Protein AF-A0A7S2LY78-F1 (afdb_monomer_lite)

Secondary structure (DSSP, 8-state):
----TTHHHHHHHHHHHHHHHHHHHHHHHHHHHHHHHHHHHHHHHHHHHHHHHHHHHHHHHHHHHHHHHHHHHHHHHHHHHHHHHHHTT--TTTHHHHHHHHHHHHHHHHTTS-HHHHHHHHHHHHHHHHHHHHHHHHHHHHHHHHHHHHHHHHHHHHHHHHHHH-TTS-SEEEEEHHHHHHHH-GGGHHHHHHHHHH--EEE--SS---TTSEEEEEEES-HHHHHHHHHHHHHHHTT--HHHHHHHHTT-EEEE-----HHHHHHHHHHHHHHHHHH-PPEEE-SSEEEE-------SSS--HHHHHHHHHHHHHHHHHHS-EEEEEEE-GGG---HHHHHHHHHHHHHHH--EEEEPPPBTTBEEEEEEESHHHHHHHHHHHHHHHTS--EEEEEE-STTTGGGS-HHHHHHHHHHHHHHHHHHT-EEEE-SSEEEEEESSHHHHHHHHHHHHHHHHHH-TTTEEEE-S--HHHHHHHTT-HHHHHHHHSTT-EEEEEGGGTEEEEES-HHHHHHHHHHHHHHHS-TTHHHHTTT--PPP-----

Sequence (548 aa):
KGGGGGWQQQQQQQLLKQKSDAERQLMAQKQQEALQKVRAEEEARRKNREELLKKNREVMMAKKKAEDEKRKQLAALGATRAAIQKVRLATPENFEQLKLEVDALMTAELSKLGPDAANALFAEAEKHLEFARQRVGQMKDQQRRLDQRKQEVERRRKAAAEDAADPTAPPKIDVPMAAVGIVIGKSGSTLKRIVSETGCQIDIPQRGWSADGMVAIKLQGVAKQRRLAAEAIHLVVDGASPEDVTARTAGALVVPHGLRHAGREEWLAWRLVAVEHTYGPKATLNKTSVRFDVKDTAYAEDLSAERAALREAAEAAIAEAQALSEETVMAKADHEPTDERLAEALGPLGQRYGVLARGLPAEEDGVPVLVLGPPDAARDAAALLWARFVQGRSVAAVLQPPGRVQMMSEMMAKDFDKDLRALEEECEVEVTQSDLSLWLSARNDEIVGQGRWTVYEMLQFYMPEDFLLLEGLRTAGLEQLRQDPELRALSLAAEGGAALHAAEGAAWLCGKPVARGPLERRIRALAGDPVAKADAAGEAKPAVAATS

Radius of gyration: 65.88 Å; chains: 1; bounding box: 159×84×214 Å

pLDDT: mean 83.86, std 14.22, range [30.53, 97.88]

Foldseek 3Di:
DDDDPPPVVVVVVVVVVVVVVVVVVVVVVVVVVVVVVVVVVVVVVVVVVVVVVVVVVVVVVVVVVVVVVVVVLVVLVVVLVVLLVVLLVDALVCNVVSLVVNVVSLVVNPVPDDPVVNVVSVVSSVVSNVNSVVVNVVVVVVVVVVVVVVVVVVVVVVQVVVQPPPPLQHQKDKAALVLVDQCCDDVRPLVVLLCVLLVWDKAWDPDDADPVRITIIGTDDTSSSSNLSNVLSVCSRVPHDSVQSSLVSNVKDKAFQQDPDVVLLVLLQLLCLLLCVVLPFDWDDDPTIIITDDPDPPRDDDQDPSNVVSNVSSVVSSVQSVQKDKDKAFFAPVLDCDQVNLCVLLQQLCLQWVKDKDWDPADPRHIIIIIITHPQSSVVSNVSCCLCGVVVWDKDKAFEQFCPLVPDDPVLNVVLVVVVVVLCVPLVWDWDDDRTTIMIIHRDDVSNVVSNVVVLVSCCVSPVQFKDKDAPWALVLLVVLSPDSQLSNLSNDHFWHKGGDSVRNMMIIGGGCVSRVSNVCSRCVRTNDPVVVVVVVVPPDDDDDDDD

Structure (mmCIF, N/CA/C/O backbone):
data_AF-A0A7S2LY78-F1
#
_entry.id   AF-A0A7S2LY78-F1
#
loop_
_atom_site.group_PDB
_atom_site.id
_atom_site.type_symbol
_atom_site.label_atom_id
_atom_site.label_alt_id
_atom_site.label_comp_id
_atom_site.label_asym_id
_atom_site.label_entity_id
_atom_site.label_seq_id
_atom_site.pdbx_PDB_ins_code
_atom_site.Cartn_x
_atom_site.Cartn_y
_atom_site.Cartn_z
_atom_site.occupancy
_atom_site.B_iso_or_equiv
_atom_site.auth_seq_id
_atom_site.auth_comp_id
_atom_site.auth_asym_id
_atom_site.auth_atom_id
_atom_site.pdbx_PDB_model_num
ATOM 1 N N . LYS A 1 1 ? 120.838 39.178 -176.682 1.00 38.50 1 LYS A N 1
ATOM 2 C CA . LYS A 1 1 ? 120.537 40.593 -176.351 1.00 38.50 1 LYS A CA 1
ATOM 3 C C . LYS A 1 1 ? 119.090 40.648 -175.858 1.00 38.50 1 LYS A C 1
ATOM 5 O O . LYS A 1 1 ? 118.214 40.529 -176.689 1.00 38.50 1 LYS A O 1
ATOM 10 N N . GLY A 1 2 ? 118.724 40.684 -174.583 1.00 37.84 2 GLY A N 1
ATOM 11 C CA . GLY A 1 2 ? 119.452 40.808 -173.324 1.00 37.84 2 GLY A CA 1
ATOM 12 C C . GLY A 1 2 ? 118.518 41.504 -172.326 1.00 37.84 2 GLY A C 1
ATOM 13 O O . GLY A 1 2 ? 118.131 42.632 -172.590 1.00 37.84 2 GLY A O 1
ATOM 14 N N . GLY A 1 3 ? 118.188 40.837 -171.214 1.00 34.44 3 GLY A N 1
ATOM 15 C CA . GLY A 1 3 ? 117.663 41.465 -169.994 1.00 34.44 3 GLY A CA 1
ATOM 16 C C . GLY A 1 3 ? 116.142 41.638 -169.902 1.00 34.44 3 GLY A C 1
ATOM 17 O O . GLY A 1 3 ? 115.543 42.349 -170.696 1.00 34.44 3 GLY A O 1
ATOM 18 N N . GLY A 1 4 ? 115.530 41.029 -168.879 1.00 40.78 4 GLY A N 1
ATOM 19 C CA . GLY A 1 4 ? 114.164 41.368 -168.455 1.00 40.78 4 GLY A CA 1
ATOM 20 C C . GLY A 1 4 ? 113.365 40.265 -167.750 1.00 40.78 4 GLY A C 1
ATOM 21 O O . GLY A 1 4 ? 112.323 40.557 -167.182 1.00 40.78 4 GLY A O 1
ATOM 22 N N . GLY A 1 5 ? 113.842 39.015 -167.731 1.00 45.81 5 GLY A N 1
ATOM 23 C CA . GLY A 1 5 ? 113.149 37.846 -167.154 1.00 45.81 5 GLY A CA 1
ATOM 24 C C . GLY A 1 5 ? 113.088 37.750 -165.620 1.00 45.81 5 GLY A C 1
ATOM 25 O O . GLY A 1 5 ? 112.818 36.674 -165.104 1.00 45.81 5 GLY A O 1
ATOM 26 N N . GLY A 1 6 ? 113.347 38.831 -164.876 1.00 53.34 6 GLY A N 1
ATOM 27 C CA . GLY A 1 6 ? 113.344 38.823 -163.401 1.00 53.34 6 GLY A CA 1
ATOM 28 C C . GLY A 1 6 ? 112.078 39.398 -162.753 1.00 53.34 6 GLY A C 1
ATOM 29 O O . GLY A 1 6 ? 111.686 38.967 -161.673 1.00 53.34 6 GLY A O 1
ATOM 30 N N . TRP A 1 7 ? 111.398 40.342 -163.414 1.00 49.75 7 TRP A N 1
ATOM 31 C CA . TRP A 1 7 ? 110.313 41.113 -162.787 1.00 49.75 7 TRP A CA 1
ATOM 32 C C . TRP A 1 7 ? 108.986 40.348 -162.681 1.00 49.75 7 TRP A C 1
ATOM 34 O O . TRP A 1 7 ? 108.273 40.475 -161.688 1.00 49.75 7 TRP A O 1
ATOM 44 N N . GLN A 1 8 ? 108.674 39.491 -163.655 1.00 58.22 8 GLN A N 1
ATOM 45 C CA . GLN A 1 8 ? 107.414 38.736 -163.676 1.00 58.22 8 GLN A CA 1
ATOM 46 C C . GLN A 1 8 ? 107.397 37.576 -162.664 1.00 58.22 8 GLN A C 1
ATOM 48 O O . GLN A 1 8 ? 106.357 37.277 -162.079 1.00 58.22 8 GLN A O 1
ATOM 53 N N . GLN A 1 9 ? 108.557 36.975 -162.378 1.00 58.00 9 GLN A N 1
ATOM 54 C CA . GLN A 1 9 ? 108.688 35.892 -161.396 1.00 58.00 9 GLN A CA 1
ATOM 55 C C . GLN A 1 9 ? 108.671 36.424 -159.949 1.00 58.00 9 GLN A C 1
ATOM 57 O O . GLN A 1 9 ? 108.140 35.772 -159.049 1.00 58.00 9 GLN A O 1
ATOM 62 N N . GLN A 1 10 ? 109.163 37.651 -159.734 1.00 59.44 10 GLN A N 1
ATOM 63 C CA . GLN A 1 10 ? 109.139 38.323 -158.432 1.00 59.44 10 GLN A CA 1
ATOM 64 C C . GLN A 1 10 ? 107.727 38.813 -158.056 1.00 59.44 10 GLN A C 1
ATOM 66 O O . GLN A 1 10 ? 107.318 38.672 -156.902 1.00 59.44 10 GLN A O 1
ATOM 71 N N . GLN A 1 11 ? 106.940 39.290 -159.031 1.00 60.19 11 GLN A N 1
ATOM 72 C CA . GLN A 1 11 ? 105.526 39.644 -158.828 1.00 60.19 11 GLN A CA 1
ATOM 73 C C . GLN A 1 11 ? 104.667 38.426 -158.462 1.00 60.19 11 GLN A C 1
ATOM 75 O O . GLN A 1 11 ? 103.822 38.503 -157.569 1.00 60.19 11 GLN A O 1
ATOM 80 N N . GLN A 1 12 ? 104.909 37.279 -159.105 1.00 61.25 12 GLN A N 1
ATOM 81 C CA . GLN A 1 12 ? 104.155 36.053 -158.835 1.00 61.25 12 GLN A CA 1
ATOM 82 C C . GLN A 1 12 ? 104.483 35.473 -157.448 1.00 61.25 12 GLN A C 1
ATOM 84 O O . GLN A 1 12 ? 103.576 35.036 -156.738 1.00 61.25 12 GLN A O 1
ATOM 89 N N . GLN A 1 13 ? 105.748 35.550 -157.008 1.00 62.56 13 GLN A N 1
ATOM 90 C CA . GLN A 1 13 ? 106.138 35.176 -155.643 1.00 62.56 13 GLN A CA 1
ATOM 91 C C . GLN A 1 13 ? 105.574 36.129 -154.579 1.00 62.56 13 GLN A C 1
ATOM 93 O O . GLN A 1 13 ? 105.161 35.655 -153.522 1.00 62.56 13 GLN A O 1
ATOM 98 N N . GLN A 1 14 ? 105.495 37.441 -154.838 1.00 63.53 14 GLN A N 1
ATOM 99 C CA . GLN A 1 14 ? 104.860 38.386 -153.908 1.00 63.53 14 GLN A CA 1
ATOM 100 C C . GLN A 1 14 ? 103.355 38.135 -153.756 1.00 63.53 14 GLN A C 1
ATOM 102 O O . GLN A 1 14 ? 102.858 38.139 -152.631 1.00 63.53 14 GLN A O 1
ATOM 107 N N . LEU A 1 15 ? 102.645 37.840 -154.849 1.00 66.00 15 LEU A N 1
ATOM 108 C CA . LEU A 1 15 ? 101.220 37.484 -154.817 1.00 66.00 15 LEU A CA 1
ATOM 109 C C . LEU A 1 15 ? 100.958 36.170 -154.067 1.00 66.00 15 LEU A C 1
ATOM 111 O O . LEU A 1 15 ? 100.010 36.090 -153.288 1.00 66.00 15 LEU A O 1
ATOM 115 N N . LEU A 1 16 ? 101.808 35.154 -154.251 1.00 67.25 16 LEU A N 1
ATOM 116 C CA . LEU A 1 16 ? 101.734 33.892 -153.502 1.00 67.25 16 LEU A CA 1
ATOM 117 C C . LEU A 1 16 ? 102.018 34.087 -152.007 1.00 67.25 16 LEU A C 1
ATOM 119 O O . LEU A 1 16 ? 101.335 33.488 -151.177 1.00 67.25 16 LEU A O 1
ATOM 123 N N . LYS A 1 17 ? 102.971 34.959 -151.653 1.00 68.56 17 LYS A N 1
ATOM 124 C CA . LYS A 1 17 ? 103.273 35.295 -150.255 1.00 68.56 17 LYS A CA 1
ATOM 125 C C . LYS A 1 17 ? 102.123 36.069 -149.603 1.00 68.56 17 LYS A C 1
ATOM 127 O O . LYS A 1 17 ? 101.695 35.694 -148.521 1.00 68.56 17 LYS A O 1
ATOM 132 N N . GLN A 1 18 ? 101.548 37.052 -150.304 1.00 70.88 18 GLN A N 1
ATOM 133 C CA . GLN A 1 18 ? 100.360 37.782 -149.845 1.00 70.88 18 GLN A CA 1
ATOM 134 C C . GLN A 1 18 ? 99.137 36.870 -149.687 1.00 70.88 18 GLN A C 1
ATOM 136 O O . GLN A 1 18 ? 98.426 36.991 -148.693 1.00 70.88 18 GLN A O 1
ATOM 141 N N . LYS A 1 19 ? 98.910 35.921 -150.609 1.00 71.88 19 LYS A N 1
ATOM 142 C CA . LYS A 1 19 ? 97.851 34.908 -150.459 1.00 71.88 19 LYS A CA 1
ATOM 143 C C . LYS A 1 19 ? 98.087 34.002 -149.251 1.00 71.88 19 LYS A C 1
ATOM 145 O O . LYS A 1 19 ? 97.166 33.810 -148.468 1.00 71.88 19 LYS A O 1
ATOM 150 N N . SER A 1 20 ? 99.309 33.498 -149.069 1.00 70.62 20 SER A N 1
ATOM 151 C CA . SER A 1 20 ? 99.674 32.658 -147.918 1.00 70.62 20 SER A CA 1
ATOM 152 C C . SER A 1 20 ? 99.513 33.401 -146.588 1.00 70.62 20 SER A C 1
ATOM 154 O O . SER A 1 20 ? 99.010 32.836 -145.619 1.00 70.62 20 SER A O 1
ATOM 156 N N . ASP A 1 21 ? 99.928 34.666 -146.520 1.00 73.00 21 ASP A N 1
ATOM 157 C CA . ASP A 1 21 ? 99.815 35.468 -145.300 1.00 73.00 21 ASP A CA 1
ATOM 158 C C . ASP A 1 21 ? 98.352 35.847 -145.007 1.00 73.00 21 ASP A C 1
ATOM 160 O O . ASP A 1 21 ? 97.927 35.776 -143.853 1.00 73.00 21 ASP A O 1
ATOM 164 N N . ALA A 1 22 ? 97.546 36.133 -146.038 1.00 75.75 22 ALA A N 1
ATOM 165 C CA . ALA A 1 22 ? 96.104 36.347 -145.900 1.00 75.75 22 ALA A CA 1
ATOM 166 C C . ALA A 1 22 ? 95.360 35.072 -145.458 1.00 75.75 22 ALA A C 1
ATOM 168 O O . ALA A 1 22 ? 94.482 35.138 -144.599 1.00 75.75 22 ALA A O 1
ATOM 169 N N . GLU A 1 23 ? 95.730 33.897 -145.979 1.00 73.88 23 GLU A N 1
ATOM 170 C CA . GLU A 1 23 ? 95.170 32.608 -145.550 1.00 73.88 23 GLU A CA 1
ATOM 171 C C . GLU A 1 23 ? 95.541 32.279 -144.098 1.00 73.88 23 GLU A C 1
ATOM 173 O O . GLU A 1 23 ? 94.689 31.820 -143.334 1.00 73.88 23 GLU A O 1
ATOM 178 N N . ARG A 1 24 ? 96.780 32.572 -143.677 1.00 74.44 24 ARG A N 1
ATOM 179 C CA . ARG A 1 24 ? 97.208 32.425 -142.275 1.00 74.44 24 ARG A CA 1
ATOM 180 C C . ARG A 1 24 ? 96.463 33.380 -141.345 1.00 74.44 24 ARG A C 1
ATOM 182 O O . ARG A 1 24 ? 96.059 32.956 -140.265 1.00 74.44 24 ARG A O 1
ATOM 189 N N . GLN A 1 25 ? 96.238 34.628 -141.757 1.00 75.44 25 GLN A N 1
ATOM 190 C CA . GLN A 1 25 ? 95.446 35.592 -140.985 1.00 75.44 25 GLN A CA 1
ATOM 191 C C . GLN A 1 25 ? 93.977 35.170 -140.881 1.00 75.44 25 GLN A C 1
ATOM 193 O O . GLN A 1 25 ? 93.419 35.196 -139.787 1.00 75.44 25 GLN A O 1
ATOM 198 N N . LEU A 1 26 ? 93.371 34.697 -141.974 1.00 78.38 26 LEU A N 1
ATOM 199 C CA . LEU A 1 26 ? 91.991 34.209 -141.973 1.00 78.38 26 LEU A CA 1
ATOM 200 C C . LEU A 1 26 ? 91.828 32.954 -141.100 1.00 78.38 26 LEU A C 1
ATOM 202 O O . LEU A 1 26 ? 90.845 32.832 -140.371 1.00 78.38 26 LEU A O 1
ATOM 206 N N . MET A 1 27 ? 92.793 32.028 -141.137 1.00 75.81 27 MET A N 1
ATOM 207 C CA . MET A 1 27 ? 92.805 30.841 -140.273 1.00 75.81 27 MET A CA 1
ATOM 208 C C . MET A 1 27 ? 93.001 31.203 -138.799 1.00 75.81 27 MET A C 1
ATOM 210 O O . MET A 1 27 ? 92.301 30.653 -137.951 1.00 75.81 27 MET A O 1
ATOM 214 N N . ALA A 1 28 ? 93.888 32.152 -138.488 1.00 76.81 28 ALA A N 1
ATOM 215 C CA . ALA A 1 28 ? 94.070 32.649 -137.126 1.00 76.81 28 ALA A CA 1
ATOM 216 C C . ALA A 1 28 ? 92.801 33.342 -136.603 1.00 76.81 28 ALA A C 1
ATOM 218 O O . ALA A 1 28 ? 92.396 33.092 -135.470 1.00 76.81 28 ALA A O 1
ATOM 219 N N . GLN A 1 29 ? 92.124 34.134 -137.441 1.00 77.88 29 GLN A N 1
ATOM 220 C CA . GLN A 1 29 ? 90.875 34.812 -137.092 1.00 77.88 29 GLN A CA 1
ATOM 221 C C . GLN A 1 29 ? 89.730 33.811 -136.868 1.00 77.88 29 GLN A C 1
ATOM 223 O O . GLN A 1 29 ? 89.035 33.891 -135.856 1.00 77.88 29 GLN A O 1
ATOM 228 N N . LYS A 1 30 ? 89.597 32.795 -137.735 1.00 78.31 30 LYS A N 1
ATOM 229 C CA . LYS A 1 30 ? 88.633 31.695 -137.549 1.00 78.31 30 LYS A CA 1
ATOM 230 C C . LYS A 1 30 ? 88.930 30.851 -136.308 1.00 78.31 30 LYS A C 1
ATOM 232 O O . LYS A 1 30 ? 87.996 30.449 -135.617 1.00 78.31 30 LYS A O 1
ATOM 237 N N . GLN A 1 31 ? 90.203 30.591 -135.996 1.00 73.69 31 GLN A N 1
ATOM 238 C CA . GLN A 1 31 ? 90.584 29.913 -134.752 1.00 73.69 31 GLN A CA 1
ATOM 239 C C . GLN A 1 31 ? 90.252 30.763 -133.520 1.00 73.69 31 GLN A C 1
ATOM 241 O O . GLN A 1 31 ? 89.753 30.218 -132.537 1.00 73.69 31 GLN A O 1
ATOM 246 N N . GLN A 1 32 ? 90.464 32.082 -133.574 1.00 73.12 32 GLN A N 1
ATOM 247 C CA . GLN A 1 32 ? 90.110 32.996 -132.486 1.00 73.12 32 GLN A CA 1
ATOM 248 C C . GLN A 1 32 ? 88.593 33.067 -132.259 1.00 73.12 32 GLN A C 1
ATOM 250 O O . GLN A 1 32 ? 88.155 32.965 -131.113 1.00 73.12 32 GLN A O 1
ATOM 255 N N . GLU A 1 33 ? 87.788 33.166 -133.321 1.00 77.94 33 GLU A N 1
ATOM 256 C CA . GLU A 1 33 ? 86.321 33.140 -133.219 1.00 77.94 33 GLU A CA 1
ATOM 257 C C . GLU A 1 33 ? 85.795 31.796 -132.698 1.00 77.94 33 GLU A C 1
ATOM 259 O O . GLU A 1 33 ? 84.884 31.772 -131.868 1.00 77.94 33 GLU A O 1
ATOM 264 N N . ALA A 1 34 ? 86.377 30.671 -133.130 1.00 77.56 34 ALA A N 1
ATOM 265 C CA . ALA A 1 34 ? 86.002 29.350 -132.627 1.00 77.56 34 ALA A CA 1
ATOM 266 C C . ALA A 1 34 ? 86.304 29.207 -131.124 1.00 77.56 34 ALA A C 1
ATOM 268 O O . ALA A 1 34 ? 85.453 28.746 -130.364 1.00 77.56 34 ALA A O 1
ATOM 269 N N . LEU A 1 35 ? 87.474 29.673 -130.673 1.00 74.50 35 LEU A N 1
ATOM 270 C CA . LEU A 1 35 ? 87.844 29.700 -129.253 1.00 74.50 35 LEU A CA 1
ATOM 271 C C . LEU A 1 35 ? 86.945 30.628 -128.425 1.00 74.50 35 LEU A C 1
ATOM 273 O O . LEU A 1 35 ? 86.593 30.281 -127.296 1.00 74.50 35 LEU A O 1
ATOM 277 N N . GLN A 1 36 ? 86.547 31.784 -128.965 1.00 77.25 36 GLN A N 1
ATOM 278 C CA . GLN A 1 36 ? 85.611 32.688 -128.289 1.00 77.25 36 GLN A CA 1
ATOM 279 C C . GLN A 1 36 ? 84.205 32.087 -128.179 1.00 77.25 36 GLN A C 1
ATOM 281 O O . GLN A 1 36 ? 83.598 32.186 -127.113 1.00 77.25 36 GLN A O 1
ATOM 286 N N . LYS A 1 37 ? 83.710 31.407 -129.223 1.00 78.31 37 LYS A N 1
ATOM 287 C CA . LYS A 1 37 ? 82.421 30.698 -129.169 1.00 78.31 37 LYS A CA 1
ATOM 288 C C . LYS A 1 37 ? 82.419 29.591 -128.120 1.00 78.31 37 LYS A C 1
ATOM 290 O O . LYS A 1 37 ? 81.495 29.556 -127.317 1.00 78.31 37 LYS A O 1
ATOM 295 N N . VAL A 1 38 ? 83.461 28.757 -128.069 1.00 78.94 38 VAL A N 1
ATOM 296 C CA . VAL A 1 38 ? 83.566 27.678 -127.069 1.00 78.94 38 VAL A CA 1
ATOM 297 C C . VAL A 1 38 ? 83.599 28.243 -125.645 1.00 78.94 38 VAL A C 1
ATOM 299 O O . VAL A 1 38 ? 82.867 27.760 -124.785 1.00 78.94 38 VAL A O 1
ATOM 302 N N . ARG A 1 39 ? 84.366 29.316 -125.393 1.00 76.25 39 ARG A N 1
ATOM 303 C CA . ARG A 1 39 ? 84.395 29.975 -124.072 1.00 76.25 39 ARG A CA 1
ATOM 304 C C . ARG A 1 39 ? 83.042 30.573 -123.677 1.00 76.25 39 ARG A C 1
ATOM 306 O O . ARG A 1 39 ? 82.638 30.433 -122.526 1.00 76.25 39 ARG A O 1
ATOM 313 N N . ALA A 1 40 ? 82.336 31.209 -124.612 1.00 76.50 40 ALA A N 1
ATOM 314 C CA . ALA A 1 40 ? 81.008 31.765 -124.356 1.00 76.50 40 ALA A CA 1
ATOM 315 C C . ALA A 1 40 ? 79.962 30.666 -124.083 1.00 76.50 40 ALA A C 1
ATOM 317 O O . ALA A 1 40 ? 79.122 30.817 -123.194 1.00 76.50 40 ALA A O 1
ATOM 318 N N . GLU A 1 41 ? 80.034 29.538 -124.798 1.00 76.00 41 GLU A N 1
ATOM 319 C CA . GLU A 1 41 ? 79.170 28.373 -124.573 1.00 76.00 41 GLU A CA 1
ATOM 320 C C . GLU A 1 41 ? 79.443 27.700 -123.218 1.00 76.00 41 GLU A C 1
ATOM 322 O O . GLU A 1 41 ? 78.503 27.323 -122.511 1.00 76.00 41 GLU A O 1
ATOM 327 N N . GLU A 1 42 ? 80.713 27.590 -122.814 1.00 72.75 42 GLU A N 1
ATOM 328 C CA . GLU A 1 42 ? 81.099 27.071 -121.497 1.00 72.75 42 GLU A CA 1
ATOM 329 C C . GLU A 1 42 ? 80.650 27.989 -120.352 1.00 72.75 42 GLU A C 1
ATOM 331 O O . GLU A 1 42 ? 80.107 27.496 -119.359 1.00 72.75 42 GLU A O 1
ATOM 336 N N . GLU A 1 43 ? 80.792 29.313 -120.480 1.00 76.62 43 GLU A N 1
ATOM 337 C CA . GLU A 1 43 ? 80.293 30.260 -119.473 1.00 76.62 43 GLU A CA 1
ATOM 338 C C . GLU A 1 43 ? 78.764 30.257 -119.366 1.00 76.62 43 GLU A C 1
ATOM 340 O O . GLU A 1 43 ? 78.229 30.284 -118.252 1.00 76.62 43 GLU A O 1
ATOM 345 N N . ALA A 1 44 ? 78.047 30.171 -120.491 1.00 78.50 44 ALA A N 1
ATOM 346 C CA . ALA A 1 44 ? 76.590 30.059 -120.496 1.00 78.50 44 ALA A CA 1
ATOM 347 C C . ALA A 1 44 ? 76.125 28.750 -119.835 1.00 78.50 44 ALA A C 1
ATOM 349 O O . ALA A 1 44 ? 75.216 28.762 -118.999 1.00 78.50 44 ALA A O 1
ATOM 350 N N . ARG A 1 45 ? 76.793 27.622 -120.126 1.00 77.56 45 ARG A N 1
ATOM 351 C CA . ARG A 1 45 ? 76.542 26.341 -119.444 1.00 77.56 45 ARG A CA 1
ATOM 352 C C . ARG A 1 45 ? 76.851 26.412 -117.950 1.00 77.56 45 ARG A C 1
ATOM 354 O O . ARG A 1 45 ? 76.091 25.848 -117.161 1.00 77.56 45 ARG A O 1
ATOM 361 N N . ARG A 1 46 ? 77.917 27.111 -117.543 1.00 77.38 46 ARG A N 1
ATOM 362 C CA . ARG A 1 46 ? 78.266 27.294 -116.125 1.00 77.38 46 ARG A CA 1
ATOM 363 C C . ARG A 1 46 ? 77.193 28.091 -115.386 1.00 77.38 46 ARG A C 1
ATOM 365 O O . ARG A 1 46 ? 76.722 27.624 -114.352 1.00 77.38 46 ARG A O 1
ATOM 372 N N . LYS A 1 47 ? 76.747 29.222 -115.947 1.00 78.88 47 LYS A N 1
ATOM 373 C CA . LYS A 1 47 ? 75.682 30.054 -115.360 1.00 78.88 47 LYS A CA 1
ATOM 374 C C . LYS A 1 47 ? 74.353 29.301 -115.251 1.00 78.88 47 LYS A C 1
ATOM 376 O O . LYS A 1 47 ? 73.781 29.266 -114.167 1.00 78.88 47 LYS A O 1
ATOM 381 N N . ASN A 1 48 ? 73.913 28.609 -116.308 1.00 76.06 48 ASN A N 1
ATOM 382 C CA . ASN A 1 48 ? 72.685 27.800 -116.255 1.00 76.06 48 ASN A CA 1
ATOM 383 C C . ASN A 1 48 ? 72.768 26.672 -115.215 1.00 76.06 48 ASN A C 1
ATOM 385 O O . ASN A 1 48 ? 71.789 26.382 -114.528 1.00 76.06 48 ASN A O 1
ATOM 389 N N . ARG A 1 49 ? 73.936 26.029 -115.071 1.00 74.44 49 ARG A N 1
ATOM 390 C CA . ARG A 1 49 ? 74.143 24.975 -114.069 1.00 74.44 49 ARG A CA 1
ATOM 391 C C . ARG A 1 49 ? 74.106 25.530 -112.643 1.00 74.44 49 ARG A C 1
ATOM 393 O O . ARG A 1 49 ? 73.494 24.905 -111.779 1.00 74.44 49 ARG A O 1
ATOM 400 N N . GLU A 1 50 ? 74.719 26.685 -112.394 1.00 75.38 50 GLU A N 1
ATOM 401 C CA . GLU A 1 50 ? 74.664 27.364 -111.092 1.00 75.38 50 GLU A CA 1
ATOM 402 C C . GLU A 1 50 ? 73.243 27.818 -110.735 1.00 75.38 50 GLU A C 1
ATOM 404 O O . GLU A 1 50 ? 72.797 27.615 -109.605 1.00 75.38 50 GLU A O 1
ATOM 409 N N . GLU A 1 51 ? 72.495 28.360 -111.696 1.00 77.69 51 GLU A N 1
ATOM 410 C CA . GLU A 1 51 ? 71.122 28.822 -111.477 1.00 77.69 51 GLU A CA 1
ATOM 411 C C . GLU A 1 51 ? 70.155 27.654 -111.213 1.00 77.69 51 GLU A C 1
ATOM 413 O O . GLU A 1 51 ? 69.325 27.716 -110.299 1.00 77.69 51 GLU A O 1
ATOM 418 N N . LEU A 1 52 ? 70.323 26.535 -111.930 1.00 76.62 52 LEU A N 1
ATOM 419 C CA . LEU A 1 52 ? 69.575 25.297 -111.692 1.00 76.62 52 LEU A CA 1
ATOM 420 C C . LEU A 1 52 ? 69.886 24.699 -110.311 1.00 76.62 52 LEU A C 1
ATOM 422 O O . LEU A 1 52 ? 68.977 24.268 -109.600 1.00 76.62 52 LEU A O 1
ATOM 426 N N . LEU A 1 53 ? 71.160 24.700 -109.900 1.00 75.69 53 LEU A N 1
ATOM 427 C CA . LEU A 1 53 ? 71.569 24.250 -108.567 1.00 75.69 53 LEU A CA 1
ATOM 428 C C . LEU A 1 53 ? 70.981 25.137 -107.465 1.00 75.69 53 LEU A C 1
ATOM 430 O O . LEU A 1 53 ? 70.567 24.613 -106.430 1.00 75.69 53 LEU A O 1
ATOM 434 N N . LYS A 1 54 ? 70.899 26.455 -107.684 1.00 79.75 54 LYS A N 1
ATOM 435 C CA . LYS A 1 54 ? 70.291 27.398 -106.738 1.00 79.75 54 LYS A CA 1
ATOM 436 C C . LYS A 1 54 ? 68.783 27.163 -106.593 1.00 79.75 54 LYS A C 1
ATOM 438 O O . LYS A 1 54 ? 68.322 26.978 -105.468 1.00 79.75 54 LYS A O 1
ATOM 443 N N . LYS A 1 55 ? 68.044 27.041 -107.704 1.00 78.06 55 LYS A N 1
ATOM 444 C CA . LYS A 1 55 ? 66.610 26.684 -107.691 1.00 78.06 55 LYS A CA 1
ATOM 445 C C . LYS A 1 55 ? 66.354 25.334 -107.017 1.00 78.06 55 LYS A C 1
ATOM 447 O O . LYS A 1 55 ? 65.468 25.231 -106.172 1.00 78.06 55 LYS A O 1
ATOM 452 N N . ASN A 1 56 ? 67.159 24.312 -107.315 1.00 74.81 56 ASN A N 1
ATOM 453 C CA . ASN A 1 56 ? 67.022 23.000 -106.675 1.00 74.81 56 ASN A CA 1
ATOM 454 C C . ASN A 1 56 ? 67.307 23.051 -105.165 1.00 74.81 56 ASN A C 1
ATOM 456 O O . ASN A 1 56 ? 66.628 22.372 -104.395 1.00 74.81 56 ASN A O 1
ATOM 460 N N . ARG A 1 57 ? 68.271 23.872 -104.720 1.00 74.00 57 ARG A N 1
ATOM 461 C CA . ARG A 1 57 ? 68.539 24.102 -103.290 1.00 74.00 57 ARG A CA 1
ATOM 462 C C . ARG A 1 57 ? 67.369 24.786 -102.590 1.00 74.00 57 ARG A C 1
ATOM 464 O O . ARG A 1 57 ? 66.998 24.355 -101.502 1.00 74.00 57 ARG A O 1
ATOM 471 N N . GLU A 1 58 ? 66.780 25.809 -103.201 1.00 77.25 58 GLU A N 1
ATOM 472 C CA . GLU A 1 58 ? 65.623 26.522 -102.645 1.00 77.25 58 GLU A CA 1
ATOM 473 C C . GLU A 1 58 ? 64.400 25.600 -102.524 1.00 77.25 58 GLU A C 1
ATOM 475 O O . GLU A 1 58 ? 63.786 25.539 -101.458 1.00 77.25 58 GLU A O 1
ATOM 480 N N . VAL A 1 59 ? 64.114 24.790 -103.549 1.00 77.25 59 VAL A N 1
ATOM 481 C CA . VAL A 1 59 ? 63.024 23.798 -103.516 1.00 77.25 59 VAL A CA 1
ATOM 482 C C . VAL A 1 59 ? 63.274 22.717 -102.459 1.00 77.25 59 VAL A C 1
ATOM 484 O O . VAL A 1 59 ? 62.361 22.377 -101.710 1.00 77.25 59 VAL A O 1
ATOM 487 N N . MET A 1 60 ? 64.502 22.200 -102.337 1.00 73.12 60 MET A N 1
ATOM 488 C CA . MET A 1 60 ? 64.847 21.216 -101.299 1.00 73.12 60 MET A CA 1
ATOM 489 C C . MET A 1 60 ? 64.722 21.789 -99.885 1.00 73.12 60 MET A C 1
ATOM 491 O O . MET A 1 60 ? 64.207 21.113 -98.998 1.00 73.12 60 MET A O 1
ATOM 495 N N . MET A 1 61 ? 65.152 23.034 -99.663 1.00 72.31 61 MET A N 1
ATOM 496 C CA . MET A 1 61 ? 65.035 23.692 -98.357 1.00 72.31 61 MET A CA 1
ATOM 497 C C . MET A 1 61 ? 63.577 24.012 -98.008 1.00 72.31 61 MET A C 1
ATOM 499 O O . MET A 1 61 ? 63.185 23.838 -96.856 1.00 72.31 61 MET A O 1
ATOM 503 N N . ALA A 1 62 ? 62.758 24.414 -98.985 1.00 76.19 62 ALA A N 1
ATOM 504 C CA . ALA A 1 62 ? 61.322 24.612 -98.796 1.00 76.19 62 ALA A CA 1
ATOM 505 C C . ALA A 1 62 ? 60.597 23.287 -98.508 1.00 76.19 62 ALA A C 1
ATOM 507 O O . ALA A 1 62 ? 59.787 23.220 -97.585 1.00 76.19 62 ALA A O 1
ATOM 508 N N . LYS A 1 63 ? 60.941 22.210 -99.230 1.00 74.69 63 LYS A N 1
ATOM 509 C CA . LYS A 1 63 ? 60.386 20.869 -99.002 1.00 74.69 63 LYS A CA 1
ATOM 510 C C . LYS A 1 63 ? 60.774 20.326 -97.626 1.00 74.69 63 LYS A C 1
ATOM 512 O O . LYS A 1 63 ? 59.904 19.845 -96.912 1.00 74.69 63 LYS A O 1
ATOM 517 N N . LYS A 1 64 ? 62.039 20.481 -97.219 1.00 73.19 64 LYS A N 1
ATOM 518 C CA . LYS A 1 64 ? 62.525 20.054 -95.899 1.00 73.19 64 LYS A CA 1
ATOM 519 C C . LYS A 1 64 ? 61.888 20.855 -94.759 1.00 73.19 64 LYS A C 1
ATOM 521 O O . LYS A 1 64 ? 61.486 20.257 -93.771 1.00 73.19 64 LYS A O 1
ATOM 526 N N . LYS A 1 65 ? 61.722 22.177 -94.911 1.00 71.25 65 LYS A N 1
ATOM 527 C CA . LYS A 1 65 ? 60.976 22.995 -93.939 1.00 71.25 65 LYS A CA 1
ATOM 528 C C . LYS A 1 65 ? 59.515 22.559 -93.833 1.00 71.25 65 LYS A C 1
ATOM 530 O O . LYS A 1 65 ? 59.053 22.337 -92.725 1.00 71.25 65 LYS A O 1
ATOM 535 N N . ALA A 1 66 ? 58.819 22.359 -94.954 1.00 70.56 66 ALA A N 1
ATOM 536 C CA . ALA A 1 66 ? 57.427 21.905 -94.948 1.00 70.56 66 ALA A CA 1
ATOM 537 C C . ALA A 1 66 ? 57.257 20.494 -94.347 1.00 70.56 66 ALA A C 1
ATOM 539 O O . ALA A 1 66 ? 56.259 20.215 -93.684 1.00 70.56 66 ALA A O 1
ATOM 540 N N . GLU A 1 67 ? 58.226 19.603 -94.566 1.00 67.19 67 GLU A N 1
ATOM 541 C CA . GLU A 1 67 ? 58.240 18.253 -93.998 1.00 67.19 67 GLU A CA 1
ATOM 542 C C . GLU A 1 67 ? 58.540 18.266 -92.489 1.00 67.19 67 GLU A C 1
ATOM 544 O O . GLU A 1 67 ? 57.852 17.579 -91.735 1.00 67.19 67 GLU A O 1
ATOM 549 N N . ASP A 1 68 ? 59.469 19.110 -92.023 1.00 63.00 68 ASP A N 1
ATOM 550 C CA . ASP A 1 68 ? 59.716 19.337 -90.592 1.00 63.00 68 ASP A CA 1
ATOM 551 C C . ASP A 1 68 ? 58.517 20.014 -89.895 1.00 63.00 68 ASP A C 1
ATOM 553 O O . ASP A 1 68 ? 58.187 19.650 -88.764 1.00 63.00 68 ASP A O 1
ATOM 557 N N . GLU A 1 69 ? 57.817 20.944 -90.557 1.00 62.81 69 GLU A N 1
ATOM 558 C CA . GLU A 1 69 ? 56.576 21.564 -90.057 1.00 62.81 69 GLU A CA 1
ATOM 559 C C . GLU A 1 69 ? 55.469 20.507 -89.889 1.00 62.81 69 GLU A C 1
ATOM 561 O O . GLU A 1 69 ? 54.867 20.395 -88.818 1.00 62.81 69 GLU A O 1
ATOM 566 N N . LYS A 1 70 ? 55.258 19.653 -90.905 1.00 62.62 70 LYS A N 1
ATOM 567 C CA . LYS A 1 70 ? 54.305 18.529 -90.839 1.00 62.62 70 LYS A CA 1
ATOM 568 C C . LYS A 1 70 ? 54.691 17.500 -89.777 1.00 62.62 70 LYS A C 1
ATOM 570 O O . LYS A 1 70 ? 53.821 16.993 -89.070 1.00 62.62 70 LYS A O 1
ATOM 575 N N . ARG A 1 71 ? 55.983 17.195 -89.623 1.00 63.34 71 ARG A N 1
ATOM 576 C CA . ARG A 1 71 ? 56.477 16.263 -88.599 1.00 63.34 71 ARG A CA 1
ATOM 577 C C . ARG A 1 71 ? 56.245 16.802 -87.186 1.00 63.34 71 ARG A C 1
ATOM 579 O O . ARG A 1 71 ? 55.850 16.034 -86.311 1.00 63.34 71 ARG A O 1
ATOM 586 N N . LYS A 1 72 ? 56.430 18.109 -86.964 1.00 61.44 72 LYS A N 1
ATOM 587 C CA . LYS A 1 72 ? 56.116 18.773 -85.686 1.00 61.44 72 LYS A CA 1
ATOM 588 C C . LYS A 1 72 ? 54.612 18.778 -85.388 1.00 61.44 72 LYS A C 1
ATOM 590 O O . LYS A 1 72 ? 54.238 18.505 -84.252 1.00 61.44 72 LYS A O 1
ATOM 595 N N . GLN A 1 73 ? 53.761 19.002 -86.394 1.00 58.53 73 GLN A N 1
ATOM 596 C CA . GLN A 1 73 ? 52.297 18.929 -86.248 1.00 58.53 73 GLN A CA 1
ATOM 597 C C . GLN A 1 73 ? 51.813 17.515 -85.878 1.00 58.53 73 GLN A C 1
ATOM 599 O O . GLN A 1 73 ? 51.002 17.353 -84.969 1.00 58.53 73 GLN A O 1
ATOM 604 N N . LEU A 1 74 ? 52.348 16.474 -86.526 1.00 59.84 74 LEU A N 1
ATOM 605 C CA . LEU A 1 74 ? 51.999 15.081 -86.218 1.00 59.84 74 LEU A CA 1
ATOM 606 C C . LEU A 1 74 ? 52.519 14.623 -84.843 1.00 59.84 74 LEU A C 1
ATOM 608 O O . LEU A 1 74 ? 51.858 13.826 -84.178 1.00 59.84 74 LEU A O 1
ATOM 612 N N . ALA A 1 75 ? 53.669 15.135 -84.392 1.00 61.16 75 ALA A N 1
ATOM 613 C CA . ALA A 1 75 ? 54.202 14.844 -83.059 1.00 61.16 75 ALA A CA 1
ATOM 614 C C . ALA A 1 75 ? 53.355 15.468 -81.933 1.00 61.16 75 ALA A C 1
ATOM 616 O O . ALA A 1 75 ? 53.149 14.826 -80.903 1.00 61.16 75 ALA A O 1
ATOM 617 N N . ALA A 1 76 ? 52.824 16.679 -82.138 1.00 58.56 76 ALA A N 1
ATOM 618 C CA . ALA A 1 76 ? 51.983 17.366 -81.157 1.00 58.56 76 ALA A CA 1
ATOM 619 C C . ALA A 1 76 ? 50.638 16.643 -80.923 1.00 58.56 76 ALA A C 1
ATOM 621 O O . ALA A 1 76 ? 50.240 16.427 -79.779 1.00 58.56 76 ALA A O 1
ATOM 622 N N . LEU A 1 77 ? 50.015 16.118 -81.988 1.00 64.25 77 LEU A N 1
ATOM 623 C CA . LEU A 1 77 ? 48.818 15.265 -81.897 1.00 64.25 77 LEU A CA 1
ATOM 624 C C . LEU A 1 77 ? 49.054 13.951 -81.125 1.00 64.25 77 LEU A C 1
ATOM 626 O O . LEU A 1 77 ? 48.134 13.417 -80.499 1.00 64.25 77 LEU A O 1
ATOM 630 N N . GLY A 1 78 ? 50.282 13.424 -81.144 1.00 69.75 78 GLY A N 1
ATOM 631 C CA . GLY A 1 78 ? 50.659 12.229 -80.387 1.00 69.75 78 GLY A CA 1
ATOM 632 C C . GLY A 1 78 ? 50.660 12.445 -78.870 1.00 69.75 78 GLY A C 1
ATOM 633 O O . GLY A 1 78 ? 50.275 11.543 -78.126 1.00 69.75 78 GLY A O 1
ATOM 634 N N . ALA A 1 79 ? 51.036 13.642 -78.408 1.00 72.00 79 ALA A N 1
ATOM 635 C CA . ALA A 1 79 ? 51.090 13.971 -76.984 1.00 72.00 79 ALA A CA 1
ATOM 636 C C . ALA A 1 79 ? 49.687 14.040 -76.356 1.00 72.00 79 ALA A C 1
ATOM 638 O O . ALA A 1 79 ? 49.449 13.424 -75.316 1.00 72.00 79 ALA A O 1
ATOM 639 N N . THR A 1 80 ? 48.736 14.703 -77.022 1.00 73.56 80 THR A N 1
ATOM 640 C CA . THR A 1 80 ? 47.348 14.812 -76.540 1.00 73.56 80 THR A CA 1
ATOM 641 C C . THR A 1 80 ? 46.665 13.447 -76.497 1.00 73.56 80 THR A C 1
ATOM 643 O O . THR A 1 80 ? 46.046 13.096 -75.494 1.00 73.56 80 THR A O 1
ATOM 646 N N . ARG A 1 81 ? 46.854 12.606 -77.523 1.00 79.75 81 ARG A N 1
ATOM 647 C CA . ARG A 1 81 ? 46.336 11.226 -77.509 1.00 79.75 81 ARG A CA 1
ATOM 648 C C . ARG A 1 81 ? 46.956 10.367 -76.406 1.00 79.75 81 ARG A C 1
ATOM 650 O O . ARG A 1 81 ? 46.249 9.569 -75.796 1.00 79.75 81 ARG A O 1
ATOM 657 N N . ALA A 1 82 ? 48.243 10.538 -76.103 1.00 79.88 82 ALA A N 1
ATOM 658 C CA . ALA A 1 82 ? 48.880 9.837 -74.989 1.00 79.88 82 ALA A CA 1
ATOM 659 C C . ALA A 1 82 ? 48.294 10.257 -73.628 1.00 79.88 82 ALA A C 1
ATOM 661 O O . ALA A 1 82 ? 48.064 9.397 -72.777 1.00 79.88 82 ALA A O 1
ATOM 662 N N . ALA A 1 83 ? 47.998 11.546 -73.430 1.00 80.94 83 ALA A N 1
ATOM 663 C CA . ALA A 1 83 ? 47.334 12.039 -72.222 1.00 80.94 83 ALA A CA 1
ATOM 664 C C . ALA A 1 83 ? 45.901 11.488 -72.087 1.00 80.94 83 ALA A C 1
ATOM 666 O O . ALA A 1 83 ? 45.542 10.969 -71.030 1.00 80.94 83 ALA A O 1
ATOM 667 N N . ILE A 1 84 ? 45.125 11.467 -73.178 1.00 83.25 84 ILE A N 1
ATOM 668 C CA . ILE A 1 84 ? 43.782 10.857 -73.224 1.00 83.25 84 ILE A CA 1
ATOM 669 C C . ILE A 1 84 ? 43.826 9.371 -72.814 1.00 83.25 84 ILE A C 1
ATOM 671 O O . ILE A 1 84 ? 42.984 8.906 -72.042 1.00 83.25 84 ILE A O 1
ATOM 675 N N . GLN A 1 85 ? 44.837 8.615 -73.262 1.00 80.94 85 GLN A N 1
ATOM 676 C CA . GLN A 1 85 ? 45.001 7.213 -72.852 1.00 80.94 85 GLN A CA 1
ATOM 677 C C . GLN A 1 85 ? 45.345 7.057 -71.360 1.00 80.94 85 GLN A C 1
ATOM 679 O O . GLN A 1 85 ? 44.913 6.080 -70.748 1.00 80.94 85 GLN A O 1
ATOM 684 N N . LYS A 1 86 ? 46.063 8.008 -70.744 1.00 84.06 86 LYS A N 1
ATOM 685 C CA . LYS A 1 86 ? 46.338 7.987 -69.294 1.00 84.06 86 LYS A CA 1
ATOM 686 C C . LYS A 1 86 ? 45.075 8.228 -68.467 1.00 84.06 86 LYS A C 1
ATOM 688 O O . LYS A 1 86 ? 44.855 7.510 -67.494 1.00 84.06 86 LYS A O 1
ATOM 693 N N . VAL A 1 87 ? 44.215 9.167 -68.877 1.00 86.50 87 VAL A N 1
ATOM 694 C CA . VAL A 1 87 ? 42.929 9.447 -68.203 1.00 86.50 87 VAL A CA 1
ATOM 695 C C . VAL A 1 87 ? 42.063 8.190 -68.110 1.00 86.50 87 VAL A C 1
ATOM 697 O O . VAL A 1 87 ? 41.439 7.933 -67.084 1.00 86.50 87 VAL A O 1
ATOM 700 N N . ARG A 1 88 ? 42.063 7.351 -69.150 1.00 81.19 88 ARG A N 1
ATOM 701 C CA . ARG A 1 88 ? 41.281 6.104 -69.195 1.00 81.19 88 ARG A CA 1
ATOM 702 C C . ARG A 1 88 ? 41.632 5.111 -68.073 1.00 81.19 88 ARG A C 1
ATOM 704 O O . ARG A 1 88 ? 40.808 4.261 -67.726 1.00 81.19 88 ARG A O 1
ATOM 711 N N . LEU A 1 89 ? 42.842 5.200 -67.521 1.00 80.44 89 LEU A N 1
ATOM 712 C CA . LEU A 1 89 ? 43.336 4.364 -66.423 1.00 80.44 89 LEU A CA 1
ATOM 713 C C . LEU A 1 89 ? 43.385 5.110 -65.078 1.00 80.44 89 LEU A C 1
ATOM 715 O O . LEU A 1 89 ? 44.019 4.625 -64.143 1.00 80.44 89 LEU A O 1
ATOM 719 N N . ALA A 1 90 ? 42.717 6.261 -64.964 1.00 85.25 90 ALA A N 1
ATOM 720 C CA . ALA A 1 90 ? 42.716 7.063 -63.749 1.00 85.25 90 ALA A CA 1
ATOM 721 C C . ALA A 1 90 ? 42.105 6.331 -62.536 1.00 85.25 90 ALA A C 1
ATOM 723 O O . ALA A 1 90 ? 41.108 5.608 -62.641 1.00 85.25 90 ALA A O 1
ATOM 724 N N . THR A 1 91 ? 42.703 6.562 -61.370 1.00 85.69 91 THR A N 1
ATOM 725 C CA . THR A 1 91 ? 42.178 6.226 -60.045 1.00 85.69 91 THR A CA 1
ATOM 726 C C . THR A 1 91 ? 41.432 7.434 -59.460 1.00 85.69 91 THR A C 1
ATOM 728 O O . THR A 1 91 ? 41.571 8.558 -59.955 1.00 85.69 91 THR A O 1
ATOM 731 N N . PRO A 1 92 ? 40.622 7.248 -58.404 1.00 82.50 92 PRO A N 1
ATOM 732 C CA . PRO A 1 92 ? 39.879 8.341 -57.778 1.00 82.50 92 PRO A CA 1
ATOM 733 C C . PRO A 1 92 ? 40.726 9.526 -57.301 1.00 82.50 92 PRO A C 1
ATOM 735 O O . PRO A 1 92 ? 40.206 10.639 -57.229 1.00 82.50 92 PRO A O 1
ATOM 738 N N . GLU A 1 93 ? 41.998 9.286 -56.990 1.00 85.19 93 GLU A N 1
ATOM 739 C CA . GLU A 1 93 ? 42.945 10.260 -56.447 1.00 85.19 93 GLU A CA 1
ATOM 740 C C . GLU A 1 93 ? 43.647 11.072 -57.543 1.00 85.19 93 GLU A C 1
ATOM 742 O O . GLU A 1 93 ? 43.980 12.232 -57.319 1.00 85.19 93 GLU A O 1
ATOM 747 N N . ASN A 1 94 ? 43.861 10.492 -58.732 1.00 87.06 94 ASN A N 1
ATOM 748 C CA . ASN A 1 94 ? 44.629 11.123 -59.816 1.00 87.06 94 ASN A CA 1
ATOM 749 C C . ASN A 1 94 ? 43.766 11.628 -60.992 1.00 87.06 94 ASN A C 1
ATOM 751 O O . ASN A 1 94 ? 44.279 12.307 -61.882 1.00 87.06 94 ASN A O 1
ATOM 755 N N . PHE A 1 95 ? 42.460 11.336 -60.992 1.00 88.12 95 PHE A N 1
ATOM 756 C CA . PHE A 1 95 ? 41.544 11.683 -62.083 1.00 88.12 95 PHE A CA 1
ATOM 757 C C . PHE A 1 95 ? 41.452 13.189 -62.359 1.00 88.12 95 PHE A C 1
ATOM 759 O O . PHE A 1 95 ? 41.537 13.597 -63.515 1.00 88.12 95 PHE A O 1
ATOM 766 N N . GLU A 1 96 ? 41.324 14.022 -61.321 1.00 85.88 96 GLU A N 1
ATOM 767 C CA . GLU A 1 96 ? 41.204 15.481 -61.491 1.00 85.88 96 GLU A CA 1
ATOM 768 C C . GLU A 1 96 ? 42.480 16.093 -62.087 1.00 85.88 96 GLU A C 1
ATOM 770 O O . GLU A 1 96 ? 42.412 16.953 -62.962 1.00 85.88 96 GLU A O 1
ATOM 775 N N . GLN A 1 97 ? 43.651 15.596 -61.679 1.00 86.44 97 GLN A N 1
ATOM 776 C CA . GLN A 1 97 ? 44.932 16.051 -62.218 1.00 86.44 97 GLN A CA 1
ATOM 777 C C . GLN A 1 97 ? 45.098 15.656 -63.693 1.00 86.44 97 GLN A C 1
ATOM 779 O O . GLN A 1 97 ? 45.487 16.486 -64.513 1.00 86.44 97 GLN A O 1
ATOM 784 N N . LEU A 1 98 ? 44.770 14.408 -64.044 1.00 86.88 98 LEU A N 1
ATOM 785 C CA . LEU A 1 98 ? 44.856 13.910 -65.421 1.00 86.88 98 LEU A CA 1
ATOM 786 C C . LEU A 1 98 ? 43.844 14.594 -66.355 1.00 86.88 98 LEU A C 1
ATOM 788 O O . LEU A 1 98 ? 44.140 14.817 -67.528 1.00 86.88 98 LEU A O 1
ATOM 792 N N . LYS A 1 99 ? 42.666 14.959 -65.839 1.00 87.12 99 LYS A N 1
ATOM 793 C CA . LYS A 1 99 ? 41.673 15.753 -66.570 1.00 87.12 99 LYS A CA 1
ATOM 794 C C . LYS A 1 99 ? 42.213 17.143 -66.916 1.00 87.12 99 LYS A C 1
ATOM 796 O O . LYS A 1 99 ? 42.160 17.536 -68.076 1.00 87.12 99 LYS A O 1
ATOM 801 N N . LEU A 1 100 ? 42.786 17.845 -65.935 1.00 86.81 100 LEU A N 1
ATOM 802 C CA . LEU A 1 100 ? 43.398 19.161 -66.151 1.00 86.81 100 LEU A CA 1
ATOM 803 C C . LEU A 1 100 ? 44.558 19.104 -67.160 1.00 86.81 100 LEU A C 1
ATOM 805 O O . LEU A 1 100 ? 44.707 20.016 -67.970 1.00 86.81 100 LEU A O 1
ATOM 809 N N . GLU A 1 101 ? 45.361 18.032 -67.141 1.00 86.25 101 GLU A N 1
ATOM 810 C CA . GLU A 1 101 ? 46.436 17.804 -68.119 1.00 86.25 101 GLU A CA 1
ATOM 811 C C . GLU A 1 101 ? 45.883 17.679 -69.550 1.00 86.25 101 GLU A C 1
ATOM 813 O O . GLU A 1 101 ? 46.414 18.300 -70.473 1.00 86.25 101 GLU A O 1
ATOM 818 N N . VAL A 1 102 ? 44.791 16.929 -69.740 1.00 84.88 102 VAL A N 1
ATOM 819 C CA . VAL A 1 102 ? 44.126 16.797 -71.047 1.00 84.88 102 VAL A CA 1
ATOM 820 C C . VAL A 1 102 ? 43.516 18.121 -71.504 1.00 84.88 102 VAL A C 1
ATOM 822 O O . VAL A 1 102 ? 43.774 18.528 -72.636 1.00 84.88 102 VAL A O 1
ATOM 825 N N . ASP A 1 103 ? 42.798 18.834 -70.636 1.00 84.81 103 ASP A N 1
ATOM 826 C CA . ASP A 1 103 ? 42.165 20.118 -70.971 1.00 84.81 103 ASP A CA 1
ATOM 827 C C . ASP A 1 103 ? 43.208 21.182 -71.383 1.00 84.81 103 ASP A C 1
ATOM 829 O O . ASP A 1 103 ? 43.022 21.918 -72.362 1.00 84.81 103 ASP A O 1
ATOM 833 N N . ALA A 1 104 ? 44.350 21.235 -70.686 1.00 84.81 104 ALA A N 1
ATOM 834 C CA . ALA A 1 104 ? 45.447 22.152 -70.998 1.00 84.81 104 ALA A CA 1
ATOM 835 C C . ALA A 1 104 ? 46.115 21.831 -72.346 1.00 84.81 104 ALA A C 1
ATOM 837 O O . ALA A 1 104 ? 46.351 22.734 -73.156 1.00 84.81 104 ALA A O 1
ATOM 838 N N . LEU A 1 105 ? 46.390 20.548 -72.609 1.00 82.50 105 LEU A N 1
ATOM 839 C CA . LEU A 1 105 ? 46.969 20.101 -73.879 1.00 82.50 105 LEU A CA 1
ATOM 840 C C . LEU A 1 105 ? 46.005 20.318 -75.047 1.00 82.50 105 LEU A C 1
ATOM 842 O O . LEU A 1 105 ? 46.429 20.739 -76.120 1.00 82.50 105 LEU A O 1
ATOM 846 N N . MET A 1 106 ? 44.706 20.097 -74.845 1.00 77.50 106 MET A N 1
ATOM 847 C CA . MET A 1 106 ? 43.694 20.376 -75.862 1.00 77.50 106 MET A CA 1
ATOM 848 C C . MET A 1 106 ? 43.645 21.866 -76.194 1.00 77.50 106 MET A C 1
ATOM 850 O O . MET A 1 106 ? 43.759 22.227 -77.362 1.00 77.50 106 MET A O 1
ATOM 854 N N . THR A 1 107 ? 43.588 22.740 -75.186 1.00 81.56 107 THR A N 1
ATOM 855 C CA . THR A 1 107 ? 43.557 24.201 -75.384 1.00 81.56 107 THR A CA 1
ATOM 856 C C . THR A 1 107 ? 44.759 24.707 -76.189 1.00 81.56 107 THR A C 1
ATOM 858 O O . THR A 1 107 ? 44.608 25.535 -77.089 1.00 81.56 107 THR A O 1
ATOM 861 N N . ALA A 1 108 ? 45.954 24.176 -75.915 1.00 79.12 108 ALA A N 1
ATOM 862 C CA . ALA A 1 108 ? 47.176 24.541 -76.629 1.00 79.12 108 ALA A CA 1
ATOM 863 C C . ALA A 1 108 ? 47.185 24.089 -78.105 1.00 79.12 108 ALA A C 1
ATOM 865 O O . ALA A 1 108 ? 47.773 24.762 -78.959 1.00 79.12 108 ALA A O 1
ATOM 866 N N . GLU A 1 109 ? 46.535 22.967 -78.418 1.00 71.56 109 GLU A N 1
ATOM 867 C CA . GLU A 1 109 ? 46.548 22.352 -79.750 1.00 71.56 109 GLU A CA 1
ATOM 868 C C . GLU A 1 109 ? 45.417 22.840 -80.670 1.00 71.56 109 GLU A C 1
ATOM 870 O O . GLU A 1 109 ? 45.553 22.782 -81.893 1.00 71.56 109 GLU A O 1
ATOM 875 N N . LEU A 1 110 ? 44.345 23.421 -80.120 1.00 67.44 110 LEU A N 1
ATOM 876 C CA . LEU A 1 110 ? 43.211 23.935 -80.904 1.00 67.44 110 LEU A CA 1
ATOM 877 C C . LEU A 1 110 ? 43.574 25.042 -81.889 1.00 67.44 110 LEU A C 1
ATOM 879 O O . LEU A 1 110 ? 43.022 25.102 -82.983 1.00 67.44 110 LEU A O 1
ATOM 883 N N . SER A 1 111 ? 44.535 25.891 -81.531 1.00 68.12 111 SER A N 1
ATOM 884 C CA . SER A 1 111 ? 44.995 26.988 -82.393 1.00 68.12 111 SER A CA 1
ATOM 885 C C . SER A 1 111 ? 45.738 26.517 -83.653 1.00 68.12 111 SER A C 1
ATOM 887 O O . SER A 1 111 ? 45.957 27.310 -84.568 1.00 68.12 111 SER A O 1
ATOM 889 N N . LYS A 1 112 ? 46.134 25.238 -83.714 1.00 70.44 112 LYS A N 1
ATOM 890 C CA . LYS A 1 112 ? 47.011 24.676 -84.755 1.00 70.44 112 LYS A CA 1
ATOM 891 C C . LYS A 1 112 ? 46.294 23.705 -85.702 1.00 70.44 112 LYS A C 1
ATOM 893 O O . LYS A 1 112 ? 46.927 23.202 -86.631 1.00 70.44 112 LYS A O 1
ATOM 898 N N . LEU A 1 113 ? 45.011 23.415 -85.473 1.00 68.56 113 LEU A N 1
ATOM 899 C CA . LEU A 1 113 ? 44.251 22.373 -86.172 1.00 68.56 113 LEU A CA 1
ATOM 900 C C . LEU A 1 113 ? 43.142 22.958 -87.056 1.00 68.56 113 LEU A C 1
ATOM 902 O O . LEU A 1 113 ? 42.567 24.001 -86.759 1.00 68.56 113 LEU A O 1
ATOM 906 N N . GLY A 1 114 ? 42.823 22.257 -88.149 1.00 71.94 114 GLY A N 1
ATOM 907 C CA . GLY A 1 114 ? 41.619 22.533 -88.937 1.00 71.94 114 GLY A CA 1
ATOM 908 C C . GLY A 1 114 ? 40.343 22.114 -88.185 1.00 71.94 114 GLY A C 1
ATOM 909 O O . GLY A 1 114 ? 40.414 21.219 -87.336 1.00 71.94 114 GLY A O 1
ATOM 910 N N . PRO A 1 115 ? 39.178 22.709 -88.503 1.00 71.94 115 PRO A N 1
ATOM 911 C CA . PRO A 1 115 ? 37.935 22.522 -87.746 1.00 71.94 115 PRO A CA 1
ATOM 912 C C . PRO A 1 115 ? 37.504 21.050 -87.612 1.00 71.94 115 PRO A C 1
ATOM 914 O O . PRO A 1 115 ? 37.119 20.621 -86.526 1.00 71.94 115 PRO A O 1
ATOM 917 N N . ASP A 1 116 ? 37.660 20.242 -88.663 1.00 71.44 116 ASP A N 1
ATOM 918 C CA . ASP A 1 116 ? 37.268 18.823 -88.637 1.00 71.44 116 ASP A CA 1
ATOM 919 C C . ASP A 1 116 ? 38.171 17.966 -87.735 1.00 71.44 116 ASP A C 1
ATOM 921 O O . ASP A 1 116 ? 37.702 17.078 -87.021 1.00 71.44 116 ASP A O 1
ATOM 925 N N . ALA A 1 117 ? 39.478 18.247 -87.728 1.00 71.12 117 ALA A N 1
ATOM 926 C CA . ALA A 1 117 ? 40.444 17.519 -86.906 1.00 71.12 117 ALA A CA 1
ATOM 927 C C . ALA A 1 117 ? 40.321 17.886 -85.418 1.00 71.12 117 ALA A C 1
ATOM 929 O O . ALA A 1 117 ? 40.471 17.015 -84.560 1.00 71.12 117 ALA A O 1
ATOM 930 N N . ALA A 1 118 ? 40.011 19.152 -85.119 1.00 72.62 118 ALA A N 1
ATOM 931 C CA . ALA A 1 118 ? 39.715 19.607 -83.764 1.00 72.62 118 ALA A CA 1
ATOM 932 C C . ALA A 1 118 ? 38.462 18.912 -83.204 1.00 72.62 118 ALA A C 1
ATOM 934 O O . ALA A 1 118 ? 38.521 18.337 -82.118 1.00 72.62 118 ALA A O 1
ATOM 935 N N . ASN A 1 119 ? 37.366 18.870 -83.973 1.00 78.44 119 ASN A N 1
ATOM 936 C CA . ASN A 1 119 ? 36.121 18.212 -83.559 1.00 78.44 119 ASN A CA 1
ATOM 937 C C . ASN A 1 119 ? 36.304 16.711 -83.279 1.00 78.44 119 ASN A C 1
ATOM 939 O O . ASN A 1 119 ? 35.787 16.198 -82.287 1.00 78.44 119 ASN A O 1
ATOM 943 N N . ALA A 1 120 ? 37.074 16.005 -84.113 1.00 78.38 120 ALA A N 1
ATOM 944 C CA . ALA A 1 120 ? 37.355 14.586 -83.900 1.00 78.38 120 ALA A CA 1
ATOM 945 C C . ALA A 1 120 ? 38.160 14.327 -82.612 1.00 78.38 120 ALA A C 1
ATOM 947 O O . ALA A 1 120 ? 37.876 13.372 -81.889 1.00 78.38 120 ALA A O 1
ATOM 948 N N . LEU A 1 121 ? 39.141 15.185 -82.305 1.00 77.31 121 LEU A N 1
ATOM 949 C CA . LEU A 1 121 ? 39.954 15.074 -81.092 1.00 77.31 121 LEU A CA 1
ATOM 950 C C . LEU A 1 121 ? 39.146 15.393 -79.825 1.00 77.31 121 LEU A C 1
ATOM 952 O O . LEU A 1 121 ? 39.314 14.709 -78.816 1.00 77.31 121 LEU A O 1
ATOM 956 N N . PHE A 1 122 ? 38.245 16.379 -79.884 1.00 80.75 122 PHE A N 1
ATOM 957 C CA . PHE A 1 122 ? 37.306 16.669 -78.796 1.00 80.75 122 PHE A CA 1
ATOM 958 C C . PHE A 1 122 ? 36.399 15.483 -78.492 1.00 80.75 122 PHE A C 1
ATOM 960 O O . PHE A 1 122 ? 36.337 15.048 -77.346 1.00 80.75 122 PHE A O 1
ATOM 967 N N . ALA A 1 123 ? 35.758 14.918 -79.517 1.00 82.25 123 ALA A N 1
ATOM 968 C CA . ALA A 1 123 ? 34.868 13.774 -79.345 1.00 82.25 123 ALA A CA 1
ATOM 969 C C . ALA A 1 123 ? 35.601 12.550 -78.760 1.00 82.25 123 ALA A C 1
ATOM 971 O O . ALA A 1 123 ? 35.050 11.818 -77.936 1.00 82.25 123 ALA A O 1
ATOM 972 N N . GLU A 1 124 ? 36.860 12.326 -79.158 1.00 82.25 124 GLU A N 1
ATOM 973 C CA . GLU A 1 124 ? 37.714 11.273 -78.596 1.00 82.25 124 GLU A CA 1
ATOM 974 C C . GLU A 1 124 ? 38.035 11.539 -77.113 1.00 82.25 124 GLU A C 1
ATOM 976 O O . GLU A 1 124 ? 37.870 10.648 -76.273 1.00 82.25 124 GLU A O 1
ATOM 981 N N . ALA A 1 125 ? 38.445 12.763 -76.772 1.00 83.25 125 ALA A N 1
ATOM 982 C CA . ALA A 1 125 ? 38.790 13.152 -75.407 1.00 83.25 125 ALA A CA 1
ATOM 983 C C . ALA A 1 125 ? 37.586 13.096 -74.455 1.00 83.25 125 ALA A C 1
ATOM 985 O O . ALA A 1 125 ? 37.687 12.495 -73.383 1.00 83.25 125 ALA A O 1
ATOM 986 N N . GLU A 1 126 ? 36.440 13.653 -74.856 1.00 85.31 126 GLU A N 1
ATOM 987 C CA . GLU A 1 126 ? 35.205 13.654 -74.064 1.00 85.31 126 GLU A CA 1
ATOM 988 C C . GLU A 1 126 ? 34.740 12.233 -73.751 1.00 85.31 126 GLU A C 1
ATOM 990 O O . GLU A 1 126 ? 34.492 11.903 -72.590 1.00 85.31 126 GLU A O 1
ATOM 995 N N . LYS A 1 127 ? 34.721 11.352 -74.757 1.00 87.69 127 LYS A N 1
ATOM 996 C CA . LYS A 1 127 ? 34.334 9.947 -74.582 1.00 87.69 127 LYS A CA 1
ATOM 997 C C . LYS A 1 127 ? 35.211 9.229 -73.553 1.00 87.69 127 LYS A C 1
ATOM 999 O O . LYS A 1 127 ? 34.722 8.430 -72.750 1.00 87.69 127 LYS A O 1
ATOM 1004 N N . HIS A 1 128 ? 36.518 9.477 -73.576 1.00 85.50 128 HIS A N 1
ATOM 1005 C CA . HIS A 1 128 ? 37.454 8.846 -72.647 1.00 85.50 128 HIS A CA 1
ATOM 1006 C C . HIS A 1 128 ? 37.403 9.454 -71.240 1.00 85.50 128 HIS A C 1
ATOM 1008 O O . HIS A 1 128 ? 37.510 8.709 -70.261 1.00 85.50 128 HIS A O 1
ATOM 1014 N N . LEU A 1 129 ? 37.178 10.765 -71.130 1.00 86.62 129 LEU A N 1
ATOM 1015 C CA . LEU A 1 129 ? 36.943 11.453 -69.862 1.00 86.62 129 LEU A CA 1
ATOM 1016 C C . LEU A 1 129 ? 35.656 10.970 -69.189 1.00 86.62 129 LEU A C 1
ATOM 1018 O O . LEU A 1 129 ? 35.663 10.695 -67.990 1.00 86.62 129 LEU A O 1
ATOM 1022 N N . GLU A 1 130 ? 34.571 10.807 -69.946 1.00 86.50 130 GLU A N 1
ATOM 1023 C CA . GLU A 1 130 ? 33.294 10.312 -69.430 1.00 86.50 130 GLU A CA 1
ATOM 1024 C C . GLU A 1 130 ? 33.405 8.863 -68.935 1.00 86.50 130 GLU A C 1
ATOM 1026 O O . GLU A 1 130 ? 32.982 8.551 -67.819 1.00 86.50 130 GLU A O 1
ATOM 1031 N N . PHE A 1 131 ? 34.068 7.995 -69.706 1.00 87.44 131 PHE A N 1
ATOM 1032 C CA . PHE A 1 131 ? 34.343 6.616 -69.298 1.00 87.44 131 PHE A CA 1
ATOM 1033 C C . PHE A 1 131 ? 35.161 6.545 -67.997 1.00 87.44 131 PHE A C 1
ATOM 1035 O O . PHE A 1 131 ? 34.825 5.792 -67.078 1.00 87.44 131 PHE A O 1
ATOM 1042 N N . ALA A 1 132 ? 36.225 7.346 -67.890 1.00 87.69 132 ALA A N 1
ATOM 1043 C CA . ALA A 1 132 ? 37.045 7.415 -66.685 1.00 87.69 132 ALA A CA 1
ATOM 1044 C C . ALA A 1 132 ? 36.254 7.963 -65.485 1.00 87.69 132 ALA A C 1
ATOM 1046 O O . ALA A 1 132 ? 36.346 7.408 -64.389 1.00 87.69 132 ALA A O 1
ATOM 1047 N N . ARG A 1 133 ? 35.402 8.975 -65.697 1.00 87.62 133 ARG A N 1
ATOM 1048 C CA . ARG A 1 133 ? 34.522 9.548 -64.668 1.00 87.62 133 ARG A CA 1
ATOM 1049 C C . ARG A 1 133 ? 33.538 8.520 -64.113 1.00 87.62 133 ARG A C 1
ATOM 1051 O O . ARG A 1 133 ? 33.408 8.411 -62.895 1.00 87.62 133 ARG A O 1
ATOM 1058 N N . GLN A 1 134 ? 32.880 7.747 -64.981 1.00 87.88 134 GLN A N 1
ATOM 1059 C CA . GLN A 1 134 ? 31.959 6.683 -64.567 1.00 87.88 134 GLN A CA 1
ATOM 1060 C C . GLN A 1 134 ? 32.678 5.602 -63.753 1.00 87.88 134 GLN A C 1
ATOM 1062 O O . GLN A 1 134 ? 32.206 5.215 -62.684 1.00 87.88 134 GLN A O 1
ATOM 1067 N N . ARG A 1 135 ? 33.852 5.154 -64.209 1.00 87.81 135 ARG A N 1
ATOM 1068 C CA . ARG A 1 135 ? 34.654 4.140 -63.510 1.00 87.81 135 ARG A CA 1
ATOM 1069 C C . ARG A 1 135 ? 35.137 4.629 -62.140 1.00 87.81 135 ARG A C 1
ATOM 1071 O O . ARG A 1 135 ? 35.042 3.896 -61.159 1.00 87.81 135 ARG A O 1
ATOM 1078 N N . VAL A 1 136 ? 35.632 5.864 -62.055 1.00 87.88 136 VAL A N 1
ATOM 1079 C CA . VAL A 1 136 ? 36.046 6.493 -60.790 1.00 87.88 136 VAL A CA 1
ATOM 1080 C C . VAL A 1 136 ? 34.860 6.653 -59.838 1.00 87.88 136 VAL A C 1
ATOM 1082 O O . VAL A 1 136 ? 35.006 6.382 -58.646 1.00 87.88 136 VAL A O 1
ATOM 1085 N N . GLY A 1 137 ? 33.682 7.018 -60.354 1.00 84.62 137 GLY A N 1
ATOM 1086 C CA . GLY A 1 137 ? 32.435 7.048 -59.586 1.00 84.62 137 GLY A CA 1
ATOM 1087 C C . GLY A 1 137 ? 32.092 5.684 -58.983 1.00 84.62 137 GLY A C 1
ATOM 1088 O O . GLY A 1 137 ? 31.924 5.577 -57.771 1.00 84.62 137 GLY A O 1
ATOM 1089 N N . GLN A 1 138 ? 32.111 4.622 -59.795 1.00 84.69 138 GLN A N 1
ATOM 1090 C CA . GLN A 1 138 ? 31.871 3.251 -59.327 1.00 84.69 138 GLN A CA 1
ATOM 1091 C C . GLN A 1 138 ? 32.882 2.801 -58.258 1.00 84.69 138 GLN A C 1
ATOM 1093 O O . GLN A 1 138 ? 32.490 2.174 -57.275 1.00 84.69 138 GLN A O 1
ATOM 1098 N N . MET A 1 139 ? 34.166 3.151 -58.408 1.00 83.75 139 MET A N 1
ATOM 1099 C CA . MET A 1 139 ? 35.204 2.838 -57.414 1.00 83.75 139 MET A CA 1
ATOM 1100 C C . MET A 1 139 ? 34.976 3.578 -56.085 1.00 83.75 139 MET A C 1
ATOM 1102 O O . MET A 1 139 ? 35.075 2.963 -55.023 1.00 83.75 139 MET A O 1
ATOM 1106 N N . LYS A 1 140 ? 34.606 4.868 -56.124 1.00 83.19 140 LYS A N 1
ATOM 1107 C CA . LYS A 1 140 ? 34.265 5.649 -54.918 1.00 83.19 140 LYS A CA 1
ATOM 1108 C C . LYS A 1 140 ? 33.031 5.089 -54.204 1.00 83.19 140 LYS A C 1
ATOM 1110 O O . LYS A 1 140 ? 33.038 4.963 -52.980 1.00 83.19 140 LYS A O 1
ATOM 1115 N N . ASP A 1 141 ? 32.003 4.700 -54.953 1.00 83.00 141 ASP A N 1
ATOM 1116 C CA . ASP A 1 141 ? 30.782 4.115 -54.389 1.00 83.00 141 ASP A CA 1
ATOM 1117 C C . ASP A 1 141 ? 31.033 2.740 -53.761 1.00 83.00 141 ASP A C 1
ATOM 1119 O O . ASP A 1 141 ? 30.512 2.439 -52.681 1.00 83.00 141 ASP A O 1
ATOM 1123 N N . GLN A 1 142 ? 31.857 1.906 -54.402 1.00 79.44 142 GLN A N 1
ATOM 1124 C CA . GLN A 1 142 ? 32.264 0.612 -53.857 1.00 79.44 142 GLN A CA 1
ATOM 1125 C C . GLN A 1 142 ? 33.045 0.780 -52.546 1.00 79.44 142 GLN A C 1
ATOM 1127 O O . GLN A 1 142 ? 32.749 0.084 -51.572 1.00 79.44 142 GLN A O 1
ATOM 1132 N N . GLN A 1 143 ? 33.975 1.738 -52.493 1.00 79.00 143 GLN A N 1
ATOM 1133 C CA . GLN A 1 143 ? 34.745 2.049 -51.289 1.00 79.00 143 GLN A CA 1
ATOM 1134 C C . GLN A 1 143 ? 33.838 2.550 -50.153 1.00 79.00 143 GLN A C 1
ATOM 1136 O O . GLN A 1 143 ? 33.877 2.011 -49.048 1.00 79.00 143 GLN A O 1
ATOM 1141 N N . ARG A 1 144 ? 32.918 3.479 -50.446 1.00 81.56 144 ARG A N 1
ATOM 1142 C CA . ARG A 1 144 ? 31.954 4.006 -49.466 1.00 81.56 144 ARG A CA 1
ATOM 1143 C C . ARG A 1 144 ? 31.072 2.910 -48.858 1.00 81.56 144 ARG A C 1
ATOM 1145 O O . ARG A 1 144 ? 30.824 2.928 -47.656 1.00 81.56 144 ARG A O 1
ATOM 1152 N N . ARG A 1 145 ? 30.617 1.935 -49.656 1.00 84.06 145 ARG A N 1
ATOM 1153 C CA . ARG A 1 145 ? 29.818 0.792 -49.164 1.00 84.06 145 ARG A CA 1
ATOM 1154 C C . ARG A 1 145 ? 30.618 -0.132 -48.245 1.00 84.06 145 ARG A C 1
ATOM 1156 O O . ARG A 1 145 ? 30.069 -0.647 -47.270 1.00 84.06 145 ARG A O 1
ATOM 1163 N N . LEU A 1 146 ? 31.892 -0.368 -48.558 1.00 78.94 146 LEU A N 1
ATOM 1164 C CA . LEU A 1 146 ? 32.780 -1.175 -47.719 1.00 78.94 146 LEU A CA 1
ATOM 1165 C C . LEU A 1 146 ? 33.085 -0.469 -46.396 1.00 78.94 146 LEU A C 1
ATOM 1167 O O . LEU A 1 146 ? 33.017 -1.109 -45.348 1.00 78.94 146 LEU A O 1
ATOM 1171 N N . ASP A 1 147 ? 33.337 0.838 -46.434 1.00 81.88 147 ASP A N 1
ATOM 1172 C CA . ASP A 1 147 ? 33.610 1.636 -45.238 1.00 81.88 147 ASP A CA 1
ATOM 1173 C C . ASP A 1 147 ? 32.369 1.746 -44.338 1.00 81.88 147 ASP A C 1
ATOM 1175 O O . ASP A 1 147 ? 32.473 1.535 -43.132 1.00 81.88 147 ASP A O 1
ATOM 1179 N N . GLN A 1 148 ? 31.172 1.929 -44.909 1.00 81.50 148 GLN A N 1
ATOM 1180 C CA . GLN A 1 148 ? 29.906 1.882 -44.160 1.00 81.50 148 GLN A CA 1
ATOM 1181 C C . GLN A 1 148 ? 29.674 0.524 -43.483 1.00 81.50 148 GLN A C 1
ATOM 1183 O O . GLN A 1 148 ? 29.279 0.467 -42.319 1.00 81.50 148 GLN A O 1
ATOM 1188 N N . ARG A 1 149 ? 29.940 -0.587 -44.185 1.00 82.19 149 ARG A N 1
ATOM 1189 C CA . ARG A 1 149 ? 29.833 -1.936 -43.603 1.00 82.19 149 ARG A CA 1
ATOM 1190 C C . ARG A 1 149 ? 30.839 -2.158 -42.477 1.00 82.19 149 ARG A C 1
ATOM 1192 O O . ARG A 1 149 ? 30.472 -2.741 -41.461 1.00 82.19 149 ARG A O 1
ATOM 1199 N N . LYS A 1 150 ? 32.085 -1.703 -42.641 1.00 77.88 150 LYS A N 1
ATOM 1200 C CA . LYS A 1 150 ? 33.113 -1.782 -41.592 1.00 77.88 150 LYS A CA 1
ATOM 1201 C C . LYS A 1 150 ? 32.706 -0.979 -40.360 1.00 77.88 150 LYS A C 1
ATOM 1203 O O . LYS A 1 150 ? 32.728 -1.532 -39.267 1.00 77.88 150 LYS A O 1
ATOM 1208 N N . GLN A 1 151 ? 32.255 0.262 -40.544 1.00 76.25 151 GLN A N 1
ATOM 1209 C CA . GLN A 1 151 ? 31.790 1.119 -39.451 1.00 76.25 151 GLN A CA 1
ATOM 1210 C C . GLN A 1 151 ? 30.590 0.517 -38.711 1.00 76.25 151 GLN A C 1
ATOM 1212 O O . GLN A 1 151 ? 30.557 0.546 -37.486 1.00 76.25 151 GLN A O 1
ATOM 1217 N N . GLU A 1 152 ? 29.627 -0.085 -39.413 1.00 77.25 152 GLU A N 1
ATOM 1218 C CA . GLU A 1 152 ? 28.487 -0.750 -38.768 1.00 77.25 152 GLU A CA 1
ATOM 1219 C C . GLU A 1 152 ? 28.916 -1.995 -37.970 1.00 77.25 152 GLU A C 1
ATOM 1221 O O . GLU A 1 152 ? 28.436 -2.212 -36.857 1.00 77.25 152 GLU A O 1
ATOM 1226 N N . VAL A 1 153 ? 29.851 -2.798 -38.491 1.00 78.12 153 VAL A N 1
ATOM 1227 C CA . VAL A 1 153 ? 30.402 -3.958 -37.766 1.00 78.12 153 VAL A CA 1
ATOM 1228 C C . VAL A 1 153 ? 31.207 -3.519 -36.543 1.00 78.12 153 VAL A C 1
ATOM 1230 O O . VAL A 1 153 ? 31.055 -4.111 -35.476 1.00 78.12 153 VAL A O 1
ATOM 1233 N N . GLU A 1 154 ? 32.034 -2.482 -36.667 1.00 75.81 154 GLU A N 1
ATOM 1234 C CA . GLU A 1 154 ? 32.779 -1.911 -35.542 1.00 75.81 154 GLU A CA 1
ATOM 1235 C C . GLU A 1 154 ? 31.847 -1.306 -34.495 1.00 75.81 154 GLU A C 1
ATOM 1237 O O . GLU A 1 154 ? 32.033 -1.561 -33.309 1.00 75.81 154 GLU A O 1
ATOM 1242 N N . ARG A 1 155 ? 30.790 -0.597 -34.909 1.00 76.31 155 ARG A N 1
ATOM 1243 C CA . ARG A 1 155 ? 29.774 -0.062 -33.997 1.00 76.31 155 ARG A CA 1
ATOM 1244 C C . ARG A 1 155 ? 29.059 -1.177 -33.238 1.00 76.31 155 ARG A C 1
ATOM 1246 O O . ARG A 1 155 ? 28.902 -1.072 -32.028 1.00 76.31 155 ARG A O 1
ATOM 1253 N N . ARG A 1 156 ? 28.689 -2.272 -33.912 1.00 76.25 156 ARG A N 1
ATOM 1254 C CA . ARG A 1 156 ? 28.092 -3.453 -33.262 1.00 76.25 156 ARG A CA 1
ATOM 1255 C C . ARG A 1 156 ? 29.059 -4.155 -32.316 1.00 76.25 156 ARG A C 1
ATOM 1257 O O . ARG A 1 156 ? 28.643 -4.568 -31.242 1.00 76.25 156 ARG A O 1
ATOM 1264 N N . ARG A 1 157 ? 30.338 -4.283 -32.686 1.00 76.06 157 ARG A N 1
ATOM 1265 C CA . ARG A 1 157 ? 31.372 -4.856 -31.809 1.00 76.06 157 ARG A CA 1
ATOM 1266 C C . ARG A 1 157 ? 31.619 -3.986 -30.586 1.00 76.06 157 ARG A C 1
ATOM 1268 O O . ARG A 1 157 ? 31.729 -4.528 -29.496 1.00 76.06 157 ARG A O 1
ATOM 1275 N N . LYS A 1 158 ? 31.681 -2.666 -30.760 1.00 73.88 158 LYS A N 1
ATOM 1276 C CA . LYS A 1 158 ? 31.868 -1.716 -29.665 1.00 73.88 158 LYS A CA 1
ATOM 1277 C C . LYS A 1 158 ? 30.660 -1.710 -28.728 1.00 73.88 158 LYS A C 1
ATOM 1279 O O . LYS A 1 158 ? 30.854 -1.868 -27.534 1.00 73.88 158 LYS A O 1
ATOM 1284 N N . ALA A 1 159 ? 29.441 -1.675 -29.266 1.00 71.19 159 ALA A N 1
ATOM 1285 C CA . ALA A 1 159 ? 28.217 -1.788 -28.474 1.00 71.19 159 ALA A CA 1
ATOM 1286 C C . ALA A 1 159 ? 28.122 -3.131 -27.726 1.00 71.19 159 ALA A C 1
ATOM 1288 O O . ALA A 1 159 ? 27.753 -3.156 -26.561 1.00 71.19 159 ALA A O 1
ATOM 1289 N N . ALA A 1 160 ? 28.501 -4.248 -28.359 1.00 69.25 160 ALA A N 1
ATOM 1290 C CA . ALA A 1 160 ? 28.534 -5.554 -27.698 1.00 69.25 160 ALA A CA 1
ATOM 1291 C C . ALA A 1 160 ? 29.640 -5.658 -26.632 1.00 69.25 160 ALA A C 1
ATOM 1293 O O . ALA A 1 160 ? 29.455 -6.338 -25.629 1.00 69.25 160 ALA A O 1
ATOM 1294 N N . ALA A 1 161 ? 30.785 -5.003 -26.842 1.00 69.75 161 ALA A N 1
ATOM 1295 C CA . ALA A 1 161 ? 31.867 -4.947 -25.863 1.00 69.75 161 ALA A CA 1
ATOM 1296 C C . ALA A 1 161 ? 31.504 -4.061 -24.663 1.00 69.75 161 ALA A C 1
ATOM 1298 O O . ALA A 1 161 ? 31.799 -4.440 -23.538 1.00 69.75 161 ALA A O 1
ATOM 1299 N N . GLU A 1 162 ? 30.839 -2.926 -24.891 1.00 69.19 162 GLU A N 1
ATOM 1300 C CA . GLU A 1 162 ? 30.298 -2.061 -23.835 1.00 69.19 162 GLU A CA 1
ATOM 1301 C C . GLU A 1 162 ? 29.203 -2.786 -23.036 1.00 69.19 162 GLU A C 1
ATOM 1303 O O . GLU A 1 162 ? 29.272 -2.820 -21.812 1.00 69.19 162 GLU A O 1
ATOM 1308 N N . ASP A 1 163 ? 28.264 -3.463 -23.707 1.00 68.31 163 ASP A N 1
ATOM 1309 C CA . ASP A 1 163 ? 27.219 -4.275 -23.062 1.00 68.31 163 ASP A CA 1
ATOM 1310 C C . ASP A 1 163 ? 27.805 -5.440 -22.244 1.00 68.31 163 ASP A C 1
ATOM 1312 O O . ASP A 1 163 ? 27.292 -5.763 -21.177 1.00 68.31 163 ASP A O 1
ATOM 1316 N N . ALA A 1 164 ? 28.891 -6.066 -22.709 1.00 66.12 164 ALA A N 1
ATOM 1317 C CA . ALA A 1 164 ? 29.578 -7.139 -21.987 1.00 66.12 164 ALA A CA 1
ATOM 1318 C C . ALA A 1 164 ? 30.475 -6.641 -20.839 1.00 66.12 164 ALA A C 1
ATOM 1320 O O . ALA A 1 164 ? 30.794 -7.424 -19.944 1.00 66.12 164 ALA A O 1
ATOM 1321 N N . ALA A 1 165 ? 30.909 -5.379 -20.882 1.00 67.31 165 ALA A N 1
ATOM 1322 C CA . ALA A 1 165 ? 31.764 -4.765 -19.870 1.00 67.31 165 ALA A CA 1
ATOM 1323 C C . ALA A 1 165 ? 30.976 -4.117 -18.722 1.00 67.31 165 ALA A C 1
ATOM 1325 O O . ALA A 1 165 ? 31.595 -3.728 -17.734 1.00 67.31 165 ALA A O 1
ATOM 1326 N N . ASP A 1 166 ? 29.649 -4.001 -18.833 1.00 71.25 166 ASP A N 1
ATOM 1327 C CA . ASP A 1 166 ? 28.794 -3.487 -17.764 1.00 7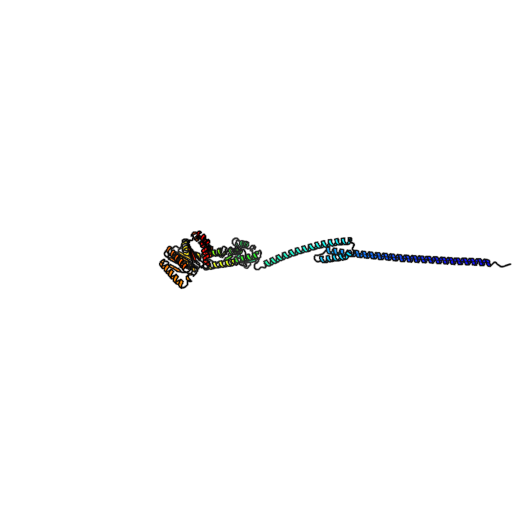1.25 166 ASP A CA 1
ATOM 1328 C C . ASP A 1 166 ? 28.859 -4.416 -16.531 1.00 71.25 166 ASP A C 1
ATOM 1330 O O . ASP A 1 166 ? 28.338 -5.540 -16.574 1.00 71.25 166 ASP A O 1
ATOM 1334 N N . PRO A 1 167 ? 29.477 -3.976 -15.416 1.00 68.62 167 PRO A N 1
ATOM 1335 C CA . PRO A 1 167 ? 29.610 -4.795 -14.215 1.00 68.62 167 PRO A CA 1
ATOM 1336 C C . PRO A 1 167 ? 28.257 -5.081 -13.552 1.00 68.62 167 PRO A C 1
ATOM 1338 O O . PRO A 1 167 ? 28.153 -6.020 -12.767 1.00 68.62 167 PRO A O 1
ATOM 1341 N N . THR A 1 168 ? 27.215 -4.306 -13.868 1.00 72.88 168 THR A N 1
ATOM 1342 C CA . THR A 1 168 ? 25.860 -4.506 -13.342 1.00 72.88 168 THR A CA 1
ATOM 1343 C C . THR A 1 168 ? 25.071 -5.562 -14.122 1.00 72.88 168 THR A C 1
ATOM 1345 O O . THR A 1 168 ? 24.039 -6.028 -13.645 1.00 72.88 168 THR A O 1
ATOM 1348 N N . ALA A 1 169 ? 25.559 -6.002 -15.288 1.00 80.88 169 ALA A N 1
ATOM 1349 C CA . ALA A 1 169 ? 24.893 -6.972 -16.157 1.00 80.88 169 ALA A CA 1
ATOM 1350 C C . ALA A 1 169 ? 25.773 -8.202 -16.469 1.00 80.88 169 ALA A C 1
ATOM 1352 O O . ALA A 1 169 ? 26.047 -8.491 -17.649 1.00 80.88 169 ALA A O 1
ATOM 1353 N N . PRO A 1 170 ? 26.212 -8.960 -15.443 1.00 83.69 170 PRO A N 1
ATOM 1354 C CA . PRO A 1 170 ? 27.193 -10.017 -15.624 1.00 83.69 170 PRO A CA 1
ATOM 1355 C C . PRO A 1 170 ? 26.647 -11.157 -16.509 1.00 83.69 170 PRO A C 1
ATOM 1357 O O . PRO A 1 170 ? 25.492 -11.563 -16.375 1.00 83.69 170 PRO A O 1
ATOM 1360 N N . PRO A 1 171 ? 27.460 -11.726 -17.419 1.00 86.88 171 PRO A N 1
ATOM 1361 C CA . PRO A 1 171 ? 27.059 -12.863 -18.255 1.00 86.88 171 PRO A CA 1
ATOM 1362 C C . PRO A 1 171 ? 27.013 -14.193 -17.486 1.00 86.88 171 PRO A C 1
ATOM 1364 O O . PRO A 1 171 ? 26.558 -15.208 -18.020 1.00 86.88 171 PRO A O 1
ATOM 1367 N N . LYS A 1 172 ? 27.532 -14.216 -16.254 1.00 90.12 172 LYS A N 1
ATOM 1368 C CA . LYS A 1 172 ? 27.534 -15.372 -15.358 1.00 90.12 172 LYS A CA 1
ATOM 1369 C C . LYS A 1 172 ? 27.368 -14.913 -13.917 1.00 90.12 172 LYS A C 1
ATOM 1371 O O . LYS A 1 172 ? 27.946 -13.896 -13.548 1.00 90.12 172 LYS A O 1
ATOM 1376 N N . ILE A 1 173 ? 26.644 -15.691 -13.126 1.00 91.31 173 ILE A N 1
ATOM 1377 C CA . ILE A 1 173 ? 26.518 -15.495 -11.681 1.00 91.31 173 ILE A CA 1
ATOM 1378 C C . ILE A 1 173 ? 26.830 -16.805 -10.964 1.00 91.31 173 ILE A C 1
ATOM 1380 O O . ILE A 1 173 ? 26.454 -17.878 -11.442 1.00 91.31 173 ILE A O 1
ATOM 1384 N N . ASP A 1 174 ? 27.505 -16.715 -9.826 1.00 90.69 174 ASP A N 1
ATOM 1385 C CA . ASP A 1 174 ? 27.814 -17.871 -8.992 1.00 90.69 174 ASP A CA 1
ATOM 1386 C C . ASP A 1 174 ? 26.795 -17.970 -7.858 1.00 90.69 174 ASP A C 1
ATOM 1388 O O . ASP A 1 174 ? 26.558 -17.010 -7.125 1.00 90.69 174 ASP A O 1
ATOM 1392 N N . VAL A 1 175 ? 26.168 -19.140 -7.732 1.00 90.38 175 VAL A N 1
ATOM 1393 C CA . VAL A 1 175 ? 25.123 -19.408 -6.739 1.00 90.38 175 VAL A CA 1
ATOM 1394 C C . VAL A 1 175 ? 25.494 -20.649 -5.922 1.00 90.38 175 VAL A C 1
ATOM 1396 O O . VAL A 1 175 ? 25.904 -21.652 -6.513 1.00 90.38 175 VAL A O 1
ATOM 1399 N N . PRO A 1 176 ? 25.328 -20.645 -4.584 1.00 89.81 176 PRO A N 1
ATOM 1400 C CA . PRO A 1 176 ? 25.563 -21.831 -3.764 1.00 89.81 176 PRO A CA 1
ATOM 1401 C C . PRO A 1 176 ? 24.727 -23.025 -4.227 1.00 89.81 176 PRO A C 1
ATOM 1403 O O . PRO A 1 176 ? 23.529 -22.885 -4.484 1.00 89.81 176 PRO A O 1
ATOM 1406 N N . MET A 1 177 ? 25.316 -24.226 -4.264 1.00 86.75 177 MET A N 1
ATOM 1407 C CA . MET A 1 177 ? 24.624 -25.444 -4.714 1.00 86.75 177 MET A CA 1
ATOM 1408 C C . MET A 1 177 ? 23.301 -25.688 -3.966 1.00 86.75 177 MET A C 1
ATOM 1410 O O . MET A 1 177 ? 22.320 -26.120 -4.569 1.00 86.75 177 MET A O 1
ATOM 1414 N N . ALA A 1 178 ? 23.248 -25.354 -2.672 1.00 86.75 178 ALA A N 1
ATOM 1415 C CA . ALA A 1 178 ? 22.046 -25.480 -1.847 1.00 86.75 178 ALA A CA 1
ATOM 1416 C C . ALA A 1 178 ? 20.874 -24.595 -2.324 1.00 86.75 178 ALA A C 1
ATOM 1418 O O . ALA A 1 178 ? 19.716 -24.984 -2.182 1.00 86.75 178 ALA A O 1
ATOM 1419 N N . ALA A 1 179 ? 21.158 -23.435 -2.924 1.00 86.62 179 ALA A N 1
ATOM 1420 C CA . ALA A 1 179 ? 20.143 -22.480 -3.367 1.00 86.62 179 ALA A CA 1
ATOM 1421 C C . ALA A 1 179 ? 19.640 -22.745 -4.799 1.00 86.62 179 ALA A C 1
ATOM 1423 O O . ALA A 1 179 ? 18.552 -22.298 -5.163 1.00 86.62 179 ALA A O 1
ATOM 1424 N N . VAL A 1 180 ? 20.368 -23.534 -5.604 1.00 89.00 180 VAL A N 1
ATOM 1425 C CA . VAL A 1 180 ? 19.996 -23.849 -6.999 1.00 89.00 180 VAL A CA 1
ATOM 1426 C C . VAL A 1 180 ? 18.600 -24.473 -7.093 1.00 89.00 180 VAL A C 1
ATOM 1428 O O . VAL A 1 180 ? 17.822 -24.122 -7.979 1.00 89.00 180 VAL A O 1
ATOM 1431 N N . GLY A 1 181 ? 18.242 -25.358 -6.157 1.00 88.06 181 GLY A N 1
ATOM 1432 C CA . GLY A 1 181 ? 16.911 -25.973 -6.124 1.00 88.06 181 GLY A CA 1
ATOM 1433 C C . GLY A 1 181 ? 15.777 -24.959 -5.925 1.00 88.06 181 GLY A C 1
ATOM 1434 O O . GLY A 1 181 ? 14.715 -25.097 -6.534 1.00 88.06 181 GLY A O 1
ATOM 1435 N N . ILE A 1 182 ? 16.014 -23.914 -5.128 1.00 87.56 182 ILE A N 1
ATOM 1436 C CA . ILE A 1 182 ? 15.046 -22.843 -4.846 1.00 87.56 182 ILE A CA 1
ATOM 1437 C C . ILE A 1 182 ? 14.899 -21.928 -6.071 1.00 87.56 182 ILE A C 1
ATOM 1439 O O . ILE A 1 182 ? 13.776 -21.604 -6.461 1.00 87.56 182 ILE A O 1
ATOM 1443 N N . VAL A 1 183 ? 16.017 -21.593 -6.726 1.00 89.19 183 VAL A N 1
ATOM 1444 C CA . VAL A 1 183 ? 16.047 -20.807 -7.974 1.00 89.19 183 VAL A CA 1
ATOM 1445 C C . VAL A 1 183 ? 15.290 -21.519 -9.103 1.00 89.19 183 VAL A C 1
ATOM 1447 O O . VAL A 1 183 ? 14.547 -20.884 -9.851 1.00 89.19 183 VAL A O 1
ATOM 1450 N N . ILE A 1 184 ? 15.420 -22.847 -9.214 1.00 90.69 184 ILE A N 1
ATOM 1451 C CA . ILE A 1 184 ? 14.653 -23.646 -10.182 1.00 90.69 184 ILE A CA 1
ATOM 1452 C C . ILE A 1 184 ? 13.163 -23.670 -9.799 1.00 90.69 184 ILE A C 1
ATOM 1454 O O . ILE A 1 184 ? 12.296 -23.412 -10.640 1.00 90.69 184 ILE A O 1
ATOM 1458 N N . GLY A 1 185 ? 12.860 -23.935 -8.527 1.00 86.75 185 GLY A N 1
ATOM 1459 C CA . GLY A 1 185 ? 11.500 -24.087 -8.013 1.00 86.75 185 GLY A CA 1
ATOM 1460 C C . GLY A 1 185 ? 10.858 -25.434 -8.372 1.00 86.75 185 GLY A C 1
ATOM 1461 O O . GLY A 1 185 ? 11.366 -26.208 -9.189 1.00 86.75 185 GLY A O 1
ATOM 1462 N N . LYS A 1 186 ? 9.702 -25.736 -7.764 1.00 88.50 186 LYS A N 1
ATOM 1463 C CA . LYS A 1 186 ? 8.955 -26.981 -8.027 1.00 88.50 186 LYS A CA 1
ATOM 1464 C C . LYS A 1 186 ? 8.591 -27.063 -9.518 1.00 88.50 186 LYS A C 1
ATOM 1466 O O . LYS A 1 186 ? 7.989 -26.145 -10.066 1.00 88.50 186 LYS A O 1
ATOM 1471 N N . SER A 1 187 ? 8.991 -28.141 -10.195 1.00 87.44 187 SER A N 1
ATOM 1472 C CA . SER A 1 187 ? 8.796 -28.327 -11.649 1.00 87.44 187 SER A CA 1
ATOM 1473 C C . SER A 1 187 ? 9.394 -27.215 -12.537 1.00 87.44 187 SER A C 1
ATOM 1475 O O . SER A 1 187 ? 8.955 -27.019 -13.677 1.00 87.44 187 SER A O 1
ATOM 1477 N N . GLY A 1 188 ? 10.383 -26.468 -12.033 1.00 86.69 188 GLY A N 1
ATOM 1478 C CA . GLY A 1 188 ? 10.995 -25.354 -12.760 1.00 86.69 188 GLY A CA 1
ATOM 1479 C C . GLY A 1 188 ? 10.131 -24.090 -12.824 1.00 86.69 188 GLY A C 1
ATOM 1480 O O . GLY A 1 188 ? 10.374 -23.247 -13.686 1.00 86.69 188 GLY A O 1
ATOM 1481 N N . SER A 1 189 ? 9.085 -23.969 -11.996 1.00 88.56 189 SER A N 1
ATOM 1482 C CA . SER A 1 189 ? 8.122 -22.860 -12.069 1.00 88.56 189 SER A CA 1
ATOM 1483 C C . SER A 1 189 ? 8.769 -21.491 -11.861 1.00 88.56 189 SER A C 1
ATOM 1485 O O . SER A 1 189 ? 8.463 -20.558 -12.601 1.00 88.56 189 SER A O 1
ATOM 1487 N N . THR A 1 190 ? 9.673 -21.382 -10.883 1.00 88.19 190 THR A N 1
ATOM 1488 C CA . THR A 1 190 ? 10.364 -20.135 -10.536 1.00 88.19 190 THR A CA 1
ATOM 1489 C C . THR A 1 190 ? 11.262 -19.693 -11.679 1.00 88.19 190 THR A C 1
ATOM 1491 O O . THR A 1 190 ? 11.105 -18.587 -12.187 1.00 88.19 190 THR A O 1
ATOM 1494 N N . LEU A 1 191 ? 12.135 -20.587 -12.152 1.00 91.06 191 LEU A N 1
ATOM 1495 C CA . LEU A 1 191 ? 13.048 -20.291 -13.252 1.00 91.06 191 LEU A CA 1
ATOM 1496 C C . LEU A 1 191 ? 12.297 -19.898 -14.526 1.00 91.06 191 LEU A C 1
ATOM 1498 O O . LEU A 1 191 ? 12.645 -18.904 -15.153 1.00 91.06 1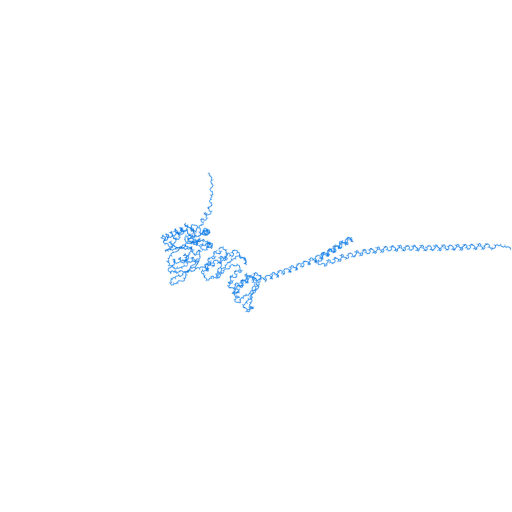91 LEU A O 1
ATOM 1502 N N . LYS A 1 192 ? 11.239 -20.634 -14.892 1.00 91.31 192 LYS A N 1
ATOM 1503 C CA . LYS A 1 192 ? 10.410 -20.301 -16.063 1.00 91.31 192 LYS A CA 1
ATOM 1504 C C . LYS A 1 192 ? 9.793 -18.912 -15.945 1.00 91.31 192 LYS A C 1
ATOM 1506 O O . LYS A 1 192 ? 9.738 -18.195 -16.939 1.00 91.31 192 LYS A O 1
ATOM 1511 N N . ARG A 1 193 ? 9.346 -18.529 -14.746 1.00 86.69 193 ARG A N 1
ATOM 1512 C CA . ARG A 1 193 ? 8.779 -17.202 -14.501 1.00 86.69 193 ARG A CA 1
ATOM 1513 C C . ARG A 1 193 ? 9.854 -16.118 -14.588 1.00 86.69 193 ARG A C 1
ATOM 1515 O O . ARG A 1 193 ? 9.650 -15.161 -15.317 1.00 86.69 193 ARG A O 1
ATOM 1522 N N . ILE A 1 194 ? 11.020 -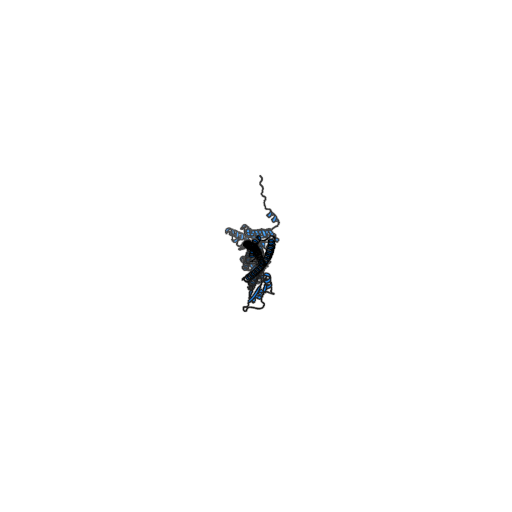16.304 -13.963 1.00 89.12 194 ILE A N 1
ATOM 1523 C CA . ILE A 1 194 ? 12.149 -15.360 -14.084 1.00 89.12 194 ILE A CA 1
ATOM 1524 C C . ILE A 1 194 ? 12.555 -15.189 -15.556 1.00 89.12 194 ILE A C 1
ATOM 1526 O O . ILE A 1 194 ? 12.707 -14.062 -16.014 1.00 89.12 194 ILE A O 1
ATOM 1530 N N . VAL A 1 195 ? 12.667 -16.275 -16.328 1.00 91.31 195 VAL A N 1
ATOM 1531 C CA . VAL A 1 195 ? 12.955 -16.218 -17.776 1.00 91.31 195 VAL A CA 1
ATOM 1532 C C . VAL A 1 195 ? 11.868 -15.448 -18.533 1.00 91.31 195 VAL A C 1
ATOM 1534 O O . VAL A 1 195 ? 12.190 -14.595 -19.355 1.00 91.31 195 VAL A O 1
ATOM 1537 N N . SER A 1 196 ? 10.590 -15.714 -18.245 1.00 89.25 196 SER A N 1
ATOM 1538 C CA . SER A 1 196 ? 9.455 -15.042 -18.892 1.00 89.25 196 SER A CA 1
ATOM 1539 C C . SER A 1 196 ? 9.425 -13.537 -18.613 1.00 89.25 196 SER A C 1
ATOM 1541 O O . SER A 1 196 ? 9.237 -12.759 -19.542 1.00 89.25 196 SER A O 1
ATOM 1543 N N . GLU A 1 197 ? 9.623 -13.127 -17.358 1.00 85.19 197 GLU A N 1
ATOM 1544 C CA . GLU A 1 197 ? 9.523 -11.721 -16.938 1.00 85.19 197 GLU A CA 1
ATOM 1545 C C . GLU A 1 197 ? 10.771 -10.906 -17.306 1.00 85.19 197 GLU A C 1
ATOM 1547 O O . GLU A 1 197 ? 10.677 -9.752 -17.714 1.00 85.19 197 GLU A O 1
ATOM 1552 N N . THR A 1 198 ? 11.967 -11.494 -17.188 1.00 87.88 198 THR A N 1
ATOM 1553 C CA . THR A 1 198 ? 13.220 -10.795 -17.534 1.00 87.88 198 THR A CA 1
ATOM 1554 C C . THR A 1 198 ? 13.513 -10.817 -19.031 1.00 87.88 198 THR A C 1
ATOM 1556 O O . THR A 1 198 ? 14.293 -9.997 -19.511 1.00 87.88 198 THR A O 1
ATOM 1559 N N . GLY A 1 199 ? 12.962 -11.785 -19.771 1.00 87.38 199 GLY A N 1
ATOM 1560 C CA . GLY A 1 199 ? 13.356 -12.087 -21.147 1.00 87.38 199 GLY A CA 1
ATOM 1561 C C . GLY A 1 199 ? 14.797 -12.601 -21.287 1.00 87.38 199 GLY A C 1
ATOM 1562 O O . GLY A 1 199 ? 15.291 -12.710 -22.408 1.00 87.38 199 GLY A O 1
ATOM 1563 N N . CYS A 1 200 ? 15.487 -12.888 -20.176 1.00 91.69 200 CYS A N 1
ATOM 1564 C CA . CYS A 1 200 ? 16.837 -13.437 -20.169 1.00 91.69 200 CYS A CA 1
ATOM 1565 C C . CYS A 1 200 ? 16.793 -14.951 -20.389 1.00 91.69 200 CYS A C 1
ATOM 1567 O O . CYS A 1 200 ? 16.012 -15.663 -19.759 1.00 91.69 200 CYS A O 1
ATOM 1569 N N . GLN A 1 201 ? 17.672 -15.460 -21.248 1.00 92.44 201 GLN A N 1
ATOM 1570 C CA . GLN A 1 201 ? 17.902 -16.891 -21.375 1.00 92.44 201 GLN A CA 1
ATOM 1571 C C . GLN A 1 201 ? 18.895 -17.339 -20.295 1.00 92.44 201 GLN A C 1
ATOM 1573 O O . GLN A 1 201 ? 20.043 -16.894 -20.263 1.00 92.44 201 GLN A O 1
ATOM 1578 N N . ILE A 1 202 ? 18.435 -18.225 -19.410 1.00 93.38 202 ILE A N 1
ATOM 1579 C CA . ILE A 1 202 ? 19.169 -18.675 -18.223 1.00 93.38 202 ILE A CA 1
ATOM 1580 C C . ILE A 1 202 ? 19.516 -20.156 -18.393 1.00 93.38 202 ILE A C 1
ATOM 1582 O O . ILE A 1 202 ? 18.621 -20.993 -18.517 1.00 93.38 202 ILE A O 1
ATOM 1586 N N . ASP A 1 203 ? 20.809 -20.477 -18.401 1.00 91.31 203 ASP A N 1
ATOM 1587 C CA . ASP A 1 203 ? 21.327 -21.846 -18.515 1.00 91.31 203 ASP A CA 1
ATOM 1588 C C . ASP A 1 203 ? 22.031 -22.247 -17.212 1.00 91.31 203 ASP A C 1
ATOM 1590 O O . ASP A 1 203 ? 23.059 -21.674 -16.833 1.00 91.31 203 ASP A O 1
ATOM 1594 N N . ILE A 1 204 ? 21.451 -23.227 -16.515 1.00 90.00 204 ILE A N 1
ATOM 1595 C CA . ILE A 1 204 ? 21.982 -23.778 -15.267 1.00 90.00 204 ILE A CA 1
ATOM 1596 C C . ILE A 1 204 ? 22.688 -25.099 -15.606 1.00 90.00 204 ILE A C 1
ATOM 1598 O O . ILE A 1 204 ? 22.016 -26.072 -15.967 1.00 90.00 204 ILE A O 1
ATOM 1602 N N . PRO A 1 205 ? 24.026 -25.179 -15.491 1.00 84.81 205 PRO A N 1
ATOM 1603 C CA . PRO A 1 205 ? 24.761 -26.383 -15.852 1.00 84.81 205 PRO A CA 1
ATOM 1604 C C . PRO A 1 205 ? 24.382 -27.558 -14.941 1.00 84.81 205 PRO A C 1
ATOM 1606 O O . PRO A 1 205 ? 24.445 -27.468 -13.718 1.00 84.81 205 PRO A O 1
ATOM 1609 N N . GLN A 1 206 ? 24.039 -28.701 -15.545 1.00 71.94 206 GLN A N 1
ATOM 1610 C CA . GLN A 1 206 ? 23.696 -29.923 -14.803 1.00 71.94 206 GLN A CA 1
ATOM 1611 C C . GLN A 1 206 ? 24.922 -30.663 -14.237 1.00 71.94 206 GLN A C 1
ATOM 1613 O O . GLN A 1 206 ? 24.772 -31.519 -13.367 1.00 71.94 206 GLN A O 1
ATOM 1618 N N . ARG A 1 207 ? 26.129 -30.377 -14.749 1.00 66.62 207 ARG A N 1
ATOM 1619 C CA . ARG A 1 207 ? 27.410 -30.977 -14.336 1.00 66.62 207 ARG A CA 1
ATOM 1620 C C . ARG A 1 207 ? 28.532 -29.944 -14.480 1.00 66.62 207 ARG A C 1
ATOM 1622 O O . ARG A 1 207 ? 28.552 -29.220 -15.472 1.00 66.62 207 ARG A O 1
ATOM 1629 N N . GLY A 1 208 ? 29.463 -29.913 -13.524 1.00 59.12 208 GLY A N 1
ATOM 1630 C CA . GLY A 1 208 ? 30.594 -28.971 -13.503 1.00 59.12 208 GLY A CA 1
ATOM 1631 C C . GLY A 1 208 ? 30.596 -28.042 -12.289 1.00 59.12 208 GLY A C 1
ATOM 1632 O O . GLY A 1 208 ? 30.755 -26.836 -12.446 1.00 59.12 208 GLY A O 1
ATOM 1633 N N . TRP A 1 209 ? 30.364 -28.596 -11.098 1.00 67.00 209 TRP A N 1
ATOM 1634 C CA . TRP A 1 209 ? 30.433 -27.849 -9.843 1.00 67.00 209 TRP A CA 1
ATOM 1635 C C . TRP A 1 209 ? 31.879 -27.466 -9.539 1.00 67.00 209 TRP A C 1
ATOM 1637 O O . TRP A 1 209 ? 32.789 -28.280 -9.720 1.00 67.00 209 TRP A O 1
ATOM 1647 N N . SER A 1 210 ? 32.084 -26.238 -9.076 1.00 66.00 210 SER A N 1
ATOM 1648 C CA . SER A 1 210 ? 33.380 -25.830 -8.543 1.00 66.00 210 SER A CA 1
ATOM 1649 C C . SER A 1 210 ? 33.652 -26.590 -7.241 1.00 66.00 210 SER A C 1
ATOM 1651 O O . SER A 1 210 ? 32.717 -26.924 -6.510 1.00 66.00 210 SER A O 1
ATOM 1653 N N . ALA A 1 211 ? 34.927 -26.847 -6.928 1.00 65.31 211 ALA A N 1
ATOM 1654 C CA . ALA A 1 211 ? 35.328 -27.497 -5.673 1.00 65.31 211 ALA A CA 1
ATOM 1655 C C . ALA A 1 211 ? 34.799 -26.756 -4.424 1.00 65.31 211 ALA A C 1
ATOM 1657 O O . ALA A 1 211 ? 34.596 -27.368 -3.380 1.00 65.31 211 ALA A O 1
ATOM 1658 N N . ASP A 1 212 ? 34.493 -25.467 -4.582 1.00 72.12 212 ASP A N 1
ATOM 1659 C CA . ASP A 1 212 ? 34.005 -24.555 -3.547 1.00 72.12 212 ASP A CA 1
ATOM 1660 C C . ASP A 1 212 ? 32.482 -24.644 -3.296 1.00 72.12 212 ASP A C 1
ATOM 1662 O O . ASP A 1 212 ? 31.932 -23.856 -2.531 1.00 72.12 212 ASP A O 1
ATOM 1666 N N . GLY A 1 213 ? 31.763 -25.570 -3.947 1.00 81.00 213 GLY A N 1
ATOM 1667 C CA . GLY A 1 213 ? 30.318 -25.767 -3.734 1.00 81.00 213 GLY A CA 1
ATOM 1668 C C . GLY A 1 213 ? 29.409 -24.721 -4.400 1.00 81.00 213 GLY A C 1
ATOM 1669 O O . GLY A 1 213 ? 28.218 -24.648 -4.088 1.00 81.00 213 GLY A O 1
ATOM 1670 N N . MET A 1 214 ? 29.954 -23.932 -5.330 1.00 85.88 214 MET A N 1
ATOM 1671 C CA . MET A 1 214 ? 29.234 -22.935 -6.130 1.00 85.88 214 MET A CA 1
ATOM 1672 C C . MET A 1 214 ? 28.899 -23.465 -7.533 1.00 85.88 214 MET A C 1
ATOM 1674 O O . MET A 1 214 ? 29.625 -24.287 -8.104 1.00 85.88 214 MET A O 1
ATOM 1678 N N . VAL A 1 215 ? 27.800 -22.970 -8.102 1.00 88.12 215 VAL A N 1
ATOM 1679 C CA . VAL A 1 215 ? 27.320 -23.284 -9.452 1.00 88.12 215 VAL A CA 1
ATOM 1680 C C . VAL A 1 215 ? 27.251 -22.003 -10.279 1.00 88.12 215 VAL A C 1
ATOM 1682 O O . VAL A 1 215 ? 26.507 -21.085 -9.942 1.00 88.12 215 VAL A O 1
ATOM 1685 N N . ALA A 1 216 ? 27.995 -21.972 -11.386 1.00 89.12 216 ALA A N 1
ATOM 1686 C CA . ALA A 1 216 ? 28.025 -20.842 -12.310 1.00 89.12 216 ALA A CA 1
ATOM 1687 C C . ALA A 1 216 ? 26.841 -20.896 -13.294 1.00 89.12 216 ALA A C 1
ATOM 1689 O O . ALA A 1 216 ? 26.852 -21.671 -14.257 1.00 89.12 216 ALA A O 1
ATOM 1690 N N . ILE A 1 217 ? 25.826 -20.064 -13.074 1.00 91.62 217 ILE A N 1
ATOM 1691 C CA . ILE A 1 217 ? 24.660 -19.909 -13.953 1.00 91.62 217 ILE A CA 1
ATOM 1692 C C . ILE A 1 217 ? 25.019 -18.945 -15.085 1.00 91.62 217 ILE A C 1
ATOM 1694 O O . ILE A 1 217 ? 25.536 -17.856 -14.838 1.00 91.62 217 ILE A O 1
ATOM 1698 N N . LYS A 1 218 ? 24.743 -19.322 -16.338 1.00 92.62 218 LYS A N 1
ATOM 1699 C CA . LYS A 1 218 ? 24.980 -18.460 -17.506 1.00 92.62 218 LYS A CA 1
ATOM 1700 C C . LYS A 1 218 ? 23.732 -17.646 -17.831 1.00 92.62 218 LYS A C 1
ATOM 1702 O O . LYS A 1 218 ? 22.643 -18.207 -17.942 1.00 92.62 218 LYS A O 1
ATOM 1707 N N . LEU A 1 219 ? 23.920 -16.348 -18.051 1.00 92.94 219 LEU A N 1
ATOM 1708 C CA . LEU A 1 219 ? 22.878 -15.394 -18.418 1.00 92.94 219 LEU A CA 1
ATOM 1709 C C . LEU A 1 219 ? 23.126 -14.884 -19.841 1.00 92.94 219 LEU A C 1
ATOM 1711 O O . LEU A 1 219 ? 24.202 -14.374 -20.158 1.00 92.94 219 LEU A O 1
ATOM 1715 N N . GLN A 1 220 ? 22.129 -15.019 -20.710 1.00 90.06 220 GLN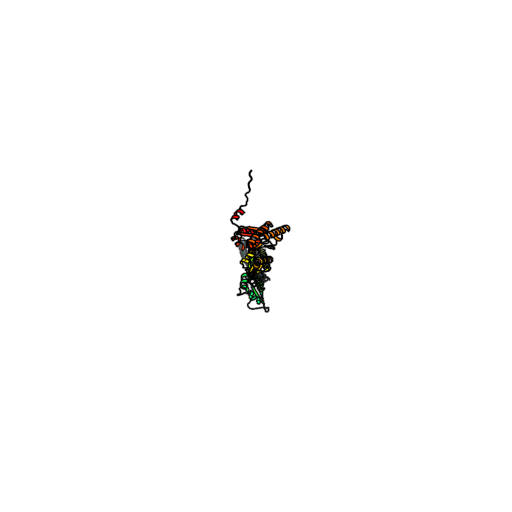 A N 1
ATOM 1716 C CA . GLN A 1 220 ? 22.176 -14.592 -22.108 1.00 90.06 220 GLN A CA 1
ATOM 1717 C C . GLN A 1 220 ? 21.023 -13.625 -22.402 1.00 90.06 220 GLN A C 1
ATOM 1719 O O . GLN A 1 220 ? 19.905 -13.806 -21.927 1.00 90.06 220 GLN A O 1
ATOM 1724 N N . GLY A 1 221 ? 21.294 -12.582 -23.180 1.00 87.25 221 GLY A N 1
ATOM 1725 C CA . GLY A 1 221 ? 20.349 -11.496 -23.457 1.00 87.25 221 GLY A CA 1
ATOM 1726 C C . GLY A 1 221 ? 21.066 -10.151 -23.511 1.00 87.25 221 GLY A C 1
ATOM 1727 O O . GLY A 1 221 ? 22.290 -10.110 -23.383 1.00 87.25 221 GLY A O 1
ATOM 1728 N N . VAL A 1 222 ? 20.321 -9.060 -23.690 1.00 86.62 222 VAL A N 1
ATOM 1729 C CA . VAL A 1 222 ? 20.872 -7.690 -23.583 1.00 86.62 222 VAL A CA 1
ATOM 1730 C C . VAL A 1 222 ? 21.231 -7.361 -22.127 1.00 86.62 222 VAL A C 1
ATOM 1732 O O . VAL A 1 222 ? 20.657 -7.974 -21.221 1.00 86.62 222 VAL A O 1
ATOM 1735 N N . ALA A 1 223 ? 22.126 -6.396 -21.869 1.00 85.06 223 ALA A N 1
ATOM 1736 C CA . ALA A 1 223 ? 22.581 -6.057 -20.512 1.00 85.06 223 ALA A CA 1
ATOM 1737 C C . ALA A 1 223 ? 21.425 -5.885 -19.517 1.00 85.06 223 ALA A C 1
ATOM 1739 O O . ALA A 1 223 ? 21.426 -6.501 -18.452 1.00 85.06 223 ALA A O 1
ATOM 1740 N N . LYS A 1 224 ? 20.366 -5.163 -19.908 1.00 83.75 224 LYS A N 1
ATOM 1741 C CA . LYS A 1 224 ? 19.166 -4.973 -19.075 1.00 83.75 224 LYS A CA 1
ATOM 1742 C C . LYS A 1 224 ? 18.531 -6.297 -18.624 1.00 83.75 224 LYS A C 1
ATOM 1744 O O . LYS A 1 224 ? 18.171 -6.432 -17.459 1.00 83.75 224 LYS A O 1
ATOM 1749 N N . GLN A 1 225 ? 18.398 -7.273 -19.524 1.00 88.12 225 GLN A N 1
ATOM 1750 C CA . GLN A 1 225 ? 17.794 -8.575 -19.211 1.00 88.12 225 GLN A CA 1
ATOM 1751 C C . GLN A 1 225 ? 18.681 -9.374 -18.253 1.00 88.12 225 GLN A C 1
ATOM 1753 O O . GLN A 1 225 ? 18.179 -9.966 -17.299 1.00 88.12 225 GLN A O 1
ATOM 1758 N N . ARG A 1 226 ? 20.003 -9.355 -18.478 1.00 90.50 226 ARG A N 1
ATOM 1759 C CA . ARG A 1 226 ? 20.969 -10.047 -17.614 1.00 90.50 226 ARG A CA 1
ATOM 1760 C C . ARG A 1 226 ? 21.018 -9.440 -16.218 1.00 90.50 226 ARG A C 1
ATOM 1762 O O . ARG A 1 226 ? 20.998 -10.187 -15.251 1.00 90.50 226 ARG A O 1
ATOM 1769 N N . ARG A 1 227 ? 21.012 -8.108 -16.113 1.00 87.19 227 ARG A N 1
ATOM 1770 C CA . ARG A 1 227 ? 20.950 -7.384 -14.836 1.00 87.19 227 ARG A CA 1
ATOM 1771 C C . ARG A 1 227 ? 19.720 -7.782 -14.021 1.00 87.19 227 ARG A C 1
ATOM 1773 O O . ARG A 1 227 ? 19.861 -8.194 -12.875 1.00 87.19 227 ARG A O 1
ATOM 1780 N N . LEU A 1 228 ? 18.531 -7.734 -14.632 1.00 84.62 228 LEU A N 1
ATOM 1781 C CA . LEU A 1 228 ? 17.276 -8.106 -13.966 1.00 84.62 228 LEU A CA 1
ATOM 1782 C C . LEU A 1 228 ? 17.255 -9.580 -13.540 1.00 84.62 228 LEU A C 1
ATOM 1784 O O . LEU A 1 228 ? 16.792 -9.898 -12.447 1.00 84.62 228 LEU A O 1
ATOM 1788 N N . ALA A 1 229 ? 17.764 -10.483 -14.382 1.00 89.81 229 ALA A N 1
ATOM 1789 C CA . ALA A 1 229 ? 17.857 -11.902 -14.048 1.00 89.81 229 ALA A CA 1
ATOM 1790 C C . ALA A 1 229 ? 18.867 -12.177 -12.928 1.00 89.81 229 ALA A C 1
ATOM 1792 O O . ALA A 1 229 ? 18.573 -12.970 -12.036 1.00 89.81 229 ALA A O 1
ATOM 1793 N N . ALA A 1 230 ? 20.021 -11.507 -12.943 1.00 89.94 230 ALA A N 1
ATOM 1794 C CA . ALA A 1 230 ? 21.020 -11.608 -11.886 1.00 89.94 230 ALA A CA 1
ATOM 1795 C C . ALA A 1 230 ? 20.458 -11.126 -10.542 1.00 89.94 230 ALA A C 1
ATOM 1797 O O . ALA A 1 230 ? 20.525 -11.865 -9.562 1.00 89.94 230 ALA A O 1
ATOM 1798 N N . GLU A 1 231 ? 19.840 -9.940 -10.506 1.00 87.31 231 GLU A N 1
ATOM 1799 C CA . GLU A 1 231 ? 19.205 -9.396 -9.298 1.00 87.31 231 GLU A CA 1
ATOM 1800 C C . GLU A 1 231 ? 18.115 -10.338 -8.768 1.00 87.31 231 GLU A C 1
ATOM 1802 O O . GLU A 1 231 ? 18.105 -10.672 -7.585 1.00 87.31 231 GLU A O 1
ATOM 1807 N N . ALA A 1 232 ? 17.233 -10.825 -9.647 1.00 87.44 232 ALA A N 1
ATOM 1808 C CA . ALA A 1 232 ? 16.178 -11.755 -9.265 1.00 87.44 232 ALA A CA 1
ATOM 1809 C C . ALA A 1 232 ? 16.742 -13.042 -8.643 1.00 87.44 232 ALA A C 1
ATOM 1811 O O . ALA A 1 232 ? 16.254 -13.498 -7.609 1.00 87.44 232 ALA A O 1
ATOM 1812 N N . ILE A 1 233 ? 17.787 -13.621 -9.239 1.00 90.19 233 ILE A N 1
ATOM 1813 C CA . ILE A 1 233 ? 18.407 -14.836 -8.706 1.00 90.19 233 ILE A CA 1
ATOM 1814 C C . ILE A 1 233 ? 19.066 -14.563 -7.352 1.00 90.19 233 ILE A C 1
ATOM 1816 O O . ILE A 1 233 ? 18.835 -15.339 -6.429 1.00 90.19 233 ILE A O 1
ATOM 1820 N N . HIS A 1 234 ? 19.814 -13.467 -7.197 1.00 89.12 234 HIS A N 1
ATOM 1821 C CA . HIS A 1 234 ? 20.421 -13.107 -5.912 1.00 89.12 234 HIS A CA 1
ATOM 1822 C C . HIS A 1 234 ? 19.372 -12.936 -4.807 1.00 89.12 234 HIS A C 1
ATOM 1824 O O . HIS A 1 234 ? 19.508 -13.548 -3.754 1.00 89.12 234 HIS A O 1
ATOM 1830 N N . LEU A 1 235 ? 18.266 -12.235 -5.077 1.00 85.62 235 LEU A N 1
ATOM 1831 C CA . LEU A 1 235 ? 17.186 -12.072 -4.099 1.00 85.62 235 LEU A CA 1
ATOM 1832 C C . LEU A 1 235 ? 16.574 -13.413 -3.665 1.00 85.62 235 LEU A C 1
ATOM 1834 O O . LEU A 1 235 ? 16.315 -13.615 -2.481 1.00 85.62 235 LEU A O 1
ATOM 1838 N N . VAL A 1 236 ? 16.349 -14.342 -4.602 1.00 87.81 236 VAL A N 1
ATOM 1839 C CA . VAL A 1 236 ? 15.843 -15.687 -4.267 1.00 87.81 236 VAL A CA 1
ATOM 1840 C C . VAL A 1 236 ? 16.860 -16.470 -3.432 1.00 87.81 236 VAL A C 1
ATOM 1842 O O . VAL A 1 236 ? 16.474 -17.184 -2.507 1.00 87.81 236 VAL A O 1
ATOM 1845 N N . VAL A 1 237 ? 18.153 -16.340 -3.740 1.00 88.12 237 VAL A N 1
ATOM 1846 C CA . VAL A 1 237 ? 19.245 -16.977 -2.986 1.00 88.12 237 VAL A CA 1
ATOM 1847 C C . VAL A 1 237 ? 19.334 -16.421 -1.563 1.00 88.12 237 VAL A C 1
ATOM 1849 O O . VAL A 1 237 ? 19.525 -17.199 -0.630 1.00 88.12 237 VAL A O 1
ATOM 1852 N N . ASP A 1 238 ? 19.096 -15.122 -1.388 1.00 84.75 238 ASP A N 1
ATOM 1853 C CA . ASP A 1 238 ? 19.059 -14.438 -0.088 1.00 84.75 238 ASP A CA 1
ATOM 1854 C C . ASP A 1 238 ? 17.793 -14.763 0.734 1.00 84.75 238 ASP A C 1
ATOM 1856 O O . ASP A 1 238 ? 17.615 -14.270 1.848 1.00 84.75 238 ASP A O 1
ATOM 1860 N N . GLY A 1 239 ? 16.908 -15.619 0.212 1.00 80.88 239 GLY A N 1
ATOM 1861 C CA . GLY A 1 239 ? 15.716 -16.103 0.907 1.00 80.88 239 GLY A CA 1
ATOM 1862 C C . GLY A 1 239 ? 14.452 -15.281 0.657 1.00 80.88 239 GLY A C 1
ATOM 1863 O O . GLY A 1 239 ? 13.439 -15.521 1.319 1.00 80.88 239 GLY A O 1
ATOM 1864 N N . ALA A 1 240 ? 14.466 -14.342 -0.296 1.00 81.44 240 ALA A N 1
ATOM 1865 C CA . ALA A 1 240 ? 13.243 -13.669 -0.719 1.00 81.44 240 ALA A CA 1
ATOM 1866 C C . ALA A 1 240 ? 12.269 -14.669 -1.358 1.00 81.44 240 ALA A C 1
ATOM 1868 O O . ALA A 1 240 ? 12.667 -15.627 -2.029 1.00 81.44 240 ALA A O 1
ATOM 1869 N N . SER A 1 241 ? 10.969 -14.424 -1.183 1.00 84.31 241 SER A N 1
ATOM 1870 C CA . SER A 1 241 ? 9.945 -15.246 -1.823 1.00 84.31 241 SER A CA 1
ATOM 1871 C C . SER A 1 241 ? 10.113 -15.197 -3.351 1.00 84.31 241 SER A C 1
ATOM 1873 O O . SER A 1 241 ? 10.128 -14.105 -3.927 1.00 84.31 241 SER A O 1
ATOM 1875 N N . PRO A 1 242 ? 10.192 -16.349 -4.046 1.00 82.12 242 PRO A N 1
ATOM 1876 C CA . PRO A 1 242 ? 10.234 -16.384 -5.506 1.00 82.12 242 PRO A CA 1
ATOM 1877 C C . PRO A 1 242 ? 9.073 -15.635 -6.169 1.00 82.12 242 PRO A C 1
ATOM 1879 O O . PRO A 1 242 ? 9.239 -15.030 -7.227 1.00 82.12 242 PRO A O 1
ATOM 1882 N N . GLU A 1 243 ? 7.896 -15.654 -5.543 1.00 82.94 243 GLU A N 1
ATOM 1883 C CA . GLU A 1 243 ? 6.712 -14.947 -6.032 1.00 82.94 243 GLU A CA 1
ATOM 1884 C C . GLU A 1 243 ? 6.914 -13.431 -5.969 1.00 82.94 243 GLU A C 1
ATOM 1886 O O . GLU A 1 243 ? 6.672 -12.747 -6.963 1.00 82.94 243 GLU A O 1
ATOM 1891 N N . ASP A 1 244 ? 7.453 -12.932 -4.858 1.00 84.75 244 ASP A N 1
ATOM 1892 C CA . ASP A 1 244 ? 7.760 -11.516 -4.642 1.00 84.75 244 ASP A CA 1
ATOM 1893 C C . ASP A 1 244 ? 8.822 -11.013 -5.612 1.00 84.75 244 ASP A C 1
ATOM 1895 O O . ASP A 1 244 ? 8.676 -9.944 -6.204 1.00 84.75 244 ASP A O 1
ATOM 1899 N N . VAL A 1 245 ? 9.874 -11.806 -5.822 1.00 83.19 245 VAL A N 1
ATOM 1900 C CA . VAL A 1 245 ? 10.923 -11.490 -6.793 1.00 83.19 245 VAL A CA 1
ATOM 1901 C C . VAL A 1 245 ? 10.327 -11.370 -8.189 1.00 83.19 245 VAL A C 1
ATOM 1903 O O . VAL A 1 245 ? 10.539 -10.366 -8.863 1.00 83.19 245 VAL A O 1
ATOM 1906 N N . THR A 1 246 ? 9.519 -12.347 -8.607 1.00 81.75 246 THR A N 1
ATOM 1907 C CA . THR A 1 246 ? 8.902 -12.312 -9.939 1.00 81.75 246 THR A CA 1
ATOM 1908 C C . THR A 1 246 ? 7.920 -11.154 -10.093 1.00 81.75 246 THR A C 1
ATOM 1910 O O . THR A 1 246 ? 7.891 -10.521 -11.144 1.00 81.75 246 THR A O 1
ATOM 1913 N N . ALA A 1 247 ? 7.176 -10.809 -9.038 1.00 83.50 247 ALA A N 1
ATOM 1914 C CA . ALA A 1 247 ? 6.299 -9.645 -9.029 1.00 83.50 247 ALA A CA 1
ATOM 1915 C C . ALA A 1 247 ? 7.094 -8.338 -9.180 1.00 83.50 247 ALA A C 1
ATOM 1917 O O . ALA A 1 247 ? 6.716 -7.488 -9.984 1.00 83.50 247 ALA A O 1
ATOM 1918 N N . ARG A 1 248 ? 8.225 -8.195 -8.473 1.00 82.81 248 ARG A N 1
ATOM 1919 C CA . ARG A 1 248 ? 9.136 -7.046 -8.626 1.00 82.81 248 ARG A CA 1
ATOM 1920 C C . ARG A 1 248 ? 9.680 -6.944 -10.047 1.00 82.81 248 ARG A C 1
ATOM 1922 O O . ARG A 1 248 ? 9.688 -5.854 -10.611 1.00 82.81 248 ARG A O 1
ATOM 1929 N N . THR A 1 249 ? 10.095 -8.065 -10.639 1.00 76.56 249 THR A N 1
ATOM 1930 C CA . THR A 1 249 ? 10.561 -8.113 -12.034 1.00 76.56 249 THR A CA 1
ATOM 1931 C C . THR A 1 249 ? 9.461 -7.708 -13.022 1.00 76.56 249 THR A C 1
ATOM 1933 O O . THR A 1 249 ? 9.746 -7.013 -13.996 1.00 76.56 249 THR A O 1
ATOM 1936 N N . ALA A 1 250 ? 8.207 -8.066 -12.738 1.00 77.88 250 ALA A N 1
ATOM 1937 C CA . ALA A 1 250 ? 7.032 -7.640 -13.499 1.00 77.88 250 ALA A CA 1
ATOM 1938 C C . ALA A 1 250 ? 6.615 -6.174 -13.235 1.00 77.88 250 ALA A C 1
ATOM 1940 O O . ALA A 1 250 ? 5.628 -5.702 -13.793 1.00 77.88 250 ALA A O 1
ATOM 1941 N N . GLY A 1 251 ? 7.344 -5.442 -12.384 1.00 78.38 251 GLY A N 1
ATOM 1942 C CA . GLY A 1 251 ? 7.109 -4.026 -12.093 1.00 78.38 251 GLY A CA 1
ATOM 1943 C C . GLY A 1 251 ? 6.290 -3.748 -10.830 1.00 78.38 251 GLY A C 1
ATOM 1944 O O . GLY A 1 251 ? 6.213 -2.587 -10.424 1.00 78.38 251 GLY A O 1
ATOM 1945 N N . ALA A 1 252 ? 5.758 -4.770 -10.152 1.00 86.12 252 ALA A N 1
ATOM 1946 C CA . ALA A 1 252 ? 4.987 -4.597 -8.923 1.00 86.12 252 ALA A CA 1
ATOM 1947 C C . ALA A 1 252 ? 5.836 -3.982 -7.798 1.00 86.12 252 ALA A C 1
ATOM 1949 O O . ALA A 1 252 ? 7.048 -4.204 -7.690 1.00 86.12 252 ALA A O 1
ATOM 1950 N N . LEU A 1 253 ? 5.197 -3.201 -6.930 1.00 89.31 253 LEU A N 1
ATOM 1951 C CA . LEU A 1 253 ? 5.817 -2.751 -5.688 1.00 89.31 253 LEU A CA 1
ATOM 1952 C C . LEU A 1 253 ? 5.620 -3.846 -4.642 1.00 89.31 253 LEU A C 1
ATOM 1954 O O . LEU A 1 253 ? 4.491 -4.209 -4.345 1.00 89.31 253 LEU A O 1
ATOM 1958 N N . VAL A 1 254 ? 6.712 -4.364 -4.086 1.00 91.00 254 VAL A N 1
ATOM 1959 C CA . VAL A 1 254 ? 6.663 -5.367 -3.019 1.00 91.00 254 VAL A CA 1
ATOM 1960 C C . VAL A 1 254 ? 7.356 -4.817 -1.781 1.00 91.00 254 VAL A C 1
ATOM 1962 O O . VAL A 1 254 ? 8.497 -4.351 -1.865 1.00 91.00 254 VAL A O 1
ATOM 1965 N N . VAL A 1 255 ? 6.656 -4.873 -0.650 1.00 93.12 255 VAL A N 1
ATOM 1966 C CA . VAL A 1 255 ? 7.102 -4.378 0.654 1.00 93.12 255 VAL A CA 1
ATOM 1967 C C . VAL A 1 255 ? 7.033 -5.530 1.666 1.00 93.12 255 VAL A C 1
ATOM 1969 O O . VAL A 1 255 ? 5.942 -6.031 1.930 1.00 93.12 255 VAL A O 1
ATOM 1972 N N . PRO A 1 256 ? 8.162 -6.014 2.211 1.00 91.50 256 PRO A N 1
ATOM 1973 C CA . PRO A 1 256 ? 8.158 -7.094 3.198 1.00 91.50 256 PRO A CA 1
ATOM 1974 C C . PRO A 1 256 ? 7.572 -6.618 4.537 1.00 91.50 256 PRO A C 1
ATOM 1976 O O . PRO A 1 256 ? 7.878 -5.512 4.970 1.00 91.50 256 PRO A O 1
ATOM 1979 N N . HIS A 1 257 ? 6.770 -7.451 5.215 1.00 92.44 257 HIS A N 1
ATOM 1980 C CA . HIS A 1 257 ? 6.122 -7.068 6.485 1.00 92.44 257 HIS A CA 1
ATOM 1981 C C . HIS A 1 257 ? 6.587 -7.852 7.717 1.00 92.44 257 HIS A C 1
ATOM 1983 O O . HIS A 1 257 ? 6.412 -7.384 8.840 1.00 92.44 257 HIS A O 1
ATOM 1989 N N . GLY A 1 258 ? 7.131 -9.063 7.559 1.00 88.62 258 GLY A N 1
ATOM 1990 C CA . GLY A 1 258 ? 7.655 -9.878 8.670 1.00 88.62 258 GLY A CA 1
ATOM 1991 C C . GLY A 1 258 ? 6.648 -10.304 9.758 1.00 88.62 258 GLY A C 1
ATOM 1992 O O . GLY A 1 258 ? 7.041 -11.002 10.692 1.00 88.62 258 GLY A O 1
ATOM 1993 N N . LEU A 1 259 ? 5.377 -9.898 9.660 1.00 91.94 259 LEU A N 1
ATOM 1994 C CA . LEU A 1 259 ? 4.279 -10.332 10.533 1.00 91.94 259 LEU A CA 1
ATOM 1995 C C . LEU A 1 259 ? 4.181 -11.866 10.602 1.00 91.94 259 LEU A C 1
ATOM 1997 O O . LEU A 1 259 ? 4.365 -12.558 9.605 1.00 91.94 259 LEU A O 1
ATOM 2001 N N . ARG A 1 260 ? 3.901 -12.381 11.804 1.00 85.88 260 ARG A N 1
ATOM 2002 C CA . ARG A 1 260 ? 3.701 -13.817 12.090 1.00 85.88 260 ARG A CA 1
ATOM 2003 C C . ARG A 1 260 ? 2.405 -14.092 12.859 1.00 85.88 260 ARG A C 1
ATOM 2005 O O . ARG A 1 260 ? 2.243 -15.170 13.421 1.00 85.88 260 ARG A O 1
ATOM 2012 N N . HIS A 1 261 ? 1.522 -13.098 12.939 1.00 89.25 261 HIS A N 1
ATOM 2013 C CA . HIS A 1 261 ? 0.305 -13.132 13.742 1.00 89.25 261 HIS A CA 1
ATOM 2014 C C . HIS A 1 261 ? -0.905 -12.852 12.851 1.00 89.25 261 HIS A C 1
ATOM 2016 O O . HIS A 1 261 ? -1.006 -11.762 12.287 1.00 89.25 261 HIS A O 1
ATOM 2022 N N . ALA A 1 262 ? -1.832 -13.809 12.763 1.00 91.38 262 ALA A N 1
ATOM 2023 C CA . ALA A 1 262 ? -2.978 -13.741 11.853 1.00 91.38 262 ALA A CA 1
ATOM 2024 C C . ALA A 1 262 ? -3.844 -12.488 12.077 1.00 91.38 262 ALA A C 1
ATOM 2026 O O . ALA A 1 262 ? -4.243 -11.840 11.118 1.00 91.38 262 ALA A O 1
ATOM 2027 N N . GLY A 1 263 ? -4.062 -12.077 13.332 1.00 93.44 263 GLY A N 1
ATOM 2028 C CA . GLY A 1 263 ? -4.821 -10.853 13.614 1.00 93.44 263 GLY A CA 1
ATOM 2029 C C . GLY A 1 263 ? -4.119 -9.574 13.136 1.00 93.44 263 GLY A C 1
ATOM 2030 O O . GLY A 1 263 ? -4.777 -8.616 12.750 1.00 93.44 263 GLY A O 1
ATOM 2031 N N . ARG A 1 264 ? -2.777 -9.548 13.105 1.00 96.19 264 ARG A N 1
ATOM 2032 C CA . ARG A 1 264 ? -2.027 -8.380 12.604 1.00 96.19 264 ARG A CA 1
ATOM 2033 C C . ARG A 1 264 ? -2.072 -8.318 11.079 1.00 96.19 264 ARG A C 1
ATOM 2035 O O . ARG A 1 264 ? -2.099 -7.232 10.516 1.00 96.19 264 ARG A O 1
ATOM 2042 N N . GLU A 1 265 ? -2.097 -9.478 10.422 1.00 95.75 265 GLU A N 1
ATOM 2043 C CA . GLU A 1 265 ? -2.327 -9.594 8.978 1.00 95.75 265 GLU A CA 1
ATOM 2044 C C . GLU A 1 265 ? -3.743 -9.133 8.605 1.00 95.75 265 GLU A C 1
ATOM 2046 O O . GLU A 1 265 ? -3.906 -8.359 7.665 1.00 95.75 265 GLU A O 1
ATOM 2051 N N . GLU A 1 266 ? -4.753 -9.538 9.378 1.00 95.25 266 GLU A N 1
ATOM 2052 C CA . GLU A 1 266 ? -6.144 -9.102 9.212 1.00 95.25 266 GLU A CA 1
ATOM 2053 C C . GLU A 1 266 ? -6.287 -7.582 9.386 1.00 95.25 266 GLU A C 1
ATOM 2055 O O . GLU A 1 266 ? -6.859 -6.905 8.528 1.00 95.25 266 GLU A O 1
ATOM 2060 N N . TRP A 1 267 ? -5.681 -7.024 10.438 1.00 96.62 267 TRP A N 1
ATOM 2061 C CA . TRP A 1 267 ? -5.652 -5.580 10.665 1.00 96.62 267 TRP A CA 1
ATOM 2062 C C . TRP A 1 267 ? -4.918 -4.833 9.542 1.00 96.62 267 TRP A C 1
ATOM 2064 O O . TRP A 1 267 ? -5.404 -3.818 9.041 1.00 96.62 267 TRP A O 1
ATOM 2074 N N . LEU A 1 268 ? -3.772 -5.352 9.085 1.00 97.50 268 LEU A N 1
ATOM 2075 C CA . LEU A 1 268 ? -3.026 -4.766 7.971 1.00 97.50 268 LEU A CA 1
ATOM 2076 C C . LEU A 1 268 ? -3.861 -4.771 6.685 1.00 97.50 268 LEU A C 1
ATOM 2078 O O . LEU A 1 268 ? -3.922 -3.756 5.996 1.00 97.50 268 LEU A O 1
ATOM 2082 N N . ALA A 1 269 ? -4.549 -5.872 6.374 1.00 95.88 269 ALA A N 1
ATOM 2083 C CA . ALA A 1 269 ? -5.454 -5.944 5.230 1.00 95.88 269 ALA A CA 1
ATOM 2084 C C . ALA A 1 269 ? -6.582 -4.904 5.337 1.00 95.88 269 ALA A C 1
ATOM 2086 O O . ALA A 1 269 ? -6.877 -4.208 4.363 1.00 95.88 269 ALA A O 1
ATOM 2087 N N . TRP A 1 270 ? -7.165 -4.734 6.528 1.00 94.81 270 TRP A N 1
ATOM 2088 C CA . TRP A 1 270 ? -8.163 -3.695 6.788 1.00 94.81 270 TRP A CA 1
ATOM 2089 C C . TRP A 1 270 ? -7.615 -2.279 6.538 1.00 94.81 270 TRP A C 1
ATOM 2091 O O . TRP A 1 270 ? -8.283 -1.475 5.873 1.00 94.81 270 TRP A O 1
ATOM 2101 N N . ARG A 1 271 ? -6.393 -1.999 7.012 1.00 95.81 271 ARG A N 1
ATOM 2102 C CA . ARG A 1 271 ? -5.697 -0.707 6.893 1.00 95.81 271 ARG A CA 1
ATOM 2103 C C . ARG A 1 271 ? -5.296 -0.377 5.455 1.00 95.81 271 ARG A C 1
ATOM 2105 O O . ARG A 1 271 ? -5.358 0.788 5.049 1.00 95.81 271 ARG A O 1
ATOM 2112 N N . LEU A 1 272 ? -4.916 -1.392 4.679 1.00 96.06 272 LEU A N 1
ATOM 2113 C CA . LEU A 1 272 ? -4.485 -1.257 3.287 1.00 96.06 272 LEU A CA 1
ATOM 2114 C C . LEU A 1 272 ? -5.605 -0.786 2.355 1.00 96.06 272 LEU A C 1
ATOM 2116 O O . LEU A 1 272 ? -5.302 -0.094 1.393 1.00 96.06 272 LEU A O 1
ATOM 2120 N N . VAL A 1 273 ? -6.882 -1.037 2.662 1.00 94.81 273 VAL A N 1
ATOM 2121 C CA . VAL A 1 273 ? -8.018 -0.527 1.861 1.00 94.81 273 VAL A CA 1
ATOM 2122 C C . VAL A 1 273 ? -7.976 1.001 1.706 1.00 94.81 273 VAL A C 1
ATOM 2124 O O . VAL A 1 273 ? -8.264 1.531 0.633 1.00 94.81 273 VAL A O 1
ATOM 2127 N N . ALA A 1 274 ? -7.565 1.731 2.748 1.00 93.12 274 ALA A N 1
ATOM 2128 C CA . ALA A 1 274 ? -7.391 3.181 2.650 1.00 93.12 274 ALA A CA 1
ATOM 2129 C C . ALA A 1 274 ? -6.196 3.573 1.769 1.00 93.12 274 ALA A C 1
ATOM 2131 O O . ALA A 1 274 ? -6.266 4.568 1.045 1.00 93.12 274 ALA A O 1
ATOM 2132 N N . VAL A 1 275 ? -5.118 2.782 1.794 1.00 94.56 275 VAL A N 1
ATOM 2133 C CA . VAL A 1 275 ? -3.944 2.974 0.928 1.00 94.56 275 VAL A CA 1
ATOM 2134 C C . VAL A 1 275 ? -4.335 2.729 -0.534 1.00 94.56 275 VAL A C 1
ATOM 2136 O O . VAL A 1 275 ? -4.044 3.560 -1.390 1.00 94.56 275 VAL A O 1
ATOM 2139 N N . GLU A 1 276 ? -5.076 1.657 -0.821 1.00 94.12 276 GLU A N 1
ATOM 2140 C CA . GLU A 1 276 ? -5.595 1.356 -2.162 1.00 94.12 276 GLU A CA 1
ATOM 2141 C C . GLU A 1 276 ? -6.458 2.491 -2.709 1.00 94.12 276 GLU A C 1
ATOM 2143 O O . GLU A 1 276 ? -6.275 2.910 -3.848 1.00 94.12 276 GLU A O 1
ATOM 2148 N N . HIS A 1 277 ? -7.376 3.021 -1.897 1.00 93.56 277 HIS A N 1
ATOM 2149 C CA . HIS A 1 277 ? -8.226 4.136 -2.306 1.00 93.56 277 HIS A CA 1
ATOM 2150 C C . HIS A 1 277 ? -7.418 5.416 -2.567 1.00 93.56 277 HIS A C 1
ATOM 2152 O O . HIS A 1 277 ? -7.679 6.131 -3.531 1.00 93.56 277 HIS A O 1
ATOM 2158 N N . THR A 1 278 ? -6.430 5.707 -1.716 1.00 92.06 278 THR A N 1
ATOM 2159 C CA . THR A 1 278 ? -5.638 6.945 -1.793 1.00 92.06 278 THR A CA 1
ATOM 2160 C C . THR A 1 278 ? -4.700 6.956 -2.998 1.00 92.06 278 THR A C 1
ATOM 2162 O O . THR A 1 278 ? -4.575 7.981 -3.664 1.00 92.06 278 THR A O 1
ATOM 2165 N N . TYR A 1 279 ? -4.050 5.829 -3.293 1.00 91.12 279 TYR A N 1
ATOM 2166 C CA . TYR A 1 279 ? -3.016 5.762 -4.329 1.00 91.12 279 TYR A CA 1
ATOM 2167 C C . TYR A 1 279 ? -3.489 5.086 -5.618 1.00 91.12 279 TYR A C 1
ATOM 2169 O O . TYR A 1 279 ? -2.931 5.356 -6.678 1.00 91.12 279 TYR A O 1
ATOM 2177 N N . GLY A 1 280 ? -4.500 4.213 -5.557 1.00 90.38 280 GLY A N 1
ATOM 2178 C CA . GLY A 1 280 ? -5.101 3.528 -6.706 1.00 90.38 280 GLY A CA 1
ATOM 2179 C C . GLY A 1 280 ? -4.716 2.048 -6.885 1.00 90.38 280 GLY A C 1
ATOM 2180 O O . GLY A 1 280 ? -5.611 1.237 -7.147 1.00 90.38 280 GLY A O 1
ATOM 2181 N N . PRO A 1 281 ? -3.427 1.644 -6.806 1.00 91.12 281 PRO A N 1
ATOM 2182 C CA . PR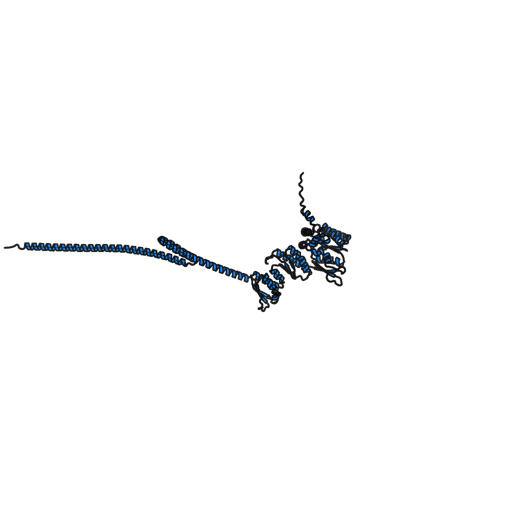O A 1 281 ? -3.031 0.243 -6.924 1.00 91.12 281 PRO A CA 1
ATOM 2183 C C . PRO A 1 281 ? -3.671 -0.651 -5.863 1.00 91.12 281 PRO A C 1
ATOM 2185 O O . PRO A 1 281 ? -3.685 -0.313 -4.682 1.00 91.12 281 PRO A O 1
ATOM 2188 N N . LYS A 1 282 ? -4.129 -1.834 -6.286 1.00 92.06 282 LYS A N 1
ATOM 2189 C CA . LYS A 1 282 ? -4.634 -2.867 -5.374 1.00 92.06 282 LYS A CA 1
ATOM 2190 C C . LYS A 1 282 ? -3.492 -3.506 -4.598 1.00 92.06 282 LYS A C 1
ATOM 2192 O O . LYS A 1 282 ? -2.461 -3.826 -5.195 1.00 92.06 282 LYS A O 1
ATOM 2197 N N . ALA A 1 283 ? -3.712 -3.729 -3.311 1.00 94.19 283 ALA A N 1
ATOM 2198 C CA . ALA A 1 283 ? -2.821 -4.447 -2.429 1.00 94.19 283 ALA A CA 1
ATOM 2199 C C . ALA A 1 283 ? -3.177 -5.941 -2.428 1.00 94.19 283 ALA A C 1
ATOM 2201 O O . ALA A 1 283 ? -4.334 -6.349 -2.446 1.00 94.19 283 ALA A O 1
ATOM 2202 N N . THR A 1 284 ? -2.160 -6.789 -2.401 1.00 93.75 284 THR A N 1
ATOM 2203 C CA . THR A 1 284 ? -2.278 -8.224 -2.152 1.00 93.75 284 THR A CA 1
ATOM 2204 C C . THR A 1 284 ? -1.369 -8.552 -0.982 1.00 93.75 284 THR A C 1
ATOM 2206 O O . THR A 1 284 ? -0.157 -8.344 -1.063 1.00 93.75 284 THR A O 1
ATOM 2209 N N . LEU A 1 285 ? -1.953 -9.032 0.114 1.00 93.00 285 LEU A N 1
ATOM 2210 C CA . LEU A 1 285 ? -1.207 -9.467 1.286 1.00 93.00 285 LEU A CA 1
ATOM 2211 C C . LEU A 1 285 ? -0.797 -10.933 1.109 1.00 93.00 285 LEU A C 1
ATOM 2213 O O . LEU A 1 285 ? -1.638 -11.831 1.093 1.00 93.00 285 LEU A O 1
ATOM 2217 N N . ASN A 1 286 ? 0.503 -11.159 0.960 1.00 88.88 286 ASN A N 1
ATOM 2218 C CA . ASN A 1 286 ? 1.117 -12.480 1.007 1.00 88.88 286 ASN A CA 1
ATOM 2219 C C . ASN A 1 286 ? 1.535 -12.802 2.450 1.00 88.88 286 ASN A C 1
ATOM 2221 O O . ASN A 1 286 ? 1.415 -11.979 3.345 1.00 88.88 286 ASN A O 1
ATOM 2225 N N . LYS A 1 287 ? 2.096 -13.995 2.681 1.00 84.81 287 LYS A N 1
ATOM 2226 C CA . LYS A 1 287 ? 2.575 -14.405 4.017 1.00 84.81 287 LYS A CA 1
ATOM 2227 C C . LYS A 1 287 ? 3.759 -13.591 4.551 1.00 84.81 287 LYS A C 1
ATOM 2229 O O . LYS A 1 287 ? 4.057 -13.655 5.737 1.00 84.81 287 LYS A O 1
ATOM 2234 N N . THR A 1 288 ? 4.519 -12.941 3.673 1.00 88.19 288 THR A N 1
ATOM 2235 C CA . THR A 1 288 ? 5.776 -12.263 4.038 1.00 88.19 288 THR A CA 1
ATOM 2236 C C . THR A 1 288 ? 5.863 -10.832 3.529 1.00 88.19 288 THR A C 1
ATOM 2238 O O . THR A 1 288 ? 6.799 -10.113 3.889 1.00 88.19 288 THR A O 1
ATOM 2241 N N . SER A 1 289 ? 4.929 -10.410 2.681 1.00 92.19 289 SER A N 1
ATOM 2242 C CA . SER A 1 289 ? 4.992 -9.139 1.971 1.00 92.19 289 SER A CA 1
ATOM 2243 C C . SER A 1 289 ? 3.613 -8.624 1.569 1.00 92.19 289 SER A C 1
ATOM 2245 O O . SER A 1 289 ? 2.654 -9.376 1.418 1.00 92.19 289 SER A O 1
ATOM 2247 N N . VAL A 1 290 ? 3.535 -7.312 1.383 1.00 95.00 290 VAL A N 1
ATOM 2248 C CA . VAL A 1 290 ? 2.439 -6.627 0.709 1.00 95.00 290 VAL A CA 1
ATOM 2249 C C . VAL A 1 290 ? 2.894 -6.320 -0.711 1.00 95.00 290 VAL A C 1
ATOM 2251 O O . VAL A 1 290 ? 3.957 -5.729 -0.922 1.00 95.00 290 VAL A O 1
ATOM 2254 N N . ARG A 1 291 ? 2.091 -6.713 -1.693 1.00 93.44 291 ARG A N 1
ATOM 2255 C CA . ARG A 1 291 ? 2.315 -6.433 -3.111 1.00 93.44 291 ARG A CA 1
ATOM 2256 C C . ARG A 1 291 ? 1.293 -5.423 -3.610 1.00 93.44 291 ARG A C 1
ATOM 2258 O O . ARG A 1 291 ? 0.110 -5.602 -3.369 1.00 93.44 291 ARG A O 1
ATOM 2265 N N . PHE A 1 292 ? 1.734 -4.445 -4.393 1.00 92.94 292 PHE A N 1
ATOM 2266 C CA . PHE A 1 292 ? 0.864 -3.545 -5.141 1.00 92.94 292 PHE A CA 1
ATOM 2267 C C . PHE A 1 292 ? 1.064 -3.714 -6.643 1.00 92.94 292 PHE A C 1
ATOM 2269 O O . PHE A 1 292 ? 2.190 -3.621 -7.149 1.00 92.94 292 PHE A O 1
ATOM 2276 N N . ASP A 1 293 ? -0.040 -3.920 -7.359 1.00 85.25 293 ASP A N 1
ATOM 2277 C CA . ASP A 1 293 ? -0.051 -3.999 -8.820 1.00 85.25 293 ASP A CA 1
ATOM 2278 C C . ASP A 1 293 ? -0.043 -2.589 -9.424 1.00 85.25 293 ASP A C 1
ATOM 2280 O O . ASP A 1 293 ? -1.080 -1.987 -9.712 1.00 85.25 293 ASP A O 1
ATOM 2284 N N . VAL A 1 294 ? 1.160 -2.039 -9.580 1.00 83.19 294 VAL A N 1
ATOM 2285 C CA . VAL A 1 294 ? 1.377 -0.711 -10.160 1.00 83.19 294 VAL A CA 1
ATOM 2286 C C . VAL A 1 294 ? 1.308 -0.820 -11.685 1.00 83.19 294 VAL A C 1
ATOM 2288 O O . VAL A 1 294 ? 2.040 -1.598 -12.289 1.00 83.19 294 VAL A O 1
ATOM 2291 N N . LYS A 1 295 ? 0.428 -0.038 -12.325 1.00 67.38 295 LYS A N 1
ATOM 2292 C CA . LYS A 1 295 ? 0.267 -0.019 -13.795 1.00 67.38 295 LYS A CA 1
ATOM 2293 C C . LYS A 1 295 ? 1.391 0.719 -14.534 1.00 67.38 295 LYS A C 1
ATOM 2295 O O . LYS A 1 295 ? 1.372 0.771 -15.761 1.00 67.38 295 LYS A O 1
ATOM 2300 N N . ASP A 1 296 ? 2.338 1.299 -13.803 1.00 58.38 296 ASP A N 1
ATOM 2301 C CA . ASP A 1 296 ? 3.448 2.049 -14.374 1.00 58.38 296 ASP A CA 1
ATOM 2302 C C . ASP A 1 296 ? 4.634 1.125 -14.684 1.00 58.38 296 ASP A C 1
ATOM 2304 O O . ASP A 1 296 ? 5.239 0.513 -13.801 1.00 58.38 296 ASP A O 1
ATOM 2308 N N . THR A 1 297 ? 4.945 1.023 -15.975 1.00 50.00 297 THR A N 1
ATOM 2309 C CA . THR A 1 297 ? 6.043 0.226 -16.537 1.00 50.00 297 THR A CA 1
ATOM 2310 C C . THR A 1 297 ? 7.408 0.913 -16.437 1.00 50.00 297 THR A C 1
ATOM 2312 O O . THR A 1 297 ? 8.390 0.386 -16.968 1.00 50.00 297 THR A O 1
ATOM 2315 N N . ALA A 1 298 ? 7.505 2.093 -15.811 1.00 50.66 298 ALA A N 1
ATOM 2316 C CA . ALA A 1 298 ? 8.786 2.737 -15.545 1.00 50.66 298 ALA A CA 1
ATOM 2317 C C . ALA A 1 298 ? 9.622 1.873 -14.577 1.00 50.66 298 ALA A C 1
ATOM 2319 O O . ALA A 1 298 ? 9.403 1.826 -13.365 1.00 50.66 298 ALA A O 1
ATOM 2320 N N . TYR A 1 299 ? 10.560 1.117 -15.154 1.00 49.62 299 TYR A N 1
ATOM 2321 C CA . TYR A 1 299 ? 11.508 0.278 -14.428 1.00 49.62 299 TYR A CA 1
ATOM 2322 C C . TYR A 1 299 ? 12.469 1.137 -13.599 1.00 49.62 299 TYR A C 1
ATOM 2324 O O . TYR A 1 299 ? 12.947 2.167 -14.063 1.00 49.62 299 TYR A O 1
ATOM 2332 N N . ALA A 1 300 ? 12.745 0.659 -12.386 1.00 57.09 300 ALA A N 1
ATOM 2333 C CA . ALA A 1 300 ? 13.529 1.309 -11.346 1.00 57.09 300 ALA A CA 1
ATOM 2334 C C . ALA A 1 300 ? 14.869 1.896 -11.827 1.00 57.09 300 ALA A C 1
ATOM 2336 O O . ALA A 1 300 ? 15.740 1.162 -12.291 1.00 57.09 300 ALA A O 1
ATOM 2337 N N . GLU A 1 301 ? 14.993 3.210 -11.639 1.00 48.69 301 GLU A N 1
ATOM 2338 C CA . GLU A 1 301 ? 16.173 3.915 -11.107 1.00 48.69 301 GLU A CA 1
ATOM 2339 C C . GLU A 1 301 ? 15.770 5.319 -10.598 1.00 48.69 301 GLU A C 1
ATOM 2341 O O . GLU A 1 301 ? 16.369 5.797 -9.644 1.00 48.69 301 GLU A O 1
ATOM 2346 N N . ASP A 1 302 ? 14.634 5.862 -11.061 1.00 52.38 302 ASP A N 1
ATOM 2347 C CA . ASP A 1 302 ? 13.888 6.941 -10.399 1.00 52.38 302 ASP A CA 1
ATOM 2348 C C . ASP A 1 302 ? 12.505 6.410 -9.993 1.00 52.38 302 ASP A C 1
ATOM 2350 O O . ASP A 1 302 ? 11.630 6.212 -10.840 1.00 52.38 302 ASP A O 1
ATOM 2354 N N . LEU A 1 303 ? 12.286 6.110 -8.705 1.00 60.44 303 LEU A N 1
ATOM 2355 C CA . LEU A 1 303 ? 10.918 5.883 -8.226 1.00 60.44 303 LEU A CA 1
ATOM 2356 C C . LEU A 1 303 ? 10.130 7.161 -8.531 1.00 60.44 303 LEU A C 1
ATOM 2358 O O . LEU A 1 303 ? 10.505 8.231 -8.050 1.00 60.44 303 LEU A O 1
ATOM 2362 N N . SER A 1 304 ? 9.046 7.066 -9.307 1.00 75.75 304 SER A N 1
ATOM 2363 C CA . SER A 1 304 ? 8.116 8.191 -9.409 1.00 75.75 304 SER A CA 1
ATOM 2364 C C . SER A 1 304 ? 7.716 8.615 -7.992 1.00 75.75 304 SER A C 1
ATOM 2366 O O . SER A 1 304 ? 7.602 7.770 -7.096 1.00 75.75 304 SER A O 1
ATOM 2368 N N . ALA A 1 305 ? 7.521 9.917 -7.768 1.00 83.12 305 ALA A N 1
ATOM 2369 C CA . ALA A 1 305 ? 7.142 10.428 -6.449 1.00 83.12 305 ALA A CA 1
ATOM 2370 C C . ALA A 1 305 ? 5.911 9.686 -5.885 1.00 83.12 305 ALA A C 1
ATOM 2372 O O . ALA A 1 305 ? 5.848 9.393 -4.695 1.00 83.12 305 ALA A O 1
ATOM 2373 N N . GLU A 1 306 ? 4.989 9.285 -6.764 1.00 83.81 306 GLU A N 1
ATOM 2374 C CA . GLU A 1 306 ? 3.818 8.466 -6.441 1.00 83.81 306 GLU A CA 1
ATOM 2375 C C . GLU A 1 306 ? 4.186 7.064 -5.932 1.00 83.81 306 GLU A C 1
ATOM 2377 O O . GLU A 1 306 ? 3.655 6.616 -4.916 1.00 83.81 306 GLU A O 1
ATOM 2382 N N . ARG A 1 307 ? 5.122 6.364 -6.590 1.00 86.25 307 ARG A N 1
ATOM 2383 C CA . ARG A 1 307 ? 5.567 5.028 -6.162 1.00 86.25 307 ARG A CA 1
ATOM 2384 C C . ARG A 1 307 ? 6.345 5.078 -4.847 1.00 86.25 307 ARG A C 1
ATOM 2386 O O . ARG A 1 307 ? 6.237 4.144 -4.052 1.00 86.25 307 ARG A O 1
ATOM 2393 N N . ALA A 1 308 ? 7.119 6.140 -4.621 1.00 88.31 308 ALA A N 1
ATOM 2394 C CA . ALA A 1 308 ? 7.808 6.376 -3.354 1.00 88.31 308 ALA A CA 1
ATOM 2395 C C . ALA A 1 308 ? 6.809 6.640 -2.215 1.00 88.31 308 ALA A C 1
ATOM 2397 O O . ALA A 1 308 ? 6.884 5.973 -1.186 1.00 88.31 308 ALA A O 1
ATOM 2398 N N . ALA A 1 309 ? 5.821 7.512 -2.435 1.00 91.38 309 ALA A N 1
ATOM 2399 C CA . ALA A 1 309 ? 4.776 7.798 -1.453 1.00 91.38 309 ALA A CA 1
ATOM 2400 C C . ALA A 1 309 ? 3.906 6.566 -1.141 1.00 91.38 309 ALA A C 1
ATOM 2402 O O . ALA A 1 309 ? 3.578 6.319 0.016 1.00 91.38 309 ALA A O 1
ATOM 2403 N N . LEU A 1 310 ? 3.577 5.745 -2.148 1.00 93.44 310 LEU A N 1
ATOM 2404 C CA . LEU A 1 310 ? 2.867 4.479 -1.937 1.00 93.44 310 LEU A CA 1
ATOM 2405 C C . LEU A 1 310 ? 3.688 3.499 -1.086 1.00 93.44 310 LEU A C 1
ATOM 2407 O O . LEU A 1 310 ? 3.141 2.839 -0.203 1.00 93.44 310 LEU A O 1
ATOM 2411 N N . ARG A 1 311 ? 4.999 3.391 -1.346 1.00 93.94 311 ARG A N 1
ATOM 2412 C CA . ARG A 1 311 ? 5.905 2.571 -0.530 1.00 93.94 311 ARG A CA 1
ATOM 2413 C C . ARG A 1 311 ? 5.913 3.052 0.917 1.00 93.94 311 ARG A C 1
ATOM 2415 O O . ARG A 1 311 ? 5.735 2.227 1.803 1.00 93.94 311 ARG A O 1
ATOM 2422 N N . GLU A 1 312 ? 6.083 4.350 1.136 1.00 95.25 312 GLU A N 1
ATOM 2423 C CA . GLU A 1 312 ? 6.095 4.948 2.473 1.00 95.25 312 GLU A CA 1
ATOM 2424 C C . GLU A 1 312 ? 4.780 4.677 3.218 1.00 95.25 312 GLU A C 1
ATOM 2426 O O . GLU A 1 312 ? 4.798 4.218 4.357 1.00 95.25 312 GLU A O 1
ATOM 2431 N N . ALA A 1 313 ? 3.632 4.851 2.554 1.00 95.19 313 ALA A N 1
ATOM 2432 C CA . ALA A 1 313 ? 2.326 4.554 3.139 1.00 95.19 313 ALA A CA 1
ATOM 2433 C C . ALA A 1 313 ? 2.151 3.066 3.493 1.00 95.19 313 ALA A C 1
ATOM 2435 O O . ALA A 1 313 ? 1.564 2.735 4.525 1.00 95.19 313 ALA A O 1
ATOM 2436 N N . ALA A 1 314 ? 2.662 2.159 2.657 1.00 96.56 314 ALA A N 1
ATOM 2437 C CA . ALA A 1 314 ? 2.641 0.727 2.936 1.00 96.56 314 ALA A CA 1
ATOM 2438 C C . ALA A 1 314 ? 3.563 0.353 4.108 1.00 96.56 314 ALA A C 1
ATOM 2440 O O . ALA A 1 314 ? 3.166 -0.424 4.973 1.00 96.56 314 ALA A O 1
ATOM 2441 N N . GLU A 1 315 ? 4.772 0.915 4.156 1.00 97.19 315 GLU A N 1
ATOM 2442 C CA . GLU A 1 315 ? 5.730 0.719 5.251 1.00 97.19 315 GLU A CA 1
ATOM 2443 C C . GLU A 1 315 ? 5.177 1.269 6.576 1.00 97.19 315 GLU A C 1
ATOM 2445 O O . GLU A 1 315 ? 5.273 0.589 7.598 1.00 97.19 315 GLU A O 1
ATOM 2450 N N . ALA A 1 316 ? 4.503 2.424 6.555 1.00 96.94 316 ALA A N 1
ATOM 2451 C CA . ALA A 1 316 ? 3.801 2.977 7.712 1.00 96.94 316 ALA A CA 1
ATOM 2452 C C . ALA A 1 316 ? 2.672 2.054 8.199 1.00 96.94 316 ALA A C 1
ATOM 2454 O O . ALA A 1 316 ? 2.625 1.719 9.379 1.00 96.94 316 ALA A O 1
ATOM 2455 N N . ALA A 1 317 ? 1.813 1.559 7.299 1.00 97.06 317 ALA A N 1
ATOM 2456 C CA . ALA A 1 317 ? 0.751 0.615 7.661 1.00 97.06 317 ALA A CA 1
ATOM 2457 C C . ALA A 1 317 ? 1.306 -0.698 8.251 1.00 97.06 317 ALA A C 1
ATOM 2459 O O . ALA A 1 317 ? 0.738 -1.253 9.191 1.00 97.06 317 ALA A O 1
ATOM 2460 N N . ILE A 1 318 ? 2.433 -1.192 7.728 1.00 97.81 318 ILE A N 1
ATOM 2461 C CA . ILE A 1 318 ? 3.137 -2.362 8.270 1.00 97.81 318 ILE A CA 1
ATOM 2462 C C . ILE A 1 318 ? 3.680 -2.070 9.672 1.00 97.81 318 ILE A C 1
ATOM 2464 O O . ILE A 1 318 ? 3.527 -2.906 10.561 1.00 97.81 318 ILE A O 1
ATOM 2468 N N . ALA A 1 319 ? 4.297 -0.905 9.881 1.00 97.31 319 ALA A N 1
ATOM 2469 C CA . ALA A 1 319 ? 4.804 -0.497 11.188 1.00 97.31 319 ALA A CA 1
ATOM 2470 C C . ALA A 1 319 ? 3.667 -0.368 12.217 1.00 97.31 319 ALA A C 1
ATOM 2472 O O . ALA A 1 319 ? 3.793 -0.874 13.330 1.00 97.31 319 ALA A O 1
ATOM 2473 N N . GLU A 1 320 ? 2.530 0.216 11.826 1.00 96.62 320 GLU A N 1
ATOM 2474 C CA . GLU A 1 320 ? 1.310 0.264 12.642 1.00 96.62 320 GLU A CA 1
ATOM 2475 C C . GLU A 1 320 ? 0.844 -1.158 13.013 1.00 96.62 320 GLU A C 1
ATOM 2477 O O . GLU A 1 320 ? 0.636 -1.453 14.189 1.00 96.62 320 GLU A O 1
ATOM 2482 N N . ALA A 1 321 ? 0.782 -2.079 12.041 1.00 97.62 321 ALA A N 1
ATOM 2483 C CA . ALA A 1 321 ? 0.404 -3.476 12.274 1.00 97.62 321 ALA A CA 1
ATOM 2484 C C . ALA A 1 321 ? 1.387 -4.227 13.199 1.00 97.62 321 ALA A C 1
ATOM 2486 O O . ALA A 1 321 ? 0.997 -5.117 13.960 1.00 97.62 321 ALA A O 1
ATOM 2487 N N . GLN A 1 322 ? 2.678 -3.889 13.151 1.00 96.44 322 GLN A N 1
ATOM 2488 C CA . GLN A 1 322 ? 3.699 -4.428 14.055 1.00 96.44 322 GLN A CA 1
ATOM 2489 C C . GLN A 1 322 ? 3.594 -3.853 15.476 1.00 96.44 322 GLN A C 1
ATOM 2491 O O . GLN A 1 322 ? 3.967 -4.538 16.430 1.00 96.44 322 GLN A O 1
ATOM 2496 N N . ALA A 1 323 ? 3.076 -2.635 15.622 1.00 97.00 323 ALA A N 1
ATOM 2497 C CA . ALA A 1 323 ? 2.933 -1.939 16.898 1.00 97.00 323 ALA A CA 1
ATOM 2498 C C . ALA A 1 323 ? 1.608 -2.227 17.629 1.00 97.00 323 ALA A C 1
ATOM 2500 O O . ALA A 1 323 ? 1.407 -1.713 18.728 1.00 97.00 323 ALA A O 1
ATOM 2501 N N . LEU A 1 324 ? 0.709 -3.032 17.049 1.00 97.88 324 LEU A N 1
ATOM 2502 C CA . LEU A 1 324 ? -0.569 -3.377 17.681 1.00 97.88 324 LEU A CA 1
ATOM 2503 C C . LEU A 1 324 ? -0.358 -4.047 19.048 1.00 97.88 324 LEU A C 1
ATOM 2505 O O . LEU A 1 324 ? 0.481 -4.947 19.183 1.00 97.88 324 LEU A O 1
ATOM 2509 N N . SER A 1 325 ? -1.157 -3.619 20.029 1.00 97.31 325 SER A N 1
ATOM 2510 C CA . SER A 1 325 ? -1.247 -4.234 21.356 1.00 97.31 325 SER A CA 1
ATOM 2511 C C . SER A 1 325 ? -2.304 -5.326 21.351 1.00 97.31 325 SER A C 1
ATOM 2513 O O . SER A 1 325 ? -3.317 -5.218 20.654 1.00 97.31 325 SER A O 1
ATOM 2515 N N . GLU A 1 326 ? -2.048 -6.362 22.139 1.00 96.38 326 GLU A N 1
ATOM 2516 C CA . GLU A 1 326 ? -2.989 -7.439 22.409 1.00 96.38 326 GLU A CA 1
ATOM 2517 C C . GLU A 1 326 ? -3.414 -7.354 23.874 1.00 96.38 326 GLU A C 1
ATOM 2519 O O . GLU A 1 326 ? -2.574 -7.420 24.769 1.00 96.38 326 GLU A O 1
ATOM 2524 N N . GLU A 1 327 ? -4.714 -7.207 24.104 1.00 97.19 327 GLU A N 1
ATOM 2525 C CA . GLU A 1 327 ? -5.326 -7.207 25.430 1.00 97.19 327 GLU A CA 1
ATOM 2526 C C . GLU A 1 327 ? -6.222 -8.443 25.574 1.00 97.19 327 GLU A C 1
ATOM 2528 O O . GLU A 1 327 ? -6.703 -9.005 24.587 1.00 97.19 327 GLU A O 1
ATOM 2533 N N . THR A 1 328 ? -6.467 -8.884 26.806 1.00 96.62 328 THR A N 1
ATOM 2534 C CA . THR A 1 328 ? -7.343 -10.032 27.085 1.00 96.62 328 THR A CA 1
ATOM 2535 C C . THR A 1 328 ? -8.390 -9.667 28.126 1.00 96.62 328 THR A C 1
ATOM 2537 O O . THR A 1 328 ? -8.067 -9.122 29.180 1.00 96.62 328 THR A O 1
ATOM 2540 N N . VAL A 1 329 ? -9.650 -10.004 27.845 1.00 96.69 329 VAL A N 1
ATOM 2541 C CA . VAL A 1 329 ? -10.784 -9.815 28.758 1.00 96.69 329 VAL A CA 1
ATOM 2542 C C . VAL A 1 329 ? -11.427 -11.166 29.050 1.00 96.69 329 VAL A C 1
ATOM 2544 O O . VAL A 1 329 ? -11.837 -11.868 28.133 1.00 96.69 329 VAL A O 1
ATOM 2547 N N . MET A 1 330 ? -11.554 -11.526 30.328 1.00 95.88 330 MET A N 1
ATOM 2548 C CA . MET A 1 330 ? -12.209 -12.772 30.747 1.00 95.88 330 MET A CA 1
ATOM 2549 C C . MET A 1 330 ? -13.720 -12.573 30.872 1.00 95.88 330 MET A C 1
ATOM 2551 O O . MET A 1 330 ? -14.207 -12.165 31.924 1.00 95.88 330 MET A O 1
ATOM 2555 N N . ALA A 1 331 ? -14.462 -12.832 29.794 1.00 95.56 331 ALA A N 1
ATOM 2556 C CA . ALA A 1 331 ? -15.918 -12.723 29.773 1.00 95.56 331 ALA A CA 1
ATOM 2557 C C . ALA A 1 331 ? -16.579 -13.811 30.631 1.00 95.56 331 ALA A C 1
ATOM 2559 O O . ALA A 1 331 ? -16.146 -14.964 30.642 1.00 95.56 331 ALA A O 1
ATOM 2560 N N . LYS A 1 332 ? -17.675 -13.472 31.317 1.00 93.38 332 LYS A N 1
ATOM 2561 C CA . LYS A 1 332 ? -18.470 -14.470 32.047 1.00 93.38 332 LYS A CA 1
ATOM 2562 C C . LYS A 1 332 ? -19.272 -15.326 31.071 1.00 93.38 332 LYS A C 1
ATOM 2564 O O . LYS A 1 332 ? -19.808 -14.801 30.100 1.00 93.38 332 LYS A O 1
ATOM 2569 N N . ALA A 1 333 ? -19.429 -16.613 31.381 1.00 81.69 333 ALA A N 1
ATOM 2570 C CA . ALA A 1 333 ? -20.206 -17.546 30.560 1.00 81.69 333 ALA A CA 1
ATOM 2571 C C . ALA A 1 333 ? -21.659 -17.076 30.331 1.00 81.69 333 ALA A C 1
ATOM 2573 O O . ALA A 1 333 ? -22.166 -17.176 29.218 1.00 81.69 333 ALA A O 1
ATOM 2574 N N . ASP A 1 334 ? -22.289 -16.474 31.348 1.00 84.19 334 ASP A N 1
ATOM 2575 C CA . ASP A 1 334 ? -23.653 -15.922 31.258 1.00 84.19 334 ASP A CA 1
ATOM 2576 C C . ASP A 1 334 ? -23.771 -14.755 30.259 1.00 84.19 334 ASP A C 1
ATOM 2578 O O . ASP A 1 334 ? -24.859 -14.420 29.790 1.00 84.19 334 ASP A O 1
ATOM 2582 N N . HIS A 1 335 ? -22.648 -14.122 29.918 1.00 85.38 335 HIS A N 1
ATOM 2583 C CA . HIS A 1 335 ? -22.559 -13.029 28.961 1.00 85.38 335 HIS A CA 1
ATOM 2584 C C . HIS A 1 335 ? -21.740 -13.471 27.746 1.00 85.38 335 HIS A C 1
ATOM 2586 O O . HIS A 1 335 ? -20.772 -12.817 27.380 1.00 85.38 335 HIS A O 1
ATOM 2592 N N . GLU A 1 336 ? -22.116 -14.582 27.119 1.00 85.25 336 GLU A N 1
ATOM 2593 C CA . GLU A 1 336 ? -21.349 -15.181 26.024 1.00 85.25 336 GLU A CA 1
ATOM 2594 C C . GLU A 1 336 ? -20.926 -14.150 24.942 1.00 85.25 336 GLU A C 1
ATOM 2596 O O . GLU A 1 336 ? -21.791 -13.475 24.357 1.00 85.25 336 GLU A O 1
ATOM 2601 N N . PRO A 1 337 ? -19.612 -13.987 24.683 1.00 92.31 337 PRO A N 1
ATOM 2602 C CA . PRO A 1 337 ? -19.077 -12.961 23.790 1.00 92.31 337 PRO A CA 1
ATOM 2603 C C . PRO A 1 337 ? -19.068 -13.440 22.332 1.00 92.31 337 PRO A C 1
ATOM 2605 O O . PRO A 1 337 ? -18.018 -13.737 21.763 1.00 92.31 337 PRO A O 1
ATOM 2608 N N . THR A 1 338 ? -20.247 -13.534 21.717 1.00 92.31 338 THR A N 1
ATOM 2609 C CA . THR A 1 338 ? -20.362 -13.880 20.291 1.00 92.31 338 THR A CA 1
ATOM 2610 C C . THR A 1 338 ? -19.769 -12.785 19.397 1.00 92.31 338 THR A C 1
ATOM 2612 O O . THR A 1 338 ? -19.780 -11.608 19.761 1.00 92.31 338 THR A O 1
ATOM 2615 N N . ASP A 1 339 ? -19.302 -13.150 18.197 1.00 90.56 339 ASP A N 1
ATOM 2616 C CA . ASP A 1 339 ? -18.687 -12.207 17.246 1.00 90.56 339 ASP A CA 1
ATOM 2617 C C . ASP A 1 339 ? -19.589 -10.997 16.935 1.00 90.56 339 ASP A C 1
ATOM 2619 O O . ASP A 1 339 ? -19.113 -9.865 16.859 1.00 90.56 339 ASP A O 1
ATOM 2623 N N . GLU A 1 340 ? -20.905 -11.208 16.821 1.00 90.38 340 GLU A N 1
ATOM 2624 C CA . GLU A 1 340 ? -21.884 -10.135 16.596 1.00 90.38 340 GLU A CA 1
ATOM 2625 C C . GLU A 1 340 ? -21.928 -9.142 17.766 1.00 90.38 340 GLU A C 1
ATOM 2627 O O . GLU A 1 340 ? -21.873 -7.930 17.553 1.00 90.38 340 GLU A O 1
ATOM 2632 N N . ARG A 1 341 ? -21.957 -9.645 19.008 1.00 92.69 341 ARG A N 1
ATOM 2633 C CA . ARG A 1 341 ? -21.997 -8.810 20.218 1.00 92.69 341 ARG A CA 1
ATOM 2634 C C . ARG A 1 341 ? -20.674 -8.081 20.451 1.00 92.69 341 ARG A C 1
ATOM 2636 O O . ARG A 1 341 ? -20.676 -6.958 20.952 1.00 92.69 341 ARG A O 1
ATOM 2643 N N . LEU A 1 342 ? -19.549 -8.706 20.095 1.00 94.94 342 LEU A N 1
ATOM 2644 C CA . LEU A 1 342 ? -18.229 -8.072 20.113 1.00 94.94 342 LEU A CA 1
ATOM 2645 C C . LEU A 1 342 ? -18.170 -6.913 19.110 1.00 94.94 342 LEU A C 1
ATOM 2647 O O . LEU A 1 342 ? -17.764 -5.807 19.467 1.00 94.94 342 LEU A O 1
ATOM 2651 N N . ALA A 1 343 ? -18.616 -7.145 17.873 1.00 90.62 343 ALA A N 1
ATOM 2652 C CA . ALA A 1 343 ? -18.639 -6.127 16.827 1.00 90.62 343 ALA A CA 1
ATOM 2653 C C . ALA A 1 343 ? -19.575 -4.955 17.166 1.00 90.62 343 ALA A C 1
ATOM 2655 O O . ALA A 1 343 ? -19.240 -3.803 16.885 1.00 90.62 343 ALA A O 1
ATOM 2656 N N . GLU A 1 344 ? -20.723 -5.231 17.788 1.00 89.69 344 GLU A N 1
ATOM 2657 C CA . GLU A 1 344 ? -21.652 -4.210 18.275 1.00 89.69 344 GLU A CA 1
ATOM 2658 C C . GLU A 1 344 ? -21.008 -3.327 19.354 1.00 89.69 344 GLU A C 1
ATOM 2660 O O . GLU A 1 344 ? -20.991 -2.103 19.215 1.00 89.69 344 GLU A O 1
ATOM 2665 N N . ALA A 1 345 ? -20.405 -3.937 20.382 1.00 92.88 345 ALA A N 1
ATOM 2666 C CA . ALA A 1 345 ? -19.775 -3.212 21.487 1.00 92.88 345 ALA A CA 1
ATOM 2667 C C . ALA A 1 345 ? -18.589 -2.339 21.036 1.00 92.88 345 ALA A C 1
ATOM 2669 O O . ALA A 1 345 ? -18.359 -1.265 21.591 1.00 92.88 345 ALA A O 1
ATOM 2670 N N . LEU A 1 346 ? -17.838 -2.785 20.024 1.00 93.00 346 LEU A N 1
ATOM 2671 C CA . LEU A 1 346 ? -16.651 -2.087 19.526 1.00 93.00 346 LEU A CA 1
ATOM 2672 C C . LEU A 1 346 ? -16.918 -1.133 18.363 1.00 93.00 346 LEU A C 1
ATOM 2674 O O . LEU A 1 346 ? -15.985 -0.450 17.946 1.00 93.00 346 LEU A O 1
ATOM 2678 N N . GLY A 1 347 ? -18.144 -1.079 17.832 1.00 87.88 347 GLY A N 1
ATOM 2679 C CA . GLY A 1 347 ? -18.483 -0.469 16.541 1.00 87.88 347 GLY A CA 1
ATOM 2680 C C . GLY A 1 347 ? -17.664 0.777 16.162 1.00 87.88 347 GLY A C 1
ATOM 2681 O O . GLY A 1 347 ? -16.954 0.733 15.156 1.00 87.88 347 GLY A O 1
ATOM 2682 N N . PRO A 1 348 ? -17.685 1.864 16.957 1.00 90.88 348 PRO A N 1
ATOM 2683 C CA . PRO A 1 348 ? -16.926 3.081 16.659 1.00 90.88 348 PRO A CA 1
ATOM 2684 C C . PRO A 1 348 ? -15.399 2.887 16.638 1.00 90.88 348 PRO A C 1
ATOM 2686 O O . PRO A 1 348 ? -14.724 3.368 15.726 1.00 90.88 348 PRO A O 1
ATOM 2689 N N . LEU A 1 349 ? -14.839 2.148 17.603 1.00 93.31 349 LEU A N 1
ATOM 2690 C CA . LEU A 1 349 ? -13.399 1.872 17.678 1.00 93.31 349 LEU A CA 1
ATOM 2691 C C . LEU A 1 349 ? -12.941 0.929 16.557 1.00 93.31 349 LEU A C 1
ATOM 2693 O O . LEU A 1 349 ? -11.886 1.145 15.961 1.00 93.31 349 LEU A O 1
ATOM 2697 N N . GLY A 1 350 ? -13.753 -0.073 16.216 1.00 92.25 350 GLY A N 1
ATOM 2698 C CA . GLY A 1 350 ? -13.521 -0.955 15.073 1.00 92.25 350 GLY A CA 1
ATOM 2699 C C . GLY A 1 350 ? -13.548 -0.195 13.743 1.00 92.25 350 GLY A C 1
ATOM 2700 O O . GLY A 1 350 ? -12.680 -0.388 12.895 1.00 92.25 350 GLY A O 1
ATOM 2701 N N . GLN A 1 351 ? -14.494 0.732 13.574 1.00 89.06 351 GLN A N 1
ATOM 2702 C CA . GLN A 1 351 ? -14.613 1.555 12.364 1.00 89.06 351 GLN A CA 1
ATOM 2703 C C . GLN A 1 351 ? -13.456 2.550 12.203 1.00 89.06 351 GLN A C 1
ATOM 2705 O O . GLN A 1 351 ? -12.986 2.752 11.082 1.00 89.06 351 GLN A O 1
ATOM 2710 N N . ARG A 1 352 ? -12.995 3.175 13.295 1.00 91.56 352 ARG A N 1
ATOM 2711 C CA . ARG A 1 352 ? -11.951 4.212 13.251 1.00 91.56 352 ARG A CA 1
ATOM 2712 C C . ARG A 1 352 ? -10.529 3.658 13.330 1.00 91.56 352 ARG A C 1
ATOM 2714 O O . ARG A 1 352 ? -9.654 4.150 12.623 1.00 91.56 352 ARG A O 1
ATOM 2721 N N . TYR A 1 353 ? -10.284 2.679 14.194 1.00 94.12 353 TYR A N 1
ATOM 2722 C CA . TYR A 1 353 ? -8.939 2.184 14.518 1.00 94.12 353 TYR A CA 1
ATOM 2723 C C . TYR A 1 353 ? -8.712 0.732 14.086 1.00 94.12 353 TYR A C 1
ATOM 2725 O O . TYR A 1 353 ? -7.614 0.202 14.265 1.00 94.12 353 TYR A O 1
ATOM 2733 N N . GLY A 1 354 ? -9.732 0.080 13.524 1.00 94.31 354 GLY A N 1
ATOM 2734 C CA . GLY A 1 354 ? -9.632 -1.299 13.059 1.00 94.31 354 GLY A CA 1
ATOM 2735 C C . GLY A 1 354 ? -9.520 -2.305 14.196 1.00 94.31 354 GLY A C 1
ATOM 2736 O O . GLY A 1 354 ? -8.990 -3.382 13.968 1.00 94.31 354 GLY A O 1
ATOM 2737 N N . VAL A 1 355 ? -9.949 -1.964 15.417 1.00 96.19 355 VAL A N 1
ATOM 2738 C CA . VAL A 1 355 ? -9.861 -2.888 16.556 1.00 96.19 355 VAL A CA 1
ATOM 2739 C C . VAL A 1 355 ? -10.605 -4.183 16.237 1.00 96.19 355 VAL A C 1
ATOM 2741 O O . VAL A 1 355 ? -11.771 -4.161 15.843 1.00 96.19 355 VAL A O 1
ATOM 2744 N N . LEU A 1 356 ? -9.915 -5.303 16.427 1.00 95.69 356 LEU A N 1
ATOM 2745 C CA . LEU A 1 356 ? -10.430 -6.652 16.251 1.00 95.69 356 LEU A CA 1
ATOM 2746 C C . LEU A 1 356 ? -10.642 -7.279 17.627 1.00 95.69 356 LEU A C 1
ATOM 2748 O O . LEU A 1 356 ? -9.800 -7.124 18.510 1.00 95.69 356 LEU A O 1
ATOM 2752 N N . ALA A 1 357 ? -11.729 -8.024 17.799 1.00 95.88 357 ALA A N 1
ATOM 2753 C CA . ALA A 1 357 ? -11.928 -8.859 18.975 1.00 95.88 357 ALA A CA 1
ATOM 2754 C C . ALA A 1 357 ? -12.428 -10.244 18.580 1.00 95.88 357 ALA A C 1
ATOM 2756 O O . ALA A 1 357 ? -13.167 -10.386 17.606 1.00 95.88 357 ALA A O 1
ATOM 2757 N N . ARG A 1 358 ? -12.010 -11.264 19.331 1.00 94.31 358 ARG A N 1
ATOM 2758 C CA . ARG A 1 358 ? -12.416 -12.653 19.106 1.00 94.31 358 ARG A CA 1
ATOM 2759 C C . ARG A 1 358 ? -12.536 -13.399 20.427 1.00 94.31 358 ARG A C 1
ATOM 2761 O O . ARG A 1 358 ? -11.600 -13.388 21.226 1.00 94.31 358 ARG A O 1
ATOM 2768 N N . GLY A 1 359 ? -13.659 -14.086 20.617 1.00 92.69 359 GLY A N 1
ATOM 2769 C CA . GLY A 1 359 ? -13.819 -15.064 21.690 1.00 92.69 359 GLY A CA 1
ATOM 2770 C C . GLY A 1 359 ? -12.994 -16.325 21.418 1.00 92.69 359 GLY A C 1
ATOM 2771 O O . GLY A 1 359 ? -13.023 -16.881 20.319 1.00 92.69 359 GLY A O 1
ATOM 2772 N N . LEU A 1 360 ? -12.235 -16.769 22.412 1.00 91.75 360 LEU A N 1
ATOM 2773 C CA . LEU A 1 360 ? -11.522 -18.043 22.415 1.00 91.75 360 LEU A CA 1
ATOM 2774 C C . LEU A 1 360 ? -12.400 -19.155 23.011 1.00 91.75 360 LEU A C 1
ATOM 2776 O O . LEU A 1 360 ? -13.443 -18.866 23.597 1.00 91.75 360 LEU A O 1
ATOM 2780 N N . PRO A 1 361 ? -12.014 -20.437 22.866 1.00 92.56 361 PRO A N 1
ATOM 2781 C CA . PRO A 1 361 ? -12.698 -21.524 23.554 1.00 92.56 361 PRO A CA 1
ATOM 2782 C C . PRO A 1 361 ? -12.820 -21.253 25.058 1.00 92.56 361 PRO A C 1
ATOM 2784 O O . PRO A 1 361 ? -11.874 -20.773 25.677 1.00 92.56 361 PRO A O 1
ATOM 2787 N N . ALA A 1 362 ? -13.986 -21.563 25.625 1.00 90.56 362 ALA A N 1
ATOM 2788 C CA . ALA A 1 362 ? -14.259 -21.354 27.041 1.00 90.56 362 ALA A CA 1
ATOM 2789 C C . ALA A 1 362 ? -13.281 -22.134 27.939 1.00 90.56 362 ALA A C 1
ATOM 2791 O O . ALA A 1 362 ? -12.949 -23.290 27.663 1.00 90.56 362 ALA A O 1
ATOM 2792 N N . GLU A 1 363 ? -12.880 -21.498 29.034 1.00 90.06 363 GLU A N 1
ATOM 2793 C CA . GLU A 1 363 ? -12.057 -22.039 30.116 1.00 90.06 363 GLU A CA 1
ATOM 2794 C C . GLU A 1 363 ? -12.894 -22.165 31.407 1.00 90.06 363 GLU A C 1
ATOM 2796 O O . GLU A 1 363 ? -14.068 -21.788 31.433 1.00 90.06 363 GLU A O 1
ATOM 2801 N N . GLU A 1 364 ? -12.317 -22.703 32.491 1.00 86.69 364 GLU A N 1
ATOM 2802 C CA . GLU A 1 364 ? -13.032 -22.888 33.771 1.00 86.69 364 GLU A CA 1
ATOM 2803 C C . GLU A 1 364 ? -13.572 -21.566 34.349 1.00 86.69 364 GLU A C 1
ATOM 2805 O O . GLU A 1 364 ? -14.670 -21.539 34.905 1.00 86.69 364 GLU A O 1
ATOM 2810 N N . ASP A 1 365 ? -12.832 -20.469 34.161 1.00 84.00 365 ASP A N 1
ATOM 2811 C CA . ASP A 1 365 ? -13.131 -19.154 34.741 1.00 84.00 365 ASP A CA 1
ATOM 2812 C C . ASP A 1 365 ? -13.928 -18.221 33.804 1.00 84.00 365 ASP A C 1
ATOM 2814 O O . ASP A 1 365 ? -14.266 -17.096 34.186 1.00 84.00 365 ASP A O 1
ATOM 2818 N N . GLY A 1 366 ? -14.246 -18.658 32.579 1.00 91.94 366 GLY A N 1
ATOM 2819 C CA . GLY A 1 366 ? -14.995 -17.864 31.601 1.00 91.94 366 GLY A CA 1
ATOM 2820 C C . GLY A 1 366 ? -14.518 -18.034 30.160 1.00 91.94 366 GLY A C 1
ATOM 2821 O O . GLY A 1 366 ? -13.801 -18.968 29.821 1.00 91.94 366 GLY A O 1
ATOM 2822 N N . VAL A 1 367 ? -14.930 -17.118 29.287 1.00 95.12 367 VAL A N 1
ATOM 2823 C CA . VAL A 1 367 ? -14.544 -17.095 27.871 1.00 95.12 367 VAL A CA 1
ATOM 2824 C C . VAL A 1 367 ? -13.473 -16.017 27.673 1.00 95.12 367 VAL A C 1
ATOM 2826 O O . VAL A 1 367 ? -13.785 -14.833 27.834 1.00 95.12 367 VAL A O 1
ATOM 2829 N N . PRO A 1 368 ? -12.221 -16.365 27.329 1.00 95.56 368 PRO A N 1
ATOM 2830 C CA . PRO A 1 368 ? -11.207 -15.362 27.042 1.00 95.56 368 PRO A CA 1
ATOM 2831 C C . PRO A 1 368 ? -11.554 -14.636 25.743 1.00 95.56 368 PRO A C 1
ATOM 2833 O O . PRO A 1 368 ? -11.806 -15.263 24.716 1.00 95.56 368 PRO A O 1
ATOM 2836 N N . VAL A 1 369 ? -11.541 -13.310 25.764 1.00 96.62 369 VAL A N 1
ATOM 2837 C CA . VAL A 1 369 ? -11.713 -12.470 24.579 1.00 96.62 369 VAL A CA 1
ATOM 2838 C C . VAL A 1 369 ? -10.397 -11.765 24.302 1.00 96.62 369 VAL A C 1
ATOM 2840 O O . VAL A 1 369 ? -9.950 -10.948 25.107 1.00 96.62 369 VAL A O 1
ATOM 2843 N N . LEU A 1 370 ? -9.788 -12.078 23.160 1.00 96.06 370 LEU A N 1
ATOM 2844 C CA . LEU A 1 370 ? -8.604 -11.374 22.678 1.00 96.06 370 LEU A CA 1
ATOM 2845 C C . LEU A 1 370 ? -9.028 -10.104 21.953 1.00 96.06 370 LEU A C 1
ATOM 2847 O O . LEU A 1 370 ? -9.904 -10.155 21.089 1.00 96.06 370 LEU A O 1
ATOM 2851 N N . VAL A 1 371 ? -8.371 -8.994 22.270 1.00 97.69 371 VAL A N 1
ATOM 2852 C CA . VAL A 1 371 ? -8.552 -7.692 21.626 1.00 97.69 371 VAL A CA 1
ATOM 2853 C C . VAL A 1 371 ? -7.233 -7.288 20.995 1.00 97.69 371 VAL A C 1
ATOM 2855 O O . VAL A 1 371 ? -6.215 -7.233 21.675 1.00 97.69 371 VAL A O 1
ATOM 2858 N N . LEU A 1 372 ? -7.244 -6.983 19.702 1.00 97.81 372 LEU A N 1
ATOM 2859 C CA . LEU A 1 372 ? -6.061 -6.573 18.958 1.00 97.81 372 LEU A CA 1
ATOM 2860 C C . LEU A 1 372 ? -6.321 -5.241 18.256 1.00 97.81 372 LEU A C 1
ATOM 2862 O O . LEU A 1 372 ? -7.273 -5.103 17.489 1.00 97.81 372 LEU A O 1
ATOM 2866 N N . GLY A 1 373 ? -5.450 -4.262 18.473 1.00 97.44 373 GLY A N 1
ATOM 2867 C CA . GLY A 1 373 ? -5.570 -2.953 17.837 1.00 97.44 373 GLY A CA 1
ATOM 2868 C C . GLY A 1 373 ? -4.437 -2.001 18.219 1.00 97.44 373 GLY A C 1
ATOM 2869 O O . GLY A 1 373 ? -3.510 -2.398 18.931 1.00 97.44 373 GLY A O 1
ATOM 2870 N N . PRO A 1 374 ? -4.477 -0.741 17.749 1.00 96.88 374 PRO A N 1
ATOM 2871 C CA . PRO A 1 374 ? -3.557 0.291 18.218 1.00 96.88 374 PRO A CA 1
ATOM 2872 C C . PRO A 1 374 ? -3.605 0.396 19.753 1.00 96.88 374 PRO A C 1
ATOM 2874 O O . PRO A 1 374 ? -4.700 0.282 20.297 1.00 96.88 374 PRO A O 1
ATOM 2877 N N . PRO A 1 375 ? -2.480 0.617 20.461 1.00 96.88 375 PRO A N 1
ATOM 2878 C CA . PRO A 1 375 ? -2.403 0.425 21.914 1.00 96.88 375 PRO A CA 1
ATOM 2879 C C . PRO A 1 375 ? -3.506 1.104 22.736 1.00 96.88 375 PRO A C 1
ATOM 2881 O O . PRO A 1 375 ? -4.161 0.445 23.540 1.00 96.88 375 PRO A O 1
ATOM 2884 N N . ASP A 1 376 ? -3.764 2.392 22.507 1.00 95.19 376 ASP A N 1
ATOM 2885 C CA . ASP A 1 376 ? -4.799 3.112 23.259 1.00 95.19 376 ASP A CA 1
ATOM 2886 C C . ASP A 1 376 ? -6.215 2.666 22.862 1.00 95.19 376 ASP A C 1
ATOM 2888 O O . ASP A 1 376 ? -7.076 2.495 23.721 1.00 95.19 376 ASP A O 1
ATOM 2892 N N . ALA A 1 377 ? -6.440 2.356 21.581 1.00 96.12 377 ALA A N 1
ATOM 2893 C CA . ALA A 1 377 ? -7.725 1.848 21.103 1.00 96.12 377 ALA A CA 1
ATOM 2894 C C . ALA A 1 377 ? -8.016 0.426 21.608 1.00 96.12 377 ALA A C 1
ATOM 2896 O O . ALA A 1 377 ? -9.163 0.105 21.904 1.00 96.12 377 ALA A O 1
ATOM 2897 N N . ALA A 1 378 ? -6.990 -0.423 21.724 1.00 97.25 378 ALA A N 1
ATOM 2898 C CA . ALA A 1 378 ? -7.098 -1.768 22.282 1.00 97.25 378 ALA A CA 1
ATOM 2899 C C . ALA A 1 378 ? -7.422 -1.721 23.782 1.00 97.25 378 ALA A C 1
ATOM 2901 O O . ALA A 1 378 ? -8.270 -2.483 24.242 1.00 97.25 378 ALA A O 1
ATOM 2902 N N . ARG A 1 379 ? -6.820 -0.782 24.526 1.00 96.56 379 ARG A N 1
ATOM 2903 C CA . ARG A 1 379 ? -7.126 -0.546 25.945 1.00 96.56 379 ARG A CA 1
ATOM 2904 C C . ARG A 1 379 ? -8.571 -0.086 26.147 1.00 96.56 379 ARG A C 1
ATOM 2906 O O . ARG A 1 379 ? -9.278 -0.655 26.978 1.00 96.56 379 ARG A O 1
ATOM 2913 N N . ASP A 1 380 ? -9.021 0.896 25.368 1.00 96.12 380 ASP A N 1
ATOM 2914 C CA . ASP A 1 380 ? -10.402 1.393 25.422 1.00 96.12 380 ASP A CA 1
ATOM 2915 C C . ASP A 1 380 ? -11.410 0.296 25.056 1.00 96.12 380 ASP A C 1
ATOM 2917 O O . ASP A 1 380 ? -12.424 0.106 25.729 1.00 96.12 380 ASP A O 1
ATOM 2921 N N . ALA A 1 381 ? -11.101 -0.486 24.020 1.00 97.31 381 ALA A N 1
ATOM 2922 C CA . ALA A 1 381 ? -11.896 -1.635 23.618 1.00 97.31 381 ALA A CA 1
ATOM 2923 C C . ALA A 1 381 ? -11.964 -2.705 24.716 1.00 97.31 381 ALA A C 1
ATOM 2925 O O . ALA A 1 381 ? -13.046 -3.203 25.016 1.00 97.31 381 ALA A O 1
ATOM 2926 N N . ALA A 1 382 ? -10.844 -3.035 25.362 1.00 97.25 382 ALA A N 1
ATOM 2927 C CA . ALA A 1 382 ? -10.828 -3.981 26.472 1.00 97.25 382 ALA A CA 1
ATOM 2928 C C . ALA A 1 382 ? -11.689 -3.495 27.651 1.00 97.25 382 ALA A C 1
ATOM 2930 O O . ALA A 1 382 ? -12.426 -4.291 28.233 1.00 97.25 382 ALA A O 1
ATOM 2931 N N . ALA A 1 383 ? -11.670 -2.195 27.966 1.00 95.88 383 ALA A N 1
ATOM 2932 C CA . ALA A 1 383 ? -12.515 -1.613 29.010 1.00 95.88 383 ALA A CA 1
ATOM 2933 C C . ALA A 1 383 ? -14.016 -1.716 28.677 1.00 95.88 383 ALA A C 1
ATOM 2935 O O . ALA A 1 383 ? -14.806 -2.165 29.512 1.00 95.88 383 ALA A O 1
ATOM 2936 N N . LEU A 1 384 ? -14.401 -1.388 27.437 1.00 96.56 384 LEU A N 1
ATOM 2937 C CA . LEU A 1 384 ? -15.771 -1.553 26.933 1.00 96.56 384 LEU A CA 1
ATOM 2938 C C . LEU A 1 384 ? -16.243 -3.007 27.028 1.00 96.56 384 LEU A C 1
ATOM 2940 O O . LEU A 1 384 ? -17.330 -3.291 27.538 1.00 96.56 384 LEU A O 1
ATOM 2944 N N . LEU A 1 385 ? -15.418 -3.946 26.563 1.00 97.12 385 LEU A N 1
ATOM 2945 C CA . LEU A 1 385 ? -15.738 -5.370 26.608 1.00 97.12 385 LEU A CA 1
ATOM 2946 C C . LEU A 1 385 ? -15.799 -5.892 28.042 1.00 97.12 385 LEU A C 1
ATOM 2948 O O . LEU A 1 385 ? -16.637 -6.738 28.348 1.00 97.12 385 LEU A O 1
ATOM 2952 N N . TRP A 1 386 ? -14.966 -5.371 28.941 1.00 96.69 386 TRP A N 1
ATOM 2953 C CA . TRP A 1 386 ? -15.023 -5.724 30.352 1.00 96.69 386 TRP A CA 1
ATOM 2954 C C . TRP A 1 386 ? -16.346 -5.280 30.990 1.00 96.69 386 TRP A C 1
ATOM 2956 O O . TRP A 1 386 ? -17.035 -6.091 31.614 1.00 96.69 386 TRP A O 1
ATOM 2966 N N . ALA A 1 387 ? -16.776 -4.036 30.764 1.00 96.31 387 ALA A N 1
ATOM 2967 C CA . ALA A 1 387 ? -18.081 -3.567 31.226 1.00 96.31 387 ALA A CA 1
ATOM 2968 C C . ALA A 1 387 ? -19.232 -4.401 30.624 1.00 96.31 387 ALA A C 1
ATOM 2970 O O . ALA A 1 387 ? -20.125 -4.852 31.349 1.00 96.31 387 ALA A O 1
ATOM 2971 N N . ARG A 1 388 ? -19.179 -4.708 29.320 1.00 96.00 388 ARG A N 1
ATOM 2972 C CA . ARG A 1 388 ? -20.219 -5.499 28.641 1.00 96.00 388 ARG A CA 1
ATOM 2973 C C . ARG A 1 388 ? -20.301 -6.938 29.147 1.00 96.00 388 ARG A C 1
ATOM 2975 O O . ARG A 1 388 ? -21.378 -7.409 29.504 1.00 96.00 388 ARG A O 1
ATOM 2982 N N . PHE A 1 389 ? -19.177 -7.646 29.161 1.00 96.44 389 PHE A N 1
ATOM 2983 C CA . PHE A 1 389 ? -19.150 -9.105 29.278 1.00 96.44 389 PHE A CA 1
ATOM 2984 C C . PHE A 1 389 ? -18.724 -9.609 30.662 1.00 96.44 389 PHE A C 1
ATOM 2986 O O . PHE A 1 389 ? -19.031 -10.743 31.030 1.00 96.44 389 PHE A O 1
ATOM 2993 N N . VAL A 1 390 ? -18.098 -8.770 31.490 1.00 95.31 390 VAL A N 1
ATOM 2994 C CA . VAL A 1 390 ? -17.763 -9.119 32.884 1.00 95.31 390 VAL A CA 1
ATOM 2995 C C . VAL A 1 390 ? -18.784 -8.544 33.855 1.00 95.31 390 VAL A C 1
ATOM 2997 O O . VAL A 1 390 ? -19.246 -9.248 34.762 1.00 95.31 390 VAL A O 1
ATOM 3000 N N . GLN A 1 391 ? -19.183 -7.287 33.656 1.00 94.88 391 GLN A N 1
ATOM 3001 C CA . GLN A 1 391 ? -20.189 -6.647 34.507 1.00 94.88 391 GLN A CA 1
ATOM 3002 C C . GLN A 1 391 ? -21.627 -6.870 34.026 1.00 94.88 391 GLN A C 1
ATOM 3004 O O . GLN A 1 391 ? -22.547 -6.693 34.819 1.00 94.88 391 GLN A O 1
ATOM 3009 N N . GLY A 1 392 ? -21.832 -7.283 32.771 1.00 94.50 392 GLY A N 1
ATOM 3010 C CA . GLY A 1 392 ? -23.175 -7.472 32.208 1.00 94.50 392 GLY A CA 1
ATOM 3011 C C . GLY A 1 392 ? -23.890 -6.161 31.890 1.00 94.50 392 GLY A C 1
ATOM 3012 O O . GLY A 1 392 ? -25.113 -6.140 31.776 1.00 94.50 392 GLY A O 1
ATOM 3013 N N . ARG A 1 393 ? -23.143 -5.060 31.777 1.00 95.56 393 ARG A N 1
ATOM 3014 C CA . ARG A 1 393 ? -23.687 -3.743 31.444 1.00 95.56 393 ARG A CA 1
ATOM 3015 C C . ARG A 1 393 ? -23.896 -3.614 29.943 1.00 95.56 393 ARG A C 1
ATOM 3017 O O . ARG A 1 393 ? -23.345 -4.382 29.162 1.00 95.56 393 ARG A O 1
ATOM 3024 N N . SER A 1 394 ? -24.696 -2.649 29.534 1.00 95.44 394 SER A N 1
ATOM 3025 C CA . SER A 1 394 ? -24.718 -2.137 28.165 1.00 95.44 394 SER A CA 1
ATOM 3026 C C . SER A 1 394 ? -23.642 -1.073 28.013 1.00 95.44 394 SER A C 1
ATOM 3028 O O . SER A 1 394 ? -23.300 -0.425 29.002 1.00 95.44 394 SER A O 1
ATOM 3030 N N . VAL A 1 395 ? -23.093 -0.898 26.808 1.00 96.56 395 VAL A N 1
ATOM 3031 C CA . VAL A 1 395 ? -21.977 0.030 26.569 1.00 96.56 395 VAL A CA 1
ATOM 3032 C C . VAL A 1 395 ? -22.114 0.778 25.248 1.00 96.56 395 VAL A C 1
ATOM 3034 O O . VAL A 1 395 ? -22.717 0.271 24.305 1.00 96.56 395 VAL A O 1
ATOM 3037 N N . ALA A 1 396 ? -21.526 1.970 25.168 1.00 94.69 396 ALA A N 1
ATOM 3038 C CA . ALA A 1 396 ? -21.360 2.709 23.921 1.00 94.69 396 ALA A CA 1
ATOM 3039 C C . ALA A 1 396 ? -20.091 3.561 23.943 1.00 94.69 396 ALA A C 1
ATOM 3041 O O . ALA A 1 396 ? -19.572 3.879 25.006 1.00 94.69 396 ALA A O 1
ATOM 3042 N N . ALA A 1 397 ? -19.621 3.970 22.765 1.00 95.06 397 ALA A N 1
ATOM 3043 C CA . ALA A 1 397 ? -18.489 4.876 22.612 1.00 95.06 397 ALA A CA 1
ATOM 3044 C C . ALA A 1 397 ? -18.846 6.071 21.723 1.00 95.06 397 ALA A C 1
ATOM 3046 O O . ALA A 1 397 ? -19.452 5.921 20.659 1.00 95.06 397 ALA A O 1
ATOM 3047 N N . VAL A 1 398 ? -18.416 7.253 22.149 1.00 95.81 398 VAL A N 1
ATOM 3048 C CA . VAL A 1 398 ? -18.457 8.507 21.399 1.00 95.81 398 VAL A CA 1
ATOM 3049 C C . VAL A 1 398 ? -17.033 8.853 20.997 1.00 95.81 398 VAL A C 1
ATOM 3051 O O . VAL A 1 398 ? -16.196 9.138 21.849 1.00 95.81 398 VAL A O 1
ATOM 3054 N N . LEU A 1 399 ? -16.734 8.796 19.699 1.00 94.94 399 LEU A N 1
ATOM 3055 C CA . LEU A 1 399 ? -15.390 9.093 19.196 1.00 94.94 399 LEU A CA 1
ATOM 3056 C C . LEU A 1 399 ? -15.049 10.572 19.355 1.00 94.94 399 LEU A C 1
ATOM 3058 O O . LEU A 1 399 ? -15.882 11.441 19.095 1.00 94.94 399 LEU A O 1
ATOM 3062 N N . GLN A 1 400 ? -13.783 10.851 19.632 1.00 93.56 400 GLN A N 1
ATOM 3063 C CA . GLN A 1 400 ? -13.216 12.188 19.541 1.00 93.56 400 GLN A CA 1
ATOM 3064 C C . GLN A 1 400 ? -11.910 12.182 18.743 1.00 93.56 400 GLN A C 1
ATOM 3066 O O . GLN A 1 400 ? -11.275 11.133 18.605 1.00 93.56 400 GLN A O 1
ATOM 3071 N N . PRO A 1 401 ? -11.476 13.332 18.197 1.00 92.44 401 PRO A N 1
ATOM 3072 C CA . PRO A 1 401 ? -10.106 13.455 17.734 1.00 92.44 401 PRO A CA 1
ATOM 3073 C C . PRO A 1 401 ? -9.175 13.241 18.940 1.00 92.44 401 PRO A C 1
ATOM 3075 O O . PRO A 1 401 ? -9.508 13.721 20.027 1.00 92.44 401 PRO A O 1
ATOM 3078 N N . PRO A 1 402 ? -8.031 12.554 18.774 1.00 92.25 402 PRO A N 1
ATOM 3079 C CA . PRO A 1 402 ? -7.170 12.197 19.896 1.00 92.25 402 PRO A CA 1
ATOM 3080 C C . PRO A 1 402 ? -6.842 13.383 20.820 1.00 92.25 402 PRO A C 1
ATOM 3082 O O . PRO A 1 402 ? -6.269 14.378 20.372 1.00 92.25 402 PRO A O 1
ATOM 3085 N N . GLY A 1 403 ? -7.226 13.277 22.093 1.00 92.88 403 GLY A N 1
ATOM 3086 C CA . GLY A 1 403 ? -6.977 14.252 23.155 1.00 92.88 403 GLY A CA 1
ATOM 3087 C C . GLY A 1 403 ? -7.820 15.529 23.089 1.00 92.88 403 GLY A C 1
ATOM 3088 O O . GLY A 1 403 ? -7.565 16.464 23.847 1.00 92.88 403 GLY A O 1
ATOM 3089 N N . ARG A 1 404 ? -8.783 15.649 22.165 1.00 93.44 404 ARG A N 1
ATOM 3090 C CA . ARG A 1 404 ? -9.415 16.944 21.871 1.00 93.44 404 ARG A CA 1
ATOM 3091 C C . ARG A 1 404 ? -10.232 17.490 23.037 1.00 93.44 404 ARG A C 1
ATOM 3093 O O . ARG A 1 404 ? -10.114 18.676 23.338 1.00 93.44 404 ARG A O 1
ATOM 3100 N N . VAL A 1 405 ? -11.022 16.646 23.692 1.00 94.19 405 VAL A N 1
ATOM 3101 C CA . VAL A 1 405 ? -11.806 17.015 24.879 1.00 94.19 405 VAL A CA 1
ATOM 3102 C C . VAL A 1 405 ? -10.874 17.364 26.040 1.00 94.19 405 VAL A C 1
ATOM 3104 O O . VAL A 1 405 ? -11.099 18.346 26.739 1.00 94.19 405 VAL A O 1
ATOM 3107 N N . GLN A 1 406 ? -9.743 16.672 26.172 1.00 94.62 406 GLN A N 1
ATOM 3108 C CA . GLN A 1 406 ? -8.723 16.974 27.180 1.00 94.62 406 GLN A CA 1
ATOM 3109 C C . GLN A 1 406 ? -8.004 18.314 26.932 1.00 94.62 406 GLN A C 1
ATOM 3111 O O . GLN A 1 406 ? -7.414 18.877 27.852 1.00 94.62 406 GLN A O 1
ATOM 3116 N N . MET A 1 407 ? -8.065 18.858 25.712 1.00 93.88 407 MET A N 1
ATOM 3117 C CA . MET A 1 407 ? -7.519 20.176 25.359 1.00 93.88 407 MET A CA 1
ATOM 3118 C C . MET A 1 407 ? -8.486 21.342 25.625 1.00 93.88 407 MET A C 1
ATOM 3120 O O . MET A 1 407 ? -8.194 22.476 25.227 1.00 93.88 407 MET A O 1
ATOM 3124 N N . MET A 1 408 ? -9.630 21.100 26.274 1.00 94.75 408 MET A N 1
ATOM 3125 C CA . MET A 1 408 ? -10.508 22.168 26.760 1.00 94.75 408 MET A CA 1
ATOM 3126 C C . MET A 1 408 ? -9.737 23.179 27.618 1.00 94.75 408 MET A C 1
ATOM 3128 O O . MET A 1 408 ? -8.785 22.845 28.325 1.00 94.75 408 MET A O 1
ATOM 3132 N N . SER A 1 409 ? -10.171 24.443 27.587 1.00 96.00 409 SER A N 1
ATOM 3133 C CA . SER A 1 409 ? -9.671 25.421 28.556 1.00 96.00 409 SER A CA 1
ATOM 3134 C C . SER A 1 409 ? -10.055 24.984 29.972 1.00 96.00 409 SER A C 1
ATOM 3136 O O . SER A 1 409 ? -11.086 24.346 30.160 1.00 96.00 409 SER A O 1
ATOM 3138 N N . GLU A 1 410 ? -9.269 25.355 30.986 1.00 95.81 410 GLU A N 1
ATOM 3139 C CA . GLU A 1 410 ? -9.523 24.923 32.371 1.00 95.81 410 GLU A CA 1
ATOM 3140 C C . GLU A 1 410 ? -10.947 25.266 32.852 1.00 95.81 410 GLU A C 1
ATOM 3142 O O . GLU A 1 410 ? -11.565 24.498 33.585 1.00 95.81 410 GLU A O 1
ATOM 3147 N N . MET A 1 411 ? -11.481 26.414 32.423 1.00 95.25 411 MET A N 1
ATOM 3148 C CA . MET A 1 411 ? -12.852 26.822 32.734 1.00 95.25 411 MET A CA 1
ATOM 3149 C C . MET A 1 411 ? -13.878 25.928 32.029 1.00 95.25 411 MET A C 1
ATOM 3151 O O . MET A 1 411 ? -14.776 25.407 32.680 1.00 95.25 411 MET A O 1
ATOM 3155 N N . MET A 1 412 ? -13.702 25.700 30.725 1.00 95.62 412 MET A N 1
ATOM 3156 C CA . MET A 1 412 ? -14.591 24.853 29.931 1.00 95.62 412 MET A CA 1
ATOM 3157 C C . MET A 1 412 ? -14.589 23.401 30.422 1.00 95.62 412 MET A C 1
ATOM 3159 O O . MET A 1 412 ? -15.652 22.807 30.538 1.00 95.62 412 MET A O 1
ATOM 3163 N N . ALA A 1 413 ? -13.419 22.855 30.760 1.00 95.50 413 ALA A N 1
ATOM 3164 C CA . ALA A 1 413 ? -13.278 21.493 31.268 1.00 95.50 413 ALA A CA 1
ATOM 3165 C C . ALA A 1 413 ? -14.030 21.298 32.593 1.00 95.50 413 ALA A C 1
ATOM 3167 O O . ALA A 1 413 ? -14.712 20.297 32.770 1.00 95.50 413 ALA A O 1
ATOM 3168 N N . LYS A 1 414 ? -13.960 22.277 33.509 1.00 96.44 414 LYS A N 1
ATOM 3169 C CA . LYS A 1 414 ? -14.707 22.230 34.778 1.00 96.44 414 LYS A CA 1
ATOM 3170 C C . LYS A 1 414 ? -16.218 22.254 34.566 1.00 96.44 414 LYS A C 1
ATOM 3172 O O . LYS A 1 414 ? -16.928 21.546 35.277 1.00 96.44 414 LYS A O 1
ATOM 3177 N N . ASP A 1 415 ? -16.695 23.070 33.628 1.00 97.38 415 ASP A N 1
ATOM 3178 C CA . ASP A 1 415 ? -18.120 23.133 33.294 1.00 97.38 415 ASP A CA 1
ATOM 3179 C C . ASP A 1 415 ? -18.577 21.823 32.632 1.00 97.38 415 ASP A C 1
ATOM 3181 O O . ASP A 1 415 ? -19.570 21.239 33.053 1.00 97.38 415 ASP A O 1
ATOM 3185 N N . PHE A 1 416 ? -17.796 21.296 31.687 1.00 97.06 416 PHE A N 1
ATOM 3186 C CA . PHE A 1 416 ? -18.082 20.027 31.019 1.00 97.06 416 PHE A CA 1
ATOM 3187 C C . PHE A 1 416 ? -18.092 18.835 31.990 1.00 97.06 416 PHE A C 1
ATOM 3189 O O . PHE A 1 416 ? -19.019 18.033 31.961 1.00 97.06 416 PHE A O 1
ATOM 3196 N N . ASP A 1 417 ? -17.122 18.743 32.906 1.00 96.19 417 ASP A N 1
ATOM 3197 C CA . ASP A 1 417 ? -17.088 17.700 33.942 1.00 96.19 417 ASP A CA 1
ATOM 3198 C C . ASP A 1 417 ? -18.293 17.785 34.889 1.00 96.19 417 ASP A C 1
ATOM 3200 O O . ASP A 1 417 ? -18.777 16.766 35.386 1.00 96.19 417 ASP A O 1
ATOM 3204 N N . LYS A 1 418 ? -18.782 18.998 35.172 1.00 97.06 418 LYS A N 1
ATOM 3205 C CA . LYS A 1 418 ? -19.989 19.190 35.978 1.00 97.06 418 LYS A CA 1
ATOM 3206 C C . LYS A 1 418 ? -21.222 18.670 35.239 1.00 97.06 418 LYS A C 1
ATOM 3208 O O . LYS A 1 418 ? -22.029 17.977 35.856 1.00 97.06 418 LYS A O 1
ATOM 3213 N N . ASP A 1 419 ? -21.345 18.975 33.954 1.00 96.88 419 ASP A N 1
ATOM 3214 C CA . ASP A 1 419 ? -22.459 18.506 33.131 1.00 96.88 419 ASP A CA 1
ATOM 3215 C C . ASP A 1 419 ? -22.400 16.986 32.918 1.00 96.88 419 ASP A C 1
ATOM 3217 O O . ASP A 1 419 ? -23.435 16.327 32.955 1.00 96.88 419 ASP A O 1
ATOM 3221 N N . LEU A 1 420 ? -21.203 16.398 32.799 1.00 96.75 420 LEU A N 1
ATOM 3222 C CA . LEU A 1 420 ? -21.043 14.942 32.760 1.00 96.75 420 LEU A CA 1
ATOM 3223 C C . LEU A 1 420 ? -21.523 14.282 34.055 1.00 96.75 420 LEU A C 1
ATOM 3225 O O . LEU A 1 420 ? -22.231 13.287 33.992 1.00 96.75 420 LEU A O 1
ATOM 3229 N N . ARG A 1 421 ? -21.209 14.845 35.227 1.00 96.69 421 ARG A N 1
ATOM 3230 C CA . ARG A 1 421 ? -21.724 14.315 36.504 1.00 96.69 421 ARG A CA 1
ATOM 3231 C C . ARG A 1 421 ? -23.241 14.428 36.612 1.00 96.69 421 ARG A C 1
ATOM 3233 O O . ARG A 1 421 ? -23.876 13.516 37.127 1.00 96.69 421 ARG A O 1
ATOM 3240 N N . ALA A 1 422 ? -23.819 15.527 36.124 1.00 96.50 422 ALA A N 1
ATOM 3241 C CA . ALA A 1 422 ? -25.271 15.674 36.066 1.00 96.50 422 ALA A CA 1
ATOM 3242 C C . ALA A 1 422 ? -25.893 14.610 35.149 1.00 96.50 422 ALA A C 1
ATOM 3244 O O . ALA A 1 422 ? -26.863 13.970 35.535 1.00 96.50 422 ALA A O 1
ATOM 3245 N N . LEU A 1 423 ? -25.282 14.351 33.988 1.00 95.56 423 LEU A N 1
ATOM 3246 C CA . LEU A 1 423 ? -25.680 13.268 33.090 1.00 95.56 423 LEU A CA 1
ATOM 3247 C C . LEU A 1 423 ? -25.602 11.890 33.770 1.00 95.56 423 LEU A C 1
ATOM 3249 O O . LEU A 1 423 ? -26.531 11.094 33.638 1.00 95.56 423 LEU A O 1
ATOM 3253 N N . GLU A 1 424 ? -24.519 11.596 34.493 1.00 96.19 424 GLU A N 1
ATOM 3254 C CA . GLU A 1 424 ? -24.360 10.327 35.218 1.00 96.19 424 GLU A CA 1
ATOM 3255 C C . GLU A 1 424 ? -25.462 10.122 36.271 1.00 96.19 424 GLU A C 1
ATOM 3257 O O . GLU A 1 424 ? -26.015 9.026 36.390 1.00 96.19 424 GLU A O 1
ATOM 3262 N N . GLU A 1 425 ? -25.822 11.183 36.999 1.00 94.38 425 GLU A N 1
ATOM 3263 C CA . GLU A 1 425 ? -26.887 11.158 38.006 1.00 94.38 425 GLU A CA 1
ATOM 3264 C C . GLU A 1 425 ? -28.293 11.063 37.386 1.00 94.38 425 GLU A C 1
ATOM 3266 O O . GLU A 1 425 ? -29.115 10.277 37.857 1.00 94.38 425 GLU A O 1
ATOM 3271 N N . GLU A 1 426 ? -28.582 11.842 36.340 1.00 93.25 426 GLU A N 1
ATOM 3272 C CA . GLU A 1 426 ? -29.917 11.941 35.734 1.00 93.25 426 GLU A CA 1
ATOM 3273 C C . GLU A 1 426 ? -30.257 10.749 34.837 1.00 93.25 426 GLU A C 1
ATOM 3275 O O . GLU A 1 426 ? -31.394 10.270 34.847 1.00 93.25 426 GLU A O 1
ATOM 3280 N N . CYS A 1 427 ? -29.286 10.260 34.065 1.00 89.62 427 CYS A N 1
ATOM 3281 C CA . CYS A 1 427 ? -29.490 9.154 33.135 1.00 89.62 427 CYS A CA 1
ATOM 3282 C C . CYS A 1 427 ? -29.074 7.796 33.711 1.00 89.62 427 CYS A C 1
ATOM 3284 O O . CYS A 1 427 ? -29.234 6.800 33.022 1.00 89.62 427 CYS A O 1
ATOM 3286 N N . GLU A 1 428 ? -28.556 7.709 34.940 1.00 93.94 428 GLU A N 1
ATOM 3287 C CA . GLU A 1 428 ? -28.021 6.459 35.515 1.00 93.94 428 GLU A CA 1
ATOM 3288 C C . GLU A 1 428 ? -26.949 5.787 34.621 1.00 93.94 428 GLU A C 1
ATOM 3290 O O . GLU A 1 428 ? -26.898 4.556 34.481 1.00 93.94 428 GLU A O 1
ATOM 3295 N N . VAL A 1 429 ? -26.092 6.600 33.997 1.00 95.81 429 VAL A N 1
ATOM 3296 C CA . VAL A 1 429 ? -24.959 6.157 33.166 1.00 95.81 429 VAL A CA 1
ATOM 3297 C C . VAL A 1 429 ? -23.640 6.380 33.902 1.00 95.81 429 VAL A C 1
ATOM 3299 O O . VAL A 1 429 ? -23.527 7.279 34.722 1.00 95.81 429 VAL A O 1
ATOM 3302 N N . GLU A 1 430 ? -22.620 5.585 33.594 1.00 96.50 430 GLU A N 1
ATOM 3303 C CA . GLU A 1 430 ? -21.230 5.869 33.973 1.00 96.50 430 GLU A CA 1
ATOM 3304 C C . GLU A 1 430 ? -20.473 6.305 32.722 1.00 96.50 430 GLU A C 1
ATOM 3306 O O . GLU A 1 430 ? -20.495 5.581 31.721 1.00 96.50 430 GLU A O 1
ATOM 3311 N N . VAL A 1 431 ? -19.802 7.458 32.771 1.00 96.31 431 VAL A N 1
ATOM 3312 C CA . VAL A 1 431 ? -19.047 8.015 31.645 1.00 96.31 431 VAL A CA 1
ATOM 3313 C C . VAL A 1 431 ? -17.563 8.018 31.974 1.00 96.31 431 VAL A C 1
ATOM 3315 O O . VAL A 1 431 ? -17.110 8.591 32.959 1.00 96.31 431 VAL A O 1
ATOM 3318 N N . THR A 1 432 ? -16.764 7.408 31.105 1.00 94.81 432 THR A N 1
ATOM 3319 C CA . THR A 1 432 ? -15.305 7.432 31.215 1.00 94.81 432 THR A CA 1
ATOM 3320 C C . THR A 1 432 ? -14.699 8.126 30.007 1.00 94.81 432 THR A C 1
ATOM 3322 O O . THR A 1 432 ? -15.008 7.807 28.858 1.00 94.81 432 THR A O 1
ATOM 3325 N N . GLN A 1 433 ? -13.809 9.079 30.275 1.00 94.31 433 GLN A N 1
ATOM 3326 C CA . GLN A 1 433 ? -13.079 9.816 29.250 1.00 94.31 433 GLN A CA 1
ATOM 3327 C C . GLN A 1 433 ? -11.733 9.131 28.974 1.00 94.31 433 GLN A C 1
ATOM 3329 O O . GLN A 1 433 ? -10.956 8.887 29.898 1.00 94.31 433 GLN A O 1
ATOM 3334 N N . SER A 1 434 ? -11.443 8.858 27.705 1.00 94.25 434 SER A N 1
ATOM 3335 C CA . SER A 1 434 ? -10.122 8.465 27.206 1.00 94.25 434 SER A CA 1
ATOM 3336 C C . SER A 1 434 ? -9.634 9.473 26.169 1.00 94.25 434 SER A C 1
ATOM 3338 O O . SER A 1 434 ? -10.390 10.345 25.736 1.00 94.25 434 SER A O 1
ATOM 3340 N N . ASP A 1 435 ? -8.386 9.351 25.723 1.00 93.38 435 ASP A N 1
ATOM 3341 C CA . ASP A 1 435 ? -7.859 10.218 24.667 1.00 93.38 435 ASP A CA 1
ATOM 3342 C C . ASP A 1 435 ? -8.568 9.994 23.321 1.00 93.38 435 ASP A C 1
ATOM 3344 O O . ASP A 1 435 ? -8.585 10.892 22.488 1.00 93.38 435 ASP A O 1
ATOM 3348 N N . LEU A 1 436 ? -9.172 8.826 23.076 1.00 93.81 436 LEU A N 1
ATOM 3349 C CA . LEU A 1 436 ? -9.780 8.488 21.780 1.00 93.81 436 LEU A CA 1
ATOM 3350 C C . LEU A 1 436 ? -11.307 8.574 21.782 1.00 93.81 436 LEU A C 1
ATOM 3352 O O .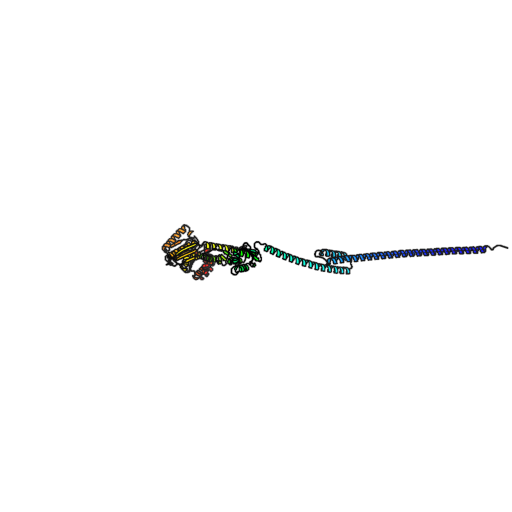 LEU A 1 436 ? -11.929 8.750 20.730 1.00 93.81 436 LEU A O 1
ATOM 3356 N N . SER A 1 437 ? -11.933 8.413 22.946 1.00 94.06 437 SER A N 1
ATOM 3357 C CA . SER A 1 437 ? -13.386 8.349 23.054 1.00 94.06 437 SER A CA 1
ATOM 3358 C C . SER A 1 437 ? -13.898 8.731 24.439 1.00 94.06 437 SER A C 1
ATOM 3360 O O . SER A 1 437 ? -13.156 8.776 25.416 1.00 94.06 437 SER A O 1
ATOM 3362 N N . LEU A 1 438 ? -15.193 9.013 24.516 1.00 95.75 438 LEU A N 1
ATOM 3363 C CA . LEU A 1 438 ? -15.948 8.992 25.758 1.00 95.75 438 LEU A CA 1
ATOM 3364 C C . LEU A 1 438 ? -16.816 7.746 25.695 1.00 95.75 438 LEU A C 1
ATOM 3366 O O . LEU A 1 438 ? -17.674 7.642 24.815 1.00 95.75 438 LEU A O 1
ATOM 3370 N N . TRP A 1 439 ? -16.568 6.780 26.571 1.00 94.44 439 TRP A N 1
ATOM 3371 C CA . TRP A 1 439 ? -17.372 5.570 26.611 1.00 94.44 439 TRP A CA 1
ATOM 3372 C C . TRP A 1 439 ? -18.312 5.569 27.806 1.00 94.44 439 TRP A C 1
ATOM 3374 O O . TRP A 1 439 ? -17.986 6.055 28.888 1.00 94.44 439 TRP A O 1
ATOM 3384 N N . LEU A 1 440 ? -19.507 5.044 27.565 1.00 96.25 440 LEU A N 1
ATOM 3385 C CA . LEU A 1 440 ? -20.604 4.992 28.510 1.00 96.25 440 LEU A CA 1
ATOM 3386 C C . LEU A 1 440 ? -20.893 3.541 28.867 1.00 96.25 440 LEU A C 1
ATOM 3388 O O . LEU A 1 440 ? -20.812 2.662 28.002 1.00 96.25 440 LEU A O 1
ATOM 3392 N N . SER A 1 441 ? -21.294 3.297 30.110 1.00 97.19 441 SER A N 1
ATOM 3393 C CA . SER A 1 441 ? -21.880 2.021 30.512 1.00 97.19 441 SER A CA 1
ATOM 3394 C C . SER A 1 441 ? -23.108 2.215 31.394 1.00 97.19 441 SER A C 1
ATOM 3396 O O . SER A 1 441 ? -23.151 3.131 32.210 1.00 97.19 441 SER A O 1
ATOM 3398 N N . ALA A 1 442 ? -24.118 1.361 31.230 1.00 96.94 442 ALA A N 1
ATOM 3399 C CA . ALA A 1 442 ? -25.328 1.402 32.051 1.00 96.94 442 ALA A CA 1
ATOM 3400 C C . ALA A 1 442 ? -26.008 0.032 32.139 1.00 96.94 442 ALA A C 1
ATOM 3402 O O . ALA A 1 442 ? -25.495 -0.977 31.656 1.00 96.94 442 ALA A O 1
ATOM 3403 N N . ARG A 1 443 ? -27.177 -0.025 32.780 1.00 95.12 443 ARG A N 1
ATOM 3404 C CA . ARG A 1 443 ? -27.903 -1.283 33.027 1.00 95.12 443 ARG A CA 1
ATOM 3405 C C . ARG A 1 443 ? -28.565 -1.880 31.781 1.00 95.12 443 ARG A C 1
ATOM 3407 O O . ARG A 1 443 ? -28.822 -3.080 31.773 1.00 95.12 443 ARG A O 1
ATOM 3414 N N . ASN A 1 444 ? -28.879 -1.068 30.772 1.00 94.19 444 ASN A N 1
ATOM 3415 C CA . ASN A 1 444 ? -29.522 -1.506 29.532 1.00 94.19 444 ASN A CA 1
ATOM 3416 C C . ASN A 1 444 ? -29.176 -0.575 28.353 1.00 94.19 444 ASN A C 1
ATOM 3418 O O . ASN A 1 444 ? -28.617 0.506 28.549 1.00 94.19 444 ASN A O 1
ATOM 3422 N N . ASP A 1 445 ? -29.502 -1.012 27.135 1.00 92.12 445 ASP A N 1
ATOM 3423 C CA . ASP A 1 445 ? -29.115 -0.321 25.899 1.00 92.12 445 ASP A CA 1
ATOM 3424 C C . ASP A 1 445 ? -29.876 0.997 25.691 1.00 92.12 445 ASP A C 1
ATOM 3426 O O . ASP A 1 445 ? -29.323 1.934 25.122 1.00 92.12 445 ASP A O 1
ATOM 3430 N N . GLU A 1 446 ? -31.114 1.101 26.185 1.00 93.56 446 GLU A N 1
ATOM 3431 C CA . GLU A 1 446 ? -31.931 2.317 26.073 1.00 93.56 446 GLU A CA 1
ATOM 3432 C C . GLU A 1 446 ? -31.300 3.480 26.845 1.00 93.56 446 GLU A C 1
ATOM 3434 O O . GLU A 1 446 ? -31.119 4.565 26.295 1.00 93.56 446 GLU A O 1
ATOM 3439 N N . ILE A 1 447 ? -30.890 3.227 28.090 1.00 95.50 447 ILE A N 1
ATOM 3440 C CA . ILE A 1 447 ? -30.231 4.213 28.948 1.00 95.50 447 ILE A CA 1
ATOM 3441 C C . ILE A 1 447 ? -28.892 4.652 28.342 1.00 95.50 447 ILE A C 1
ATOM 3443 O O . ILE A 1 447 ? -28.602 5.844 28.248 1.00 95.50 447 ILE A O 1
ATOM 3447 N N . VAL A 1 448 ? -28.078 3.695 27.885 1.00 94.88 448 VAL A N 1
ATOM 3448 C CA . VAL A 1 448 ? -26.804 4.008 27.224 1.00 94.88 448 VAL A CA 1
ATOM 3449 C C . VAL A 1 448 ? -27.025 4.814 25.944 1.00 94.88 448 VAL A C 1
ATOM 3451 O O . VAL A 1 448 ? -26.267 5.743 25.673 1.00 94.88 448 VAL A O 1
ATOM 3454 N N . GLY A 1 449 ? -28.050 4.475 25.159 1.00 93.06 449 GLY A N 1
ATOM 3455 C CA . GLY A 1 449 ? -28.418 5.196 23.944 1.00 93.06 449 GLY A CA 1
ATOM 3456 C C . GLY A 1 449 ? -28.799 6.648 24.227 1.00 93.06 449 GLY A C 1
ATOM 3457 O O . GLY A 1 449 ? -28.275 7.549 23.571 1.00 93.06 449 GLY A O 1
ATOM 3458 N N . GLN A 1 450 ? -29.633 6.880 25.247 1.00 93.62 450 GLN A N 1
ATOM 3459 C CA . GLN A 1 450 ? -29.995 8.225 25.705 1.00 93.62 450 GLN A CA 1
ATOM 3460 C C . GLN A 1 450 ? -28.763 9.006 26.169 1.00 93.62 450 GLN A C 1
ATOM 3462 O O . GLN A 1 450 ? -28.513 10.100 25.670 1.00 93.62 450 GLN A O 1
ATOM 3467 N N . GLY A 1 451 ? -27.940 8.416 27.044 1.00 95.75 451 GLY A N 1
ATOM 3468 C CA . GLY A 1 451 ? -26.727 9.071 27.530 1.00 95.75 451 GLY A CA 1
ATOM 3469 C C . GLY A 1 451 ? -25.747 9.414 26.407 1.00 95.75 451 GLY A C 1
ATOM 3470 O O . GLY A 1 451 ? -25.172 10.500 26.394 1.00 95.75 451 GLY A O 1
ATOM 3471 N N . ARG A 1 452 ? -25.602 8.533 25.409 1.00 95.50 452 ARG A N 1
ATOM 3472 C CA . ARG A 1 452 ? -24.778 8.794 24.222 1.00 95.50 452 ARG A CA 1
ATOM 3473 C C . ARG A 1 452 ? -25.283 10.002 23.434 1.00 95.50 452 ARG A C 1
ATOM 3475 O O . ARG A 1 452 ? -24.468 10.805 22.983 1.00 95.50 452 ARG A O 1
ATOM 3482 N N . TRP A 1 453 ? -26.600 10.129 23.274 1.00 94.50 453 TRP A N 1
ATOM 3483 C CA . TRP A 1 453 ? -27.211 11.257 22.574 1.00 94.50 453 TRP A CA 1
ATOM 3484 C C . TRP A 1 453 ? -26.949 12.575 23.300 1.00 94.50 453 TRP A C 1
ATOM 3486 O O . TRP A 1 453 ? -26.497 13.536 22.679 1.00 94.50 453 TRP A O 1
ATOM 3496 N N . THR A 1 454 ? -27.109 12.589 24.624 1.00 96.00 454 THR A N 1
ATOM 3497 C CA . THR A 1 454 ? -26.789 13.764 25.441 1.00 96.00 454 THR A CA 1
ATOM 3498 C C . THR A 1 454 ? -25.316 14.149 25.308 1.00 96.00 454 THR A C 1
ATOM 3500 O O . THR A 1 454 ? -25.002 15.321 25.119 1.00 96.00 454 THR A O 1
ATOM 3503 N N . VAL A 1 455 ? -24.391 13.180 25.299 1.00 97.06 455 VAL A N 1
ATOM 3504 C CA . VAL A 1 455 ? -22.963 13.467 25.062 1.00 97.06 455 VAL A CA 1
ATOM 3505 C C . VAL A 1 455 ? -22.728 14.083 23.675 1.00 97.06 455 VAL A C 1
ATOM 3507 O O . VAL A 1 455 ? -21.909 14.996 23.555 1.00 97.06 455 VAL A O 1
ATOM 3510 N N . TYR A 1 456 ? -23.441 13.653 22.626 1.00 96.00 456 TYR A N 1
ATOM 3511 C CA . TYR A 1 456 ? -23.346 14.296 21.308 1.00 96.00 456 TYR A CA 1
ATOM 3512 C C . TYR A 1 456 ? -23.783 15.759 21.335 1.00 96.00 456 TYR A C 1
ATOM 3514 O O . TYR A 1 456 ? -23.139 16.599 20.701 1.00 96.00 456 TYR A O 1
ATOM 3522 N N . GLU A 1 457 ? -24.868 16.069 22.041 1.00 95.38 457 GLU A N 1
ATOM 3523 C CA . GLU A 1 457 ? -25.368 17.436 22.195 1.00 95.38 457 GLU A CA 1
ATOM 3524 C C . GLU A 1 457 ? -24.388 18.293 23.001 1.00 95.38 457 GLU A C 1
ATOM 3526 O O . GLU A 1 457 ? -24.037 19.395 22.576 1.00 95.38 457 GLU A O 1
ATOM 3531 N N . MET A 1 458 ? -23.863 17.757 24.107 1.00 96.81 458 MET A N 1
ATOM 3532 C CA . MET A 1 458 ? -22.861 18.428 24.935 1.00 96.81 458 MET A CA 1
ATOM 3533 C C . MET A 1 458 ? -21.600 18.755 24.130 1.00 96.81 458 MET A C 1
ATOM 3535 O O . MET A 1 458 ? -21.146 19.898 24.114 1.00 96.81 458 MET A O 1
ATOM 3539 N N . LEU A 1 459 ? -21.035 17.781 23.413 1.00 96.69 459 LEU A N 1
ATOM 3540 C CA . LEU A 1 459 ? -19.820 17.998 22.624 1.00 96.69 459 LEU A CA 1
ATOM 3541 C C . LEU A 1 459 ? -20.037 19.006 21.488 1.00 96.69 459 LEU A C 1
ATOM 3543 O O . LEU A 1 459 ? -19.156 19.824 21.231 1.00 96.69 459 LEU A O 1
ATOM 3547 N N . GLN A 1 460 ? -21.209 19.008 20.848 1.00 95.31 460 GLN A N 1
ATOM 3548 C CA . GLN A 1 460 ? -21.562 20.032 19.858 1.00 95.31 460 GLN A CA 1
ATOM 3549 C C . GLN A 1 460 ? -21.753 21.417 20.482 1.00 95.31 460 GLN A C 1
ATOM 3551 O O . GLN A 1 460 ? -21.410 22.414 19.855 1.00 95.31 460 GLN A O 1
ATOM 3556 N N . PHE A 1 461 ? -22.263 21.505 21.710 1.00 96.25 461 PHE A N 1
ATOM 3557 C CA . PHE A 1 461 ? -22.399 22.774 22.421 1.00 96.25 461 PHE A CA 1
ATOM 3558 C C . PHE A 1 461 ? -21.035 23.372 22.792 1.00 96.25 461 PHE A C 1
ATOM 3560 O O . PHE A 1 461 ? -20.776 24.547 22.527 1.00 96.25 461 PHE A O 1
ATOM 3567 N N . TYR A 1 462 ? -20.143 22.562 23.369 1.00 95.94 462 TYR A N 1
ATOM 3568 C CA . TYR A 1 462 ? -18.827 23.021 23.821 1.00 95.94 462 TYR A CA 1
ATOM 3569 C C . TYR A 1 462 ? -17.816 23.192 22.681 1.00 95.94 462 TYR A C 1
ATOM 3571 O O . TYR A 1 462 ? -16.953 24.071 22.744 1.00 95.94 462 TYR A O 1
ATOM 3579 N N . MET A 1 463 ? -17.904 22.362 21.640 1.00 94.62 463 MET A N 1
ATOM 3580 C CA . MET A 1 463 ? -16.957 22.317 20.523 1.00 94.62 463 MET A CA 1
ATOM 3581 C C . MET A 1 463 ? -17.671 22.137 19.165 1.00 94.62 463 MET A C 1
ATOM 3583 O O . MET A 1 463 ? -17.430 21.156 18.455 1.00 94.62 463 MET A O 1
ATOM 3587 N N . PRO A 1 464 ? -18.509 23.104 18.742 1.00 93.69 464 PRO A N 1
ATOM 3588 C CA . PRO A 1 464 ? -19.341 22.992 17.533 1.00 93.69 464 PRO A CA 1
ATOM 3589 C C . PRO A 1 464 ? -18.545 22.856 16.227 1.00 93.69 464 PRO A C 1
ATOM 3591 O O . PRO A 1 464 ? -19.047 22.345 15.229 1.00 93.69 464 PRO A O 1
ATOM 3594 N N . GLU A 1 465 ? -17.297 23.324 16.211 1.00 91.81 465 GLU A N 1
ATOM 3595 C CA . GLU A 1 465 ? -16.426 23.229 15.035 1.00 91.81 465 GLU A CA 1
ATOM 3596 C C . GLU A 1 465 ? -15.834 21.823 14.857 1.00 91.81 465 GLU A C 1
ATOM 3598 O O . GLU A 1 465 ? -15.548 21.408 13.731 1.00 91.81 465 GLU A O 1
ATOM 3603 N N . ASP A 1 466 ? -15.650 21.090 15.959 1.00 92.81 466 ASP A N 1
ATOM 3604 C CA . ASP A 1 466 ? -14.965 19.797 15.973 1.00 92.81 466 ASP A CA 1
ATOM 3605 C C . ASP A 1 466 ? -15.930 18.611 15.914 1.00 92.81 466 ASP A C 1
ATOM 3607 O O . ASP A 1 466 ? -15.505 17.502 15.600 1.00 92.81 466 ASP A O 1
ATOM 3611 N N . PHE A 1 467 ? -17.213 18.809 16.207 1.00 95.62 467 PHE A N 1
ATOM 3612 C CA . PHE A 1 467 ? -18.186 17.727 16.309 1.00 95.62 467 PHE A CA 1
ATOM 3613 C C . PHE A 1 467 ? -19.463 18.035 15.538 1.00 95.62 467 PHE A C 1
ATOM 3615 O O . PHE A 1 467 ? -19.925 19.171 15.505 1.00 95.62 467 PHE A O 1
ATOM 3622 N N . LEU A 1 468 ? -20.044 17.012 14.913 1.00 95.81 468 LEU A N 1
ATOM 3623 C CA . LEU A 1 468 ? -21.333 17.115 14.239 1.00 95.81 468 LEU A CA 1
ATOM 3624 C C . LEU A 1 468 ? -22.099 15.798 14.345 1.00 95.81 468 LEU A C 1
ATOM 3626 O O . LEU A 1 468 ? -21.578 14.743 13.976 1.00 95.81 468 LEU A O 1
ATOM 3630 N N . LEU A 1 469 ? -23.364 15.885 14.746 1.00 96.12 469 LEU A N 1
ATOM 3631 C CA . LEU A 1 469 ? -24.318 14.792 14.611 1.00 96.12 469 LEU A CA 1
ATOM 3632 C C . LEU A 1 469 ? -25.127 14.966 13.321 1.00 96.12 469 LEU A C 1
ATOM 3634 O O . LEU A 1 469 ? -25.703 16.020 13.057 1.00 96.12 469 LEU A O 1
ATOM 3638 N N . LEU A 1 470 ? -25.150 13.925 12.493 1.00 95.31 470 LEU A N 1
ATOM 3639 C CA . LEU A 1 470 ? -26.014 13.835 11.323 1.00 95.31 470 LEU A CA 1
ATOM 3640 C C . LEU A 1 470 ? -27.196 12.927 11.640 1.00 95.31 470 LEU A C 1
ATOM 3642 O O . LEU A 1 470 ? -26.988 11.774 12.001 1.00 95.31 470 LEU A O 1
ATOM 3646 N N . GLU A 1 471 ? -28.409 13.417 11.418 1.00 94.25 471 GLU A N 1
ATOM 3647 C CA . GLU A 1 471 ? -29.658 12.683 11.644 1.00 94.25 471 GLU A CA 1
ATOM 3648 C C . GLU A 1 471 ? -30.465 12.534 10.347 1.00 94.25 471 GLU A C 1
ATOM 3650 O O . GLU A 1 471 ? -30.180 13.180 9.332 1.00 94.25 471 GLU A O 1
ATOM 3655 N N . GLY A 1 472 ? -31.488 11.673 10.373 1.00 93.19 472 GLY A N 1
ATOM 3656 C CA . GLY A 1 472 ? -32.388 11.463 9.234 1.00 93.19 472 GLY A CA 1
ATOM 3657 C C . GLY A 1 472 ? -31.731 10.733 8.058 1.00 93.19 472 GLY A C 1
ATOM 3658 O O . GLY A 1 472 ? -32.097 10.937 6.900 1.00 93.19 472 GLY A O 1
ATOM 3659 N N . LEU A 1 473 ? -30.728 9.899 8.332 1.00 95.12 473 LEU A N 1
ATOM 3660 C CA . LEU A 1 473 ? -30.009 9.122 7.332 1.00 95.12 473 LEU A CA 1
ATOM 3661 C C . LEU A 1 473 ? -30.710 7.785 7.065 1.00 95.12 473 LEU A C 1
ATOM 3663 O O . LEU A 1 473 ? -31.194 7.102 7.965 1.00 95.12 473 LEU A O 1
ATOM 3667 N N . ARG A 1 474 ? -30.712 7.357 5.802 1.00 94.25 474 ARG A N 1
ATOM 3668 C CA . ARG A 1 474 ? -31.263 6.064 5.388 1.00 94.25 474 ARG A CA 1
ATOM 3669 C C . ARG A 1 474 ? -30.372 4.926 5.886 1.00 94.25 474 ARG A C 1
ATOM 3671 O O . ARG A 1 474 ? -29.225 4.813 5.451 1.00 94.25 474 ARG A O 1
ATOM 3678 N N . THR A 1 475 ? -30.937 4.013 6.679 1.00 93.25 475 THR A N 1
ATOM 3679 C CA . THR A 1 475 ? -30.268 2.800 7.192 1.00 93.25 475 THR A CA 1
ATOM 3680 C C . THR A 1 475 ? -29.543 2.017 6.096 1.00 93.25 475 THR A C 1
ATOM 3682 O O . THR A 1 475 ? -28.380 1.667 6.256 1.00 93.25 475 THR A O 1
ATOM 3685 N N . ALA A 1 476 ? -30.176 1.817 4.933 1.00 92.44 476 ALA A N 1
ATOM 3686 C CA . ALA A 1 476 ? -29.558 1.101 3.814 1.00 92.44 476 ALA A CA 1
ATOM 3687 C C . ALA A 1 476 ? -28.274 1.777 3.291 1.00 92.44 476 ALA A C 1
ATOM 3689 O O . ALA A 1 476 ? -27.337 1.090 2.895 1.00 92.44 476 ALA A O 1
ATOM 3690 N N . GLY A 1 477 ? -28.216 3.114 3.294 1.00 94.06 477 GLY A N 1
ATOM 3691 C CA . GLY A 1 477 ? -27.015 3.850 2.896 1.00 94.06 477 GLY A CA 1
ATOM 3692 C C . GLY A 1 477 ? -25.922 3.797 3.965 1.00 94.06 477 GLY A C 1
ATOM 3693 O O . GLY A 1 477 ? -24.750 3.669 3.628 1.00 94.06 477 GLY A O 1
ATOM 3694 N N . LEU A 1 478 ? -26.300 3.834 5.247 1.00 93.12 478 LEU A N 1
ATOM 3695 C CA . LEU A 1 478 ? -25.369 3.660 6.367 1.00 93.12 478 LEU A CA 1
ATOM 3696 C C . LEU A 1 478 ? -24.726 2.266 6.378 1.00 93.12 478 LEU A C 1
ATOM 3698 O O . LEU A 1 478 ? -23.522 2.155 6.589 1.00 93.12 478 LEU A O 1
ATOM 3702 N N . GLU A 1 479 ? -25.488 1.215 6.074 1.00 91.81 479 GLU A N 1
ATOM 3703 C CA . GLU A 1 479 ? -24.942 -0.142 5.946 1.00 91.81 479 GLU A CA 1
ATOM 3704 C C . GLU A 1 479 ? -23.967 -0.273 4.766 1.00 91.81 479 GLU A C 1
ATOM 3706 O O . GLU A 1 479 ? -22.915 -0.899 4.899 1.00 91.81 479 GLU A O 1
ATOM 3711 N N . GLN A 1 480 ? -24.245 0.385 3.634 1.00 92.56 480 GLN A N 1
ATOM 3712 C CA . GLN A 1 480 ? -23.296 0.453 2.513 1.00 92.56 480 GLN A CA 1
ATOM 3713 C C . GLN A 1 480 ? -21.999 1.177 2.901 1.00 92.56 480 GLN A C 1
ATOM 3715 O O . GLN A 1 480 ? -20.908 0.734 2.543 1.00 92.56 480 GLN A O 1
ATOM 3720 N N . LEU A 1 481 ? -22.110 2.265 3.667 1.00 93.25 481 LEU A N 1
ATOM 3721 C CA . LEU A 1 481 ? -20.974 3.066 4.121 1.00 93.25 481 LEU A CA 1
ATOM 3722 C C . LEU A 1 481 ? -20.004 2.290 5.029 1.00 93.25 481 LEU A C 1
ATOM 3724 O O . LEU A 1 481 ? -18.814 2.597 5.027 1.00 93.25 481 LEU A O 1
ATOM 3728 N N . ARG A 1 482 ? -20.452 1.243 5.743 1.00 89.12 482 ARG A N 1
ATOM 3729 C CA . ARG A 1 482 ? -19.563 0.406 6.580 1.00 89.12 482 ARG A CA 1
ATOM 3730 C C . ARG A 1 482 ? -18.431 -0.259 5.786 1.00 89.12 482 ARG A C 1
ATOM 3732 O O . ARG A 1 482 ? -17.361 -0.525 6.333 1.00 89.12 482 ARG A O 1
ATOM 3739 N N . GLN A 1 483 ? -18.660 -0.540 4.504 1.00 89.25 483 GLN A N 1
ATOM 3740 C CA . GLN A 1 483 ? -17.685 -1.177 3.611 1.00 89.25 483 GLN A CA 1
ATOM 3741 C C . GLN A 1 483 ? -17.100 -0.198 2.583 1.00 89.25 483 GLN A C 1
ATOM 3743 O O . GLN A 1 483 ? -16.357 -0.618 1.699 1.00 89.25 483 GLN A O 1
ATOM 3748 N N . ASP A 1 484 ? -17.412 1.096 2.695 1.00 93.44 484 ASP A N 1
ATOM 3749 C CA . ASP A 1 484 ? -17.019 2.106 1.720 1.00 93.44 484 ASP A CA 1
ATOM 3750 C C . ASP A 1 484 ? -15.521 2.460 1.834 1.00 93.44 484 ASP A C 1
ATOM 3752 O O . ASP A 1 484 ? -15.088 2.984 2.868 1.00 93.44 484 ASP A O 1
ATOM 3756 N N . PRO A 1 485 ? -14.706 2.213 0.789 1.00 93.06 485 PRO A N 1
ATOM 3757 C CA . PRO A 1 485 ? -13.271 2.496 0.835 1.00 93.06 485 PRO A CA 1
ATOM 3758 C C . PRO A 1 485 ? -12.956 3.988 0.974 1.00 93.06 485 PRO A C 1
ATOM 3760 O O . PRO A 1 485 ? -11.983 4.348 1.636 1.00 93.06 485 PRO A O 1
ATOM 3763 N N . GLU A 1 486 ? -13.783 4.853 0.377 1.00 93.88 486 GLU A N 1
ATOM 3764 C CA . GLU A 1 486 ? -13.613 6.306 0.440 1.00 93.88 486 GLU A CA 1
ATOM 3765 C C . GLU A 1 486 ? -13.852 6.820 1.861 1.00 93.88 486 GLU A C 1
ATOM 3767 O O . GLU A 1 486 ? -12.992 7.503 2.415 1.00 93.88 486 GLU A O 1
ATOM 3772 N N . LEU A 1 487 ? -14.967 6.431 2.495 1.00 93.31 487 LEU A N 1
ATOM 3773 C CA . LEU A 1 487 ? -15.229 6.765 3.893 1.00 93.31 487 LEU A CA 1
ATOM 3774 C C . LEU A 1 487 ? -14.117 6.241 4.809 1.00 93.31 487 LEU A C 1
ATOM 3776 O O . LEU A 1 487 ? -13.689 6.962 5.707 1.00 93.31 487 LEU A O 1
ATOM 3780 N N . ARG A 1 488 ? -13.608 5.024 4.572 1.00 92.69 488 ARG A N 1
ATOM 3781 C CA . ARG A 1 488 ? -12.490 4.474 5.354 1.00 92.69 488 ARG A CA 1
ATOM 3782 C C . ARG A 1 488 ? -11.228 5.320 5.217 1.00 92.69 488 ARG A C 1
ATOM 3784 O O . ARG A 1 488 ? -10.609 5.636 6.227 1.00 92.69 488 ARG A O 1
ATOM 3791 N N . ALA A 1 489 ? -10.852 5.699 3.997 1.00 92.75 489 ALA A N 1
ATOM 3792 C CA . ALA A 1 489 ? -9.683 6.540 3.761 1.00 92.75 489 ALA A CA 1
ATOM 3793 C C . ALA A 1 489 ? -9.823 7.918 4.422 1.00 92.75 489 ALA A C 1
ATOM 3795 O O . ALA A 1 489 ? -8.896 8.382 5.083 1.00 92.75 489 ALA A O 1
ATOM 3796 N N . LEU A 1 490 ? -11.000 8.535 4.301 1.00 92.00 490 LEU A N 1
ATOM 3797 C CA . LEU A 1 490 ? -11.312 9.816 4.936 1.00 92.00 490 LEU A CA 1
ATOM 3798 C C . LEU A 1 490 ? -11.313 9.717 6.468 1.00 92.00 490 LEU A C 1
ATOM 3800 O O . LEU A 1 490 ? -10.783 10.604 7.126 1.00 92.00 490 LEU A O 1
ATOM 3804 N N . SER A 1 491 ? -11.863 8.639 7.032 1.00 89.81 491 SER A N 1
ATOM 3805 C CA . SER A 1 491 ? -11.905 8.413 8.482 1.00 89.81 491 SER A CA 1
ATOM 3806 C C . SER A 1 491 ? -10.522 8.085 9.042 1.00 89.81 491 SER A C 1
ATOM 3808 O O . SER A 1 491 ? -10.245 8.357 10.196 1.00 89.81 491 SER A O 1
ATOM 3810 N N . LEU A 1 492 ? -9.614 7.518 8.249 1.00 88.50 492 LEU A N 1
ATOM 3811 C CA . LEU A 1 492 ? -8.234 7.266 8.674 1.00 88.50 492 LEU A CA 1
ATOM 3812 C C . LEU A 1 492 ? -7.309 8.472 8.492 1.00 88.50 492 LEU A C 1
ATOM 3814 O O . LEU A 1 492 ? -6.204 8.471 9.036 1.00 88.50 492 LEU A O 1
ATOM 3818 N N . ALA A 1 493 ? -7.744 9.503 7.765 1.00 83.44 493 ALA A N 1
ATOM 3819 C CA . ALA A 1 493 ? -6.987 10.737 7.649 1.00 83.44 493 ALA A CA 1
ATOM 3820 C C . ALA A 1 493 ? -6.808 11.399 9.028 1.00 83.44 493 ALA A C 1
ATOM 3822 O O . ALA A 1 493 ? -7.590 11.197 9.971 1.00 83.44 493 ALA A O 1
ATOM 3823 N N . ALA A 1 494 ? -5.737 12.186 9.154 1.00 69.19 494 ALA A N 1
ATOM 3824 C CA . ALA A 1 494 ? -5.439 12.896 10.388 1.00 69.19 494 ALA A CA 1
ATOM 3825 C C . ALA A 1 494 ? -6.624 13.794 10.789 1.00 69.19 494 ALA A C 1
ATOM 3827 O O . ALA A 1 494 ? -7.197 14.498 9.960 1.00 69.19 494 ALA A O 1
ATOM 3828 N N . GLU A 1 495 ? -6.971 13.750 12.076 1.00 78.19 495 GLU A N 1
ATOM 3829 C CA . GLU A 1 495 ? -7.986 14.573 12.749 1.00 78.19 495 GLU A CA 1
ATOM 3830 C C . GLU A 1 495 ? -9.477 14.281 12.473 1.00 78.19 495 GLU A C 1
ATOM 3832 O O . GLU A 1 495 ? -10.279 14.767 13.259 1.00 78.19 495 GLU A O 1
ATOM 3837 N N . GLY A 1 496 ? -9.890 13.512 11.453 1.00 82.75 496 GLY A N 1
ATOM 3838 C CA . GLY A 1 496 ? -11.322 13.349 11.110 1.00 82.75 496 GLY A CA 1
ATOM 3839 C C . GLY A 1 496 ? -11.873 11.938 11.291 1.00 82.75 496 GLY A C 1
ATOM 3840 O O . GLY A 1 496 ? -11.401 11.045 10.602 1.00 82.75 496 GLY A O 1
ATOM 3841 N N . GLY A 1 497 ? -12.855 11.709 12.168 1.00 90.38 497 GLY A N 1
ATOM 3842 C CA . GLY A 1 497 ? -13.454 10.396 12.448 1.00 90.38 497 GLY A CA 1
ATOM 3843 C C . GLY A 1 497 ? -14.966 10.347 12.221 1.00 90.38 497 GLY A C 1
ATOM 3844 O O . GLY A 1 497 ? -15.651 11.368 12.268 1.00 90.38 497 GLY A O 1
ATOM 3845 N N . ALA A 1 498 ? -15.482 9.144 11.971 1.00 93.38 498 ALA A N 1
ATOM 3846 C CA . ALA A 1 498 ? -16.908 8.892 11.795 1.00 93.38 498 ALA A CA 1
ATOM 3847 C C . ALA A 1 498 ? -17.336 7.612 12.526 1.00 93.38 498 ALA A C 1
ATOM 3849 O O . ALA A 1 498 ? -16.635 6.603 12.447 1.00 93.38 498 ALA A O 1
ATOM 3850 N N . ALA A 1 499 ? -18.495 7.647 13.183 1.00 93.31 499 ALA A N 1
ATOM 3851 C CA . ALA A 1 499 ? -19.188 6.471 13.700 1.00 93.31 499 ALA A CA 1
ATOM 3852 C C . ALA A 1 499 ? -20.602 6.408 13.111 1.00 93.31 499 ALA A C 1
ATOM 3854 O O . ALA A 1 499 ? -21.356 7.382 13.156 1.00 93.31 499 ALA A O 1
ATOM 3855 N N . LEU A 1 500 ? -20.944 5.270 12.510 1.00 93.06 500 LEU A N 1
ATOM 3856 C CA . LEU A 1 500 ? -22.225 5.071 11.832 1.00 93.06 500 LEU A CA 1
ATOM 3857 C C . LEU A 1 500 ? -23.211 4.329 12.742 1.00 93.06 500 LEU A C 1
ATOM 3859 O O . LEU A 1 500 ? -22.911 3.231 13.212 1.00 93.06 500 LEU A O 1
ATOM 3863 N N . HIS A 1 501 ? -24.411 4.886 12.910 1.00 91.31 501 HIS A N 1
ATOM 3864 C CA . HIS A 1 501 ? -25.484 4.345 13.748 1.00 91.31 501 HIS A CA 1
ATOM 3865 C C . HIS A 1 501 ? -26.699 4.011 12.877 1.00 91.31 501 HIS A C 1
ATOM 3867 O O . HIS A 1 501 ? -27.695 4.730 12.830 1.00 91.31 501 HIS A O 1
ATOM 3873 N N . ALA A 1 502 ? -26.600 2.906 12.133 1.00 88.94 502 ALA A N 1
ATOM 3874 C CA . ALA A 1 502 ? -27.587 2.536 11.117 1.00 88.94 502 ALA A CA 1
ATOM 3875 C C . ALA A 1 502 ? -29.005 2.309 11.674 1.00 88.94 502 ALA A C 1
ATOM 3877 O O . ALA A 1 502 ? -29.978 2.688 11.018 1.00 88.94 502 ALA A O 1
ATOM 3878 N N . ALA A 1 503 ? -29.112 1.736 12.878 1.00 87.50 503 ALA A N 1
ATOM 3879 C CA . ALA A 1 503 ? -30.386 1.492 13.558 1.00 87.50 503 ALA A CA 1
ATOM 3880 C C . ALA A 1 503 ? -31.123 2.791 13.927 1.00 87.50 503 ALA A C 1
ATOM 3882 O O . ALA A 1 503 ? -32.348 2.827 13.918 1.00 87.50 503 ALA A O 1
ATOM 3883 N N . GLU A 1 504 ? -30.374 3.861 14.190 1.00 89.50 504 GLU A N 1
ATOM 3884 C CA . GLU A 1 504 ? -30.902 5.170 14.593 1.00 89.50 504 GLU A CA 1
ATOM 3885 C C . GLU A 1 504 ? -30.984 6.155 13.422 1.00 89.50 504 GLU A C 1
ATOM 3887 O O . GLU A 1 504 ? -31.446 7.279 13.584 1.00 89.50 504 GLU A O 1
ATOM 3892 N N . GLY A 1 505 ? -30.530 5.754 12.229 1.00 92.94 505 GLY A N 1
ATOM 3893 C CA . GLY A 1 505 ? -30.469 6.650 11.077 1.00 92.94 505 GLY A CA 1
ATOM 3894 C C . GLY A 1 505 ? -29.565 7.858 11.329 1.00 92.94 505 GLY A C 1
ATOM 3895 O O . GLY A 1 505 ? -29.860 8.954 10.849 1.00 92.94 505 GLY A O 1
ATOM 3896 N N . ALA A 1 506 ? -28.475 7.667 12.077 1.00 94.38 506 ALA A N 1
ATOM 3897 C CA . ALA A 1 506 ? -27.579 8.741 12.483 1.00 94.38 506 ALA A CA 1
ATOM 3898 C C . ALA A 1 506 ? -26.106 8.431 12.182 1.00 94.38 506 ALA A C 1
ATOM 3900 O O . ALA A 1 506 ? -25.699 7.275 12.025 1.00 94.38 506 ALA A O 1
ATOM 3901 N N . ALA A 1 507 ? -25.289 9.477 12.089 1.00 95.31 507 ALA A N 1
ATOM 3902 C CA . ALA A 1 507 ? -23.839 9.363 12.016 1.00 95.31 507 ALA A CA 1
ATOM 3903 C C . ALA A 1 507 ? -23.176 10.451 12.858 1.00 95.31 507 ALA A C 1
ATOM 3905 O O . ALA A 1 507 ? -23.457 11.638 12.697 1.00 95.31 507 ALA A O 1
ATOM 3906 N N . TRP A 1 508 ? -22.264 10.032 13.725 1.00 96.12 508 TRP A N 1
ATOM 3907 C CA . TRP A 1 508 ? -21.426 10.927 14.502 1.00 96.12 508 TRP A CA 1
ATOM 3908 C C . TRP A 1 508 ? -20.150 11.235 13.732 1.00 96.12 508 TRP A C 1
ATOM 3910 O O . TRP A 1 508 ? -19.487 10.325 13.231 1.00 96.12 508 TRP A O 1
ATOM 3920 N N . LEU A 1 509 ? -19.801 12.513 13.645 1.00 95.69 509 LEU A N 1
ATOM 3921 C CA . LEU A 1 509 ? -18.600 12.993 12.985 1.00 95.69 509 LEU A CA 1
ATOM 3922 C C . LEU A 1 509 ? -17.770 13.825 13.952 1.00 95.69 509 LEU A C 1
ATOM 3924 O O . LEU A 1 509 ? -18.292 14.707 14.629 1.00 95.69 509 LEU A O 1
ATOM 3928 N N . CYS A 1 510 ? -16.463 13.594 13.952 1.00 94.38 510 CYS A N 1
ATOM 3929 C CA . CYS A 1 510 ? -15.525 14.354 14.759 1.00 94.38 510 CYS A CA 1
ATOM 3930 C C . CYS A 1 510 ? -14.308 14.805 13.940 1.00 94.38 510 CYS A C 1
ATOM 3932 O O . CYS A 1 510 ? -13.965 14.187 12.931 1.00 94.38 510 CYS A O 1
ATOM 3934 N N . GLY A 1 511 ? -13.677 15.900 14.355 1.00 93.00 511 GLY A N 1
ATOM 3935 C CA . GLY A 1 511 ? -12.553 16.534 13.676 1.00 93.00 511 GLY A CA 1
ATOM 3936 C C . GLY A 1 511 ? -12.848 17.933 13.163 1.00 93.00 511 GLY A C 1
ATOM 3937 O O . GLY A 1 511 ? -13.999 18.315 12.960 1.00 93.00 511 GLY A O 1
ATOM 3938 N N . LYS A 1 512 ? -11.779 18.683 12.878 1.00 91.19 512 LYS A N 1
ATOM 3939 C CA . LYS A 1 512 ? -11.891 20.035 12.317 1.00 91.19 512 LYS A CA 1
ATOM 3940 C C . LYS A 1 512 ? -12.686 20.033 11.005 1.00 91.19 512 LYS A C 1
ATOM 3942 O O . LYS A 1 512 ? -12.632 19.043 10.264 1.00 91.19 512 LYS A O 1
ATOM 3947 N N . PRO A 1 513 ? -13.298 21.165 10.607 1.00 91.06 513 PRO A N 1
ATOM 3948 C CA . PRO A 1 513 ? -14.117 21.248 9.394 1.00 91.06 513 PRO A CA 1
ATOM 3949 C C . PRO A 1 513 ? -13.424 20.756 8.112 1.00 91.06 513 PRO A C 1
ATOM 3951 O O . PRO A 1 513 ? -14.072 20.195 7.229 1.00 91.06 513 PRO A O 1
ATOM 3954 N N . VAL A 1 514 ? -12.097 20.909 8.019 1.00 91.25 514 VAL A N 1
ATOM 3955 C CA . VAL A 1 514 ? -11.289 20.439 6.878 1.00 91.25 514 VAL A CA 1
ATOM 3956 C C . VAL A 1 514 ? -11.301 18.911 6.747 1.00 91.25 514 VAL A C 1
ATOM 3958 O O . VAL A 1 514 ? -11.411 18.405 5.632 1.00 91.25 514 VAL A O 1
ATOM 3961 N N . ALA A 1 515 ? -11.226 18.182 7.863 1.00 89.19 515 ALA A N 1
ATOM 3962 C CA . ALA A 1 515 ? -11.249 16.719 7.880 1.00 89.19 515 ALA A CA 1
ATOM 3963 C C . ALA A 1 515 ? -12.689 16.173 7.897 1.00 89.19 515 ALA A C 1
ATOM 3965 O O . ALA A 1 515 ? -13.006 15.196 7.217 1.00 89.19 515 ALA A O 1
ATOM 3966 N N . ARG A 1 516 ? -13.591 16.855 8.612 1.00 92.06 516 ARG A N 1
ATOM 3967 C CA . ARG A 1 516 ? -14.997 16.469 8.774 1.00 92.06 516 ARG A CA 1
ATOM 3968 C C . ARG A 1 516 ? -15.849 16.707 7.525 1.00 92.06 516 ARG A C 1
ATOM 3970 O O . ARG A 1 516 ? -16.718 15.900 7.205 1.00 92.06 516 ARG A O 1
ATOM 3977 N N . GLY A 1 517 ? -15.612 17.796 6.796 1.00 92.81 517 GLY A N 1
ATOM 3978 C CA . GLY A 1 517 ? -16.414 18.179 5.630 1.00 92.81 517 GLY A CA 1
ATOM 3979 C C . GLY A 1 517 ? -16.470 17.115 4.519 1.00 92.81 517 GLY A C 1
ATOM 3980 O O . GLY A 1 517 ? -17.556 16.837 4.007 1.00 92.81 517 GLY A O 1
ATOM 3981 N N . PRO A 1 518 ? -15.341 16.496 4.119 1.00 94.12 518 PRO A N 1
ATOM 3982 C CA . PRO A 1 518 ? -15.343 15.352 3.207 1.00 94.12 518 PRO A CA 1
ATOM 3983 C C . PRO A 1 518 ? -16.169 14.159 3.710 1.00 94.12 518 PRO A C 1
ATOM 3985 O O . PRO A 1 518 ? -16.950 13.608 2.932 1.00 94.12 518 PRO A O 1
ATOM 3988 N N . LEU A 1 519 ? -16.047 13.800 4.996 1.00 93.75 519 LEU A N 1
ATOM 3989 C CA . LEU A 1 519 ? -16.824 12.720 5.617 1.00 93.75 519 LEU A CA 1
ATOM 3990 C C . LEU A 1 519 ? -18.325 13.008 5.533 1.00 93.75 519 LEU A C 1
ATOM 3992 O O . LEU A 1 519 ? -19.090 12.176 5.048 1.00 93.75 519 LEU A O 1
ATOM 3996 N N . GLU A 1 520 ? -18.739 14.216 5.920 1.00 95.31 520 GLU A N 1
ATOM 3997 C CA . GLU A 1 520 ? -20.135 14.649 5.846 1.00 95.31 520 GLU A CA 1
ATOM 3998 C C . GLU A 1 520 ? -20.690 14.533 4.421 1.00 95.31 520 GLU A C 1
ATOM 4000 O O . GLU A 1 520 ? -21.757 13.949 4.213 1.00 95.31 520 GLU A O 1
ATOM 4005 N N . ARG A 1 521 ? -19.958 15.038 3.419 1.00 95.62 521 ARG A N 1
ATOM 4006 C CA . ARG A 1 521 ? -20.382 14.945 2.014 1.00 95.62 521 ARG A CA 1
ATOM 4007 C C . ARG A 1 521 ? -20.528 13.496 1.563 1.00 95.62 521 ARG A C 1
ATOM 4009 O O . ARG A 1 521 ? -21.512 13.181 0.893 1.00 95.62 521 ARG A O 1
ATOM 4016 N N . ARG A 1 522 ? -19.587 12.619 1.931 1.00 95.19 522 ARG A N 1
ATOM 4017 C CA . ARG A 1 522 ? -19.634 11.200 1.555 1.00 95.19 522 ARG A CA 1
ATOM 4018 C C . ARG A 1 522 ? -20.834 10.492 2.181 1.00 95.19 522 ARG A C 1
ATOM 4020 O O . ARG A 1 522 ? -21.571 9.805 1.472 1.00 95.19 522 ARG A O 1
ATOM 4027 N N . ILE A 1 523 ? -21.078 10.723 3.471 1.00 95.56 523 ILE A N 1
ATOM 4028 C CA . ILE A 1 523 ? -22.214 10.139 4.192 1.00 95.56 523 ILE A CA 1
ATOM 4029 C C . ILE A 1 523 ? -23.535 10.631 3.600 1.00 95.56 523 ILE A C 1
ATOM 4031 O O . ILE A 1 523 ? -24.387 9.819 3.241 1.00 95.56 523 ILE A O 1
ATOM 4035 N N . ARG A 1 524 ? -23.702 11.945 3.408 1.00 95.38 524 ARG A N 1
ATOM 4036 C CA . ARG A 1 524 ? -24.924 12.504 2.805 1.00 95.38 524 ARG A CA 1
ATOM 4037 C C . ARG A 1 524 ? -25.137 12.029 1.367 1.00 95.38 524 ARG A C 1
ATOM 4039 O O . ARG A 1 524 ? -26.278 11.830 0.960 1.00 95.38 524 ARG A O 1
ATOM 4046 N N . ALA A 1 525 ? -24.075 11.806 0.592 1.00 94.44 525 ALA A N 1
ATOM 4047 C CA . ALA A 1 525 ? -24.200 11.330 -0.783 1.00 94.44 525 ALA A CA 1
ATOM 4048 C C . ALA A 1 525 ? -24.835 9.932 -0.878 1.00 94.44 525 ALA A C 1
ATOM 4050 O O . ALA A 1 525 ? -25.647 9.709 -1.782 1.00 94.44 525 ALA A O 1
ATOM 4051 N N . LEU A 1 526 ? -24.484 9.027 0.044 1.00 92.88 526 LEU A N 1
ATOM 4052 C CA . LEU A 1 526 ? -24.926 7.627 0.046 1.00 92.88 526 LEU A CA 1
ATOM 4053 C C . LEU A 1 526 ? -26.142 7.372 0.946 1.00 92.88 526 LEU A C 1
ATOM 4055 O O . LEU A 1 526 ? -27.042 6.622 0.560 1.00 92.88 526 LEU A O 1
ATOM 4059 N N . ALA A 1 527 ? -26.210 8.026 2.106 1.00 93.94 527 ALA A N 1
ATOM 4060 C CA . ALA A 1 527 ? -27.242 7.817 3.122 1.00 93.94 527 ALA A CA 1
ATOM 4061 C C . ALA A 1 527 ? -28.226 8.986 3.273 1.00 93.94 527 ALA A C 1
ATOM 4063 O O . ALA A 1 527 ? -29.280 8.803 3.872 1.00 93.94 527 ALA A O 1
ATOM 4064 N N . GLY A 1 528 ? -27.944 10.159 2.701 1.00 88.06 528 GLY A N 1
ATOM 4065 C CA . GLY A 1 528 ? -28.865 11.296 2.749 1.00 88.06 528 GLY A CA 1
ATOM 4066 C C . GLY A 1 528 ? -30.170 11.052 1.985 1.00 88.06 528 GLY A C 1
ATOM 4067 O O . GLY A 1 528 ? -30.267 10.155 1.129 1.00 88.06 528 GLY A O 1
ATOM 4068 N N . ASP A 1 529 ? -31.173 11.867 2.300 1.00 73.31 529 ASP A N 1
ATOM 4069 C CA . ASP A 1 529 ? -32.460 11.889 1.611 1.00 73.31 529 ASP A CA 1
ATOM 4070 C C . ASP A 1 529 ? -32.315 12.556 0.221 1.00 73.31 529 ASP A C 1
ATOM 4072 O O . ASP A 1 529 ? -31.795 13.675 0.127 1.00 73.31 529 ASP A O 1
ATOM 4076 N N . PRO A 1 530 ? -32.721 11.904 -0.886 1.00 58.78 530 PRO A N 1
ATOM 4077 C CA . PRO A 1 530 ? -32.687 12.507 -2.218 1.00 58.78 530 PRO A CA 1
ATOM 4078 C C . PRO A 1 530 ? -33.523 13.789 -2.357 1.00 58.78 530 PRO A C 1
ATOM 4080 O O . PRO A 1 530 ? -33.218 14.578 -3.250 1.00 58.78 530 PRO A O 1
ATOM 4083 N N . VAL A 1 531 ? -34.525 14.037 -1.503 1.00 50.84 531 VAL A N 1
ATOM 4084 C CA . VAL A 1 531 ? -35.351 15.261 -1.576 1.00 50.84 531 VAL A CA 1
ATOM 4085 C C . VAL A 1 531 ? -34.561 16.502 -1.132 1.00 50.84 531 VAL A C 1
ATOM 4087 O O . VAL A 1 531 ? -34.632 17.539 -1.787 1.00 50.84 531 VAL A O 1
ATOM 4090 N N . ALA A 1 532 ? -33.684 16.374 -0.131 1.00 49.44 532 ALA A N 1
ATOM 4091 C CA . ALA A 1 532 ? -32.819 17.464 0.336 1.00 49.44 532 ALA A CA 1
ATOM 4092 C C . ALA A 1 532 ? -31.721 17.868 -0.677 1.00 49.44 532 ALA A C 1
ATOM 4094 O O . ALA A 1 532 ? -31.151 18.957 -0.580 1.00 49.44 532 ALA A O 1
ATOM 4095 N N . LYS A 1 533 ? -31.426 17.029 -1.689 1.00 43.66 533 LYS A N 1
ATOM 4096 C CA . LYS A 1 533 ? -30.502 17.390 -2.787 1.00 43.66 533 LYS A CA 1
ATOM 4097 C C . LYS A 1 533 ? -31.049 18.510 -3.681 1.00 43.66 533 LYS A C 1
ATOM 4099 O O . LYS A 1 533 ? -30.248 19.175 -4.333 1.00 43.66 533 LYS A O 1
ATOM 4104 N N . ALA A 1 534 ? -32.369 18.710 -3.735 1.00 38.41 534 ALA A N 1
ATOM 4105 C CA . ALA A 1 534 ? -32.979 19.767 -4.542 1.00 38.41 534 ALA A CA 1
ATOM 4106 C C . ALA A 1 534 ? -32.862 21.150 -3.877 1.00 38.41 534 ALA A C 1
ATOM 4108 O O . ALA A 1 534 ? -32.598 22.132 -4.570 1.00 38.41 534 ALA A O 1
ATOM 4109 N N . ASP A 1 535 ? -32.956 21.219 -2.547 1.00 37.88 535 ASP A N 1
ATOM 4110 C CA . ASP A 1 535 ? -32.914 22.491 -1.815 1.00 37.88 535 ASP A CA 1
ATOM 4111 C C . ASP A 1 535 ? -31.485 23.048 -1.685 1.00 37.88 535 ASP A C 1
ATOM 4113 O O . ASP A 1 535 ? -31.270 24.248 -1.848 1.00 37.88 535 ASP A O 1
ATOM 4117 N N . ALA A 1 536 ? -30.470 22.186 -1.540 1.00 40.09 536 ALA A N 1
ATOM 4118 C CA . ALA A 1 536 ? -29.065 22.617 -1.491 1.00 40.09 536 ALA A CA 1
ATOM 4119 C C . ALA A 1 536 ? -28.525 23.149 -2.839 1.00 40.09 536 ALA A C 1
ATOM 4121 O O . ALA A 1 536 ? -27.545 23.892 -2.865 1.00 40.09 536 ALA A O 1
ATOM 4122 N N . ALA A 1 537 ? -29.156 22.794 -3.965 1.00 40.34 537 ALA A N 1
ATOM 4123 C CA . ALA A 1 537 ? -28.861 23.372 -5.281 1.00 40.34 537 ALA A CA 1
ATOM 4124 C C . ALA A 1 537 ? -29.704 24.632 -5.587 1.00 40.34 537 ALA A C 1
ATOM 4126 O O . ALA A 1 537 ? -29.461 25.298 -6.594 1.00 40.34 537 ALA A O 1
ATOM 4127 N N . GLY A 1 538 ? -30.688 24.952 -4.736 1.00 37.53 538 GLY A N 1
ATOM 4128 C CA . GLY A 1 538 ? -31.657 26.037 -4.913 1.00 37.53 538 GLY A CA 1
ATOM 4129 C C . GLY A 1 538 ? -31.352 27.329 -4.146 1.00 37.53 538 GLY A C 1
ATOM 4130 O O . GLY A 1 538 ? -31.941 28.362 -4.458 1.00 37.53 538 GLY A O 1
ATOM 4131 N N . GLU A 1 539 ? -30.406 27.340 -3.203 1.00 35.75 539 GLU A N 1
ATOM 4132 C CA . GLU A 1 539 ? -30.024 28.553 -2.458 1.00 35.75 539 GLU A CA 1
ATOM 4133 C C . GLU A 1 539 ? -28.988 29.426 -3.197 1.00 35.75 539 GLU A C 1
ATOM 4135 O O . GLU A 1 539 ? -27.991 29.883 -2.645 1.00 35.75 539 GLU A O 1
ATOM 4140 N N . ALA A 1 540 ? -29.258 29.736 -4.466 1.00 34.69 540 ALA A N 1
ATOM 4141 C CA . ALA A 1 540 ? -28.775 30.966 -5.089 1.00 34.69 540 ALA A CA 1
ATOM 4142 C C . ALA A 1 540 ? -29.907 31.998 -5.005 1.00 34.69 540 ALA A C 1
ATOM 4144 O O . ALA A 1 540 ? -30.753 32.115 -5.891 1.00 34.69 540 ALA A O 1
ATOM 4145 N N . LYS A 1 541 ? -29.952 32.719 -3.881 1.00 30.59 541 LYS A N 1
ATOM 4146 C CA . LYS A 1 541 ? -30.931 33.776 -3.591 1.00 30.59 541 LYS A CA 1
ATOM 4147 C C . LYS A 1 541 ? -30.966 34.802 -4.745 1.00 30.59 541 LYS A C 1
ATOM 4149 O O . LYS A 1 541 ? -29.915 35.365 -5.061 1.00 30.59 541 LYS A O 1
ATOM 4154 N N . PRO A 1 542 ? -32.122 35.104 -5.368 1.00 30.53 542 PRO A N 1
ATOM 4155 C CA . PRO A 1 542 ? -32.189 36.159 -6.368 1.00 30.53 542 PRO A CA 1
ATOM 4156 C C . PRO A 1 542 ? -32.058 37.518 -5.674 1.00 30.53 542 PRO A C 1
ATOM 4158 O O . PRO A 1 542 ? -32.730 37.802 -4.680 1.00 30.53 542 PRO A O 1
ATOM 4161 N N . ALA A 1 543 ? -31.162 38.356 -6.194 1.00 31.61 543 ALA A N 1
ATOM 4162 C CA . ALA A 1 543 ? -31.000 39.732 -5.757 1.00 31.61 543 ALA A CA 1
ATOM 4163 C C . ALA A 1 543 ? -32.313 40.504 -5.966 1.00 31.61 543 ALA A C 1
ATOM 4165 O O . ALA A 1 543 ? -32.831 40.600 -7.079 1.00 31.61 543 ALA A O 1
ATOM 4166 N N . VAL A 1 544 ? -32.842 41.053 -4.876 1.00 35.06 544 VAL A N 1
ATOM 4167 C CA . VAL A 1 544 ? -33.980 41.971 -4.881 1.00 35.06 544 VAL A CA 1
ATOM 4168 C C . VAL A 1 544 ? -33.539 43.264 -5.567 1.00 35.06 544 VAL A C 1
ATOM 4170 O O . VAL A 1 544 ? -32.714 44.008 -5.039 1.00 35.06 544 VAL A O 1
ATOM 4173 N N . ALA A 1 545 ? -34.081 43.525 -6.756 1.00 33.94 545 ALA A N 1
ATOM 4174 C CA . ALA A 1 545 ? -33.989 44.819 -7.412 1.00 33.94 545 ALA A CA 1
ATOM 4175 C C . ALA A 1 545 ? -34.895 45.815 -6.672 1.00 33.94 545 ALA A C 1
ATOM 4177 O O . ALA A 1 545 ? -36.121 45.744 -6.758 1.00 33.94 545 ALA A O 1
ATOM 4178 N N . ALA A 1 546 ? -34.286 46.736 -5.927 1.00 32.69 546 ALA A N 1
ATOM 4179 C CA . ALA A 1 546 ? -34.978 47.882 -5.361 1.00 32.69 546 ALA A CA 1
ATOM 4180 C C . ALA A 1 546 ? -35.346 48.858 -6.489 1.00 32.69 546 ALA A C 1
ATOM 4182 O O . ALA A 1 546 ? -34.472 49.429 -7.139 1.00 32.69 546 ALA A O 1
ATOM 4183 N N . THR A 1 547 ? -36.647 49.040 -6.708 1.00 36.75 547 THR A N 1
ATOM 4184 C CA . THR A 1 547 ? -37.203 50.176 -7.452 1.00 36.75 547 THR A CA 1
ATOM 4185 C C . THR A 1 547 ? -38.272 50.814 -6.570 1.00 36.75 547 THR A C 1
ATOM 4187 O O . THR A 1 547 ? -39.400 50.332 -6.545 1.00 36.75 547 THR A O 1
ATOM 4190 N N . SER A 1 548 ? -37.884 51.839 -5.810 1.00 36.47 548 SER A N 1
ATOM 4191 C CA . SER A 1 548 ? -38.679 53.024 -5.432 1.00 36.47 548 SER A CA 1
ATOM 4192 C C . SER A 1 548 ? -37.849 53.913 -4.517 1.00 36.47 548 SER A C 1
ATOM 4194 O O . SER A 1 548 ? -37.475 53.402 -3.434 1.00 36.47 548 SER A O 1
#

InterPro domains:
  IPR004087 K Homology domain [SM00322] (169-238)
  IPR004088 K Homology domain, type 1 [PF00013] (173-233)
  IPR036612 K Homology domain, type 1 superfamily [G3DSA:3.30.1370.10] (171-241)
  IPR036612 K Homology domain, type 1 superfamily [SSF54791] (170-248)

Organism: NCBI:txid1333877